Protein AF-A0A2W6CR00-F1 (afdb_monomer_lite)

Secondary structure (DSSP, 8-state):
---PPPPTTEEEEEEEEEEEEEHHHHHHHHHHHH---SSPP--S---EEEEEEEEE-TTSPBPTT--EE-HHHHHHHTTTTT-TTSTTTTTTHHHHHHHHHHHHHTTSPPP-----TTSSSS----HHHHHHHHHHHHHHHHTTTS--------------------PPP----HHHHHHHHHHHHHHHHHHGGGS------------------------PPPP-HHHHHHHHHHHHHHTT-HHHHT-EEEEEEEEEEETTSTT-----TTTS-TTHHHHHHHHHHHHTT---HHHHHHT--GGGS-GGG---TTT-HHHHHHHT-GGGS-S---S--TTSPPPHHHHHHHHHHHHHHTTS---------TTS-HHHHHHHHHHHHHHTTT-----S-HHHHTTSTTHHHHHHHSPPPPPPPP--PPPPP---

Sequence (432 aa):
MTSKPLQLGRTWQFTVYGGLYELSTVRDVLVSAFGRDSKDHDGRSDGQTAMFAFTLDADGCLMENSATLSACSWAISRMESPGPSEPHWLDGFETEEREFILGLNKLVPPKARNTSATALANGTLPKAAKVVAEQAKSAAIDAVGSGAKATGAVVTTAAAAALGAVAGPVVGGIAGAVAGTFAEKLLTLKADGDTTTEPRADTSATDAPGATVAQPKTPRLRMTAKALHEFVADLAAELGVAEVLKTAGIRVKCTEVWAKDTDEVAEQIFLNSFIANDLSRIEDKIRSADIGVGLKAYLTDSRDIPTDQRVDVRSDCKAVVTGVAPQRIPVGRWPTDTGKPLVLSQQFAVNQIRDELVGAAGVFAVNGPPGTGKTTILRDVLVAVSRAKRRLYVIGNRQKWQDHRYFNMLAAALPSPPQPHATSSGPTAGAR

Structure (mmCIF, N/CA/C/O backbone):
data_AF-A0A2W6CR00-F1
#
_entry.id   AF-A0A2W6CR00-F1
#
loop_
_atom_site.group_PDB
_atom_site.id
_atom_site.type_symbol
_atom_site.label_atom_id
_atom_site.label_alt_id
_atom_site.label_comp_id
_atom_site.label_asym_id
_atom_site.label_entity_id
_atom_site.label_seq_id
_atom_site.pdbx_PDB_ins_code
_atom_site.Cartn_x
_atom_site.Cartn_y
_atom_site.Cartn_z
_atom_site.occupancy
_atom_site.B_iso_or_equiv
_atom_site.auth_seq_id
_atom_site.auth_comp_id
_atom_site.auth_asym_id
_atom_site.auth_atom_id
_atom_site.pdbx_PDB_model_num
ATOM 1 N N . MET A 1 1 ? -5.276 20.406 -31.118 1.00 37.97 1 MET A N 1
ATOM 2 C CA . MET A 1 1 ? -5.082 20.645 -29.672 1.00 37.97 1 MET A CA 1
ATOM 3 C C . MET A 1 1 ? -4.236 21.895 -29.516 1.00 37.97 1 MET A C 1
ATOM 5 O O . MET A 1 1 ? -3.086 21.892 -29.924 1.00 37.97 1 MET A O 1
ATOM 9 N N . THR A 1 2 ? -4.818 22.988 -29.034 1.00 40.41 2 THR A N 1
ATOM 10 C CA . THR A 1 2 ? -4.117 24.251 -28.777 1.00 40.41 2 THR A CA 1
ATOM 11 C C . THR A 1 2 ? -3.351 24.126 -27.460 1.00 40.41 2 THR A C 1
ATOM 13 O O . THR A 1 2 ? -3.947 24.161 -26.385 1.00 40.41 2 THR A O 1
ATOM 16 N N . SER A 1 3 ? -2.035 23.904 -27.523 1.00 53.41 3 SER A N 1
ATOM 17 C CA . SER A 1 3 ? -1.196 23.839 -26.323 1.00 53.41 3 SER A CA 1
ATOM 18 C C . SER A 1 3 ? -1.162 25.217 -25.665 1.00 53.41 3 SER A C 1
ATOM 20 O O . SER A 1 3 ? -0.653 26.173 -26.255 1.00 53.41 3 SER A O 1
ATOM 22 N N . LYS A 1 4 ? -1.701 25.338 -24.447 1.00 64.00 4 LYS A N 1
ATOM 23 C CA . LYS A 1 4 ? -1.425 26.510 -23.610 1.00 64.00 4 LYS A CA 1
ATOM 24 C C . LYS A 1 4 ? 0.097 26.603 -23.421 1.00 64.00 4 LYS A C 1
ATOM 26 O O . LYS A 1 4 ? 0.713 25.575 -23.139 1.00 64.00 4 LYS A O 1
ATOM 31 N N . PRO A 1 5 ? 0.711 27.782 -23.603 1.00 70.38 5 PRO A N 1
ATOM 32 C CA . PRO A 1 5 ? 2.135 27.943 -23.349 1.00 70.38 5 PRO A CA 1
ATOM 33 C C . PRO A 1 5 ? 2.432 27.680 -21.867 1.00 70.38 5 PRO A C 1
ATOM 35 O O . PRO A 1 5 ? 1.645 28.065 -20.998 1.00 70.38 5 PRO A O 1
ATOM 38 N N . LEU A 1 6 ? 3.565 27.025 -21.598 1.00 76.00 6 LEU A N 1
ATOM 39 C CA . LEU A 1 6 ? 4.083 26.815 -20.245 1.00 76.00 6 LEU A CA 1
ATOM 40 C C . LEU A 1 6 ? 4.156 28.155 -19.503 1.00 76.00 6 LEU A C 1
ATOM 42 O O . LEU A 1 6 ? 4.648 29.147 -20.047 1.00 76.00 6 LEU A O 1
ATOM 46 N N . GLN A 1 7 ? 3.685 28.192 -18.254 1.00 77.31 7 GLN A N 1
ATOM 47 C CA . GLN A 1 7 ? 3.852 29.386 -17.425 1.00 77.31 7 GLN A CA 1
ATOM 48 C C . GLN A 1 7 ? 5.338 29.636 -17.135 1.00 77.31 7 GLN A C 1
ATOM 50 O O . GLN A 1 7 ? 6.115 28.695 -16.963 1.00 77.31 7 GLN A O 1
ATOM 55 N N . LEU A 1 8 ? 5.729 30.911 -17.057 1.00 75.88 8 LEU A N 1
ATOM 56 C CA . LEU A 1 8 ? 7.107 31.316 -16.776 1.00 75.88 8 LEU A CA 1
ATOM 57 C C . LEU A 1 8 ? 7.600 30.660 -15.473 1.00 75.88 8 LEU A C 1
ATOM 59 O O . LEU A 1 8 ? 6.973 30.806 -14.425 1.00 75.88 8 LEU A O 1
ATOM 63 N N . GLY A 1 9 ? 8.714 29.929 -15.546 1.00 80.19 9 GLY A N 1
ATOM 64 C CA . GLY A 1 9 ? 9.282 29.209 -14.401 1.00 80.19 9 GLY A CA 1
ATOM 65 C C . GLY A 1 9 ? 8.708 27.809 -14.157 1.00 80.19 9 GLY A C 1
ATOM 66 O O . GLY A 1 9 ? 9.030 27.213 -13.128 1.00 80.19 9 GLY A O 1
ATOM 67 N N . ARG A 1 10 ? 7.892 27.267 -15.071 1.00 84.81 10 ARG A N 1
ATOM 68 C CA . ARG A 1 10 ? 7.475 25.856 -15.072 1.00 84.81 10 ARG A CA 1
ATOM 69 C C . ARG A 1 10 ? 8.202 25.041 -16.133 1.00 84.81 10 ARG A C 1
ATOM 71 O O . ARG A 1 10 ? 8.588 25.568 -17.173 1.00 84.81 10 ARG A O 1
ATOM 78 N N . THR A 1 11 ? 8.335 23.747 -15.877 1.00 88.12 11 THR A N 1
ATOM 79 C CA . THR A 1 11 ? 8.843 22.761 -16.831 1.00 88.12 11 THR A CA 1
ATOM 80 C C . THR A 1 11 ? 7.975 21.505 -16.830 1.00 88.12 11 THR A C 1
ATOM 82 O O . THR A 1 11 ? 7.183 21.286 -15.908 1.00 88.12 11 THR A O 1
ATOM 85 N N . TRP A 1 12 ? 8.103 20.697 -17.880 1.00 88.88 12 TRP A N 1
ATOM 86 C CA . TRP A 1 12 ? 7.417 19.413 -17.983 1.00 88.88 12 TRP A CA 1
ATOM 87 C C . TRP A 1 12 ? 8.171 18.320 -17.234 1.00 88.88 12 TRP A C 1
ATOM 89 O O . TRP A 1 12 ? 9.398 18.256 -17.255 1.00 88.88 12 TRP A O 1
ATOM 99 N N . GLN A 1 13 ? 7.396 17.432 -16.630 1.00 89.62 13 GLN A N 1
ATOM 100 C CA . GLN A 1 13 ? 7.837 16.174 -16.059 1.00 89.62 13 GLN A CA 1
ATOM 101 C C . GLN A 1 13 ? 6.903 15.075 -16.579 1.00 89.62 13 GLN A C 1
ATOM 103 O O . GLN A 1 13 ? 5.693 15.290 -16.712 1.00 89.62 13 GLN A O 1
ATOM 108 N N . PHE A 1 14 ? 7.461 13.912 -16.902 1.00 91.25 14 PHE A N 1
ATOM 109 C CA . PHE A 1 14 ? 6.717 12.803 -17.494 1.00 91.25 14 PHE A CA 1
ATOM 110 C C . PHE A 1 14 ? 6.875 11.552 -16.640 1.00 91.25 14 PHE A C 1
ATOM 112 O O . PHE A 1 14 ? 7.946 10.955 -16.606 1.00 91.25 14 PHE A O 1
ATOM 119 N N . THR A 1 15 ? 5.811 11.124 -15.966 1.00 92.75 15 THR A N 1
ATOM 120 C CA . THR A 1 15 ? 5.813 9.832 -15.271 1.00 92.75 15 THR A CA 1
ATOM 121 C C . THR A 1 15 ? 5.404 8.741 -16.249 1.00 92.75 15 THR A C 1
ATOM 123 O O . THR A 1 15 ? 4.298 8.774 -16.794 1.00 92.75 15 THR A O 1
ATOM 126 N N . VAL A 1 16 ? 6.303 7.794 -16.487 1.00 94.12 16 VAL A N 1
ATOM 127 C CA . VAL A 1 16 ? 6.109 6.652 -17.378 1.00 94.12 16 VAL A CA 1
ATOM 128 C C . VAL A 1 16 ? 5.650 5.461 -16.550 1.00 94.12 16 VAL A C 1
ATOM 130 O O . VAL A 1 16 ? 6.315 5.097 -15.590 1.00 94.12 16 VAL A O 1
ATOM 133 N N . TYR A 1 17 ? 4.540 4.850 -16.949 1.00 95.31 17 TYR A N 1
ATOM 134 C CA . TYR A 1 17 ? 3.997 3.601 -16.419 1.00 95.31 17 TYR A CA 1
ATOM 135 C C . TYR A 1 17 ? 4.149 2.521 -17.486 1.00 95.31 17 TYR A C 1
ATOM 137 O O . TYR A 1 17 ? 3.573 2.666 -18.568 1.00 95.31 17 TYR A O 1
ATOM 145 N N . GLY A 1 18 ? 4.930 1.476 -17.216 1.00 95.50 18 GLY A N 1
ATOM 146 C CA . GLY A 1 18 ? 5.249 0.435 -18.198 1.00 95.50 18 GLY A CA 1
ATOM 147 C C . GLY A 1 18 ? 4.733 -0.947 -17.811 1.00 95.50 18 GLY A C 1
ATOM 148 O O . GLY A 1 18 ? 4.705 -1.300 -16.633 1.00 95.50 18 GLY A O 1
ATOM 149 N N . GLY A 1 19 ? 4.322 -1.726 -18.816 1.00 95.62 19 GLY A N 1
ATOM 150 C CA . GLY A 1 19 ? 3.759 -3.063 -18.625 1.00 95.62 19 GLY A CA 1
ATOM 151 C C . GLY A 1 19 ? 2.426 -2.991 -17.901 1.00 95.62 19 GLY A C 1
ATOM 152 O O . GLY A 1 19 ? 2.331 -3.370 -16.738 1.00 95.62 19 GLY A O 1
ATOM 153 N N . LEU A 1 20 ? 1.410 -2.431 -18.559 1.00 96.00 20 LEU A N 1
ATOM 154 C CA . LEU A 1 20 ? 0.099 -2.263 -17.944 1.00 96.00 20 LEU A CA 1
ATOM 155 C C . LEU A 1 20 ? -0.626 -3.607 -17.867 1.00 96.00 20 LEU A C 1
ATOM 157 O O . LEU A 1 20 ? -0.568 -4.391 -18.813 1.00 96.00 20 LEU A O 1
ATOM 161 N N . TYR A 1 21 ? -1.331 -3.847 -16.766 1.00 94.88 21 TYR A N 1
ATOM 162 C CA . TYR A 1 21 ? -2.171 -5.029 -16.573 1.00 94.88 21 TYR A CA 1
ATOM 163 C C . TYR A 1 21 ? -3.402 -4.701 -15.720 1.00 94.88 21 TYR A C 1
ATOM 165 O O . TYR A 1 21 ? -3.430 -3.706 -14.989 1.00 94.88 21 TYR A O 1
ATOM 173 N N . GLU A 1 22 ? -4.436 -5.533 -15.833 1.00 92.94 22 GLU A N 1
ATOM 174 C CA . GLU A 1 22 ? -5.693 -5.378 -15.095 1.00 92.94 22 GLU A CA 1
ATOM 175 C C . GLU A 1 22 ? -5.606 -6.026 -13.707 1.00 92.94 22 GLU A C 1
ATOM 177 O O . GLU A 1 22 ? -5.181 -7.175 -13.567 1.00 92.94 22 GLU A O 1
ATOM 182 N N . LEU A 1 23 ? -6.091 -5.333 -12.671 1.00 90.19 23 LEU A N 1
ATOM 183 C CA . LEU A 1 23 ? -6.168 -5.887 -11.311 1.00 90.19 23 LEU A CA 1
ATOM 184 C C . LEU A 1 23 ? -7.105 -7.101 -11.214 1.00 90.19 23 LEU A C 1
ATOM 186 O O . LEU A 1 23 ? -6.923 -7.952 -10.343 1.00 90.19 23 LEU A O 1
ATOM 190 N N . SER A 1 24 ? -8.078 -7.224 -12.120 1.00 89.06 24 SER A N 1
ATOM 191 C CA . SER A 1 24 ? -8.919 -8.420 -12.222 1.00 89.06 24 SER A CA 1
ATOM 192 C C . SER A 1 24 ? -8.105 -9.665 -12.582 1.00 89.06 24 SER A C 1
ATOM 194 O O . SER A 1 24 ? -8.362 -10.730 -12.034 1.00 89.06 24 SER A O 1
ATOM 196 N N . THR A 1 25 ? -7.065 -9.527 -13.412 1.00 91.56 25 THR A N 1
ATOM 197 C CA . THR A 1 25 ? -6.199 -10.654 -13.798 1.00 91.56 25 THR A CA 1
ATOM 198 C C . THR A 1 25 ? -5.364 -11.135 -12.612 1.00 91.56 25 THR A C 1
ATOM 200 O O . THR A 1 25 ? -5.260 -12.333 -12.375 1.00 91.56 25 THR A O 1
ATOM 203 N N . VAL A 1 26 ? -4.850 -10.211 -11.794 1.00 91.56 26 VAL A N 1
ATOM 204 C CA . VAL A 1 26 ? -4.191 -10.545 -10.516 1.00 91.56 26 VAL A CA 1
ATOM 205 C C . VAL A 1 26 ? -5.141 -11.336 -9.616 1.00 91.56 26 VAL A C 1
ATOM 207 O O . VAL A 1 26 ? -4.758 -12.356 -9.048 1.00 91.56 26 VAL A O 1
ATOM 210 N N . ARG A 1 27 ? -6.400 -10.893 -9.501 1.00 88.25 27 ARG A N 1
ATOM 211 C CA . ARG A 1 27 ? -7.414 -11.584 -8.696 1.00 88.25 27 ARG A CA 1
ATOM 212 C C . ARG A 1 27 ? -7.667 -13.000 -9.206 1.00 88.25 27 ARG A C 1
ATOM 214 O O . ARG A 1 27 ? -7.742 -13.912 -8.390 1.00 88.25 27 ARG A O 1
ATOM 221 N N . ASP A 1 28 ? -7.771 -13.188 -10.518 1.00 89.00 28 ASP A N 1
ATOM 222 C CA . ASP A 1 28 ? -7.973 -14.508 -11.120 1.00 89.00 28 ASP A CA 1
ATOM 223 C C . ASP A 1 28 ? -6.810 -15.457 -10.793 1.00 89.00 28 ASP A C 1
ATOM 225 O O . ASP A 1 28 ? -7.046 -16.602 -10.404 1.00 89.00 28 ASP A O 1
ATOM 229 N N . VAL A 1 29 ? -5.566 -14.965 -10.851 1.00 91.06 29 VAL A N 1
ATOM 230 C CA . VAL A 1 29 ? -4.369 -15.728 -10.452 1.00 91.06 29 VAL A CA 1
ATOM 231 C C . VAL A 1 29 ? -4.433 -16.117 -8.973 1.00 91.06 29 VAL A C 1
ATOM 233 O O . VAL A 1 29 ? -4.243 -17.284 -8.631 1.00 91.06 29 VAL A O 1
ATOM 236 N N . LEU A 1 30 ? -4.762 -15.170 -8.089 1.00 90.75 30 LEU A N 1
ATOM 237 C CA . LEU A 1 30 ? -4.871 -15.432 -6.650 1.00 90.75 30 LEU A CA 1
ATOM 238 C C . LEU A 1 30 ? -5.995 -16.425 -6.329 1.00 90.75 30 LEU A C 1
ATOM 240 O O . LEU A 1 30 ? -5.796 -17.334 -5.528 1.00 90.75 30 LEU A O 1
ATOM 244 N N . VAL A 1 31 ? -7.156 -16.300 -6.975 1.00 89.62 31 VAL A N 1
ATOM 245 C CA . VAL A 1 31 ? -8.278 -17.236 -6.811 1.00 89.62 31 VAL A CA 1
ATOM 246 C C . VAL A 1 31 ? -7.914 -18.628 -7.319 1.00 89.62 31 VAL A C 1
ATOM 248 O O . VAL A 1 31 ? -8.299 -19.618 -6.700 1.00 89.62 31 VAL A O 1
ATOM 251 N N . SER A 1 32 ? -7.167 -18.720 -8.421 1.00 89.06 32 SER A N 1
ATOM 252 C CA . SER A 1 32 ? -6.687 -20.000 -8.942 1.00 89.06 32 SER A CA 1
ATOM 253 C C . SER A 1 32 ? -5.716 -20.687 -7.979 1.00 89.06 32 SER A C 1
ATOM 255 O O . SER A 1 32 ? -5.729 -21.911 -7.885 1.00 89.06 32 SER A O 1
ATOM 257 N N . ALA A 1 33 ? -4.883 -19.922 -7.271 1.00 89.00 33 ALA A N 1
ATOM 258 C CA . ALA A 1 33 ? -3.868 -20.468 -6.375 1.00 89.00 33 ALA A CA 1
ATOM 259 C C . ALA A 1 33 ? -4.379 -20.760 -4.954 1.00 89.00 33 ALA A C 1
ATOM 261 O O . ALA A 1 33 ? -4.022 -21.780 -4.373 1.00 89.00 33 ALA A O 1
ATOM 262 N N . PHE A 1 34 ? -5.216 -19.883 -4.391 1.00 90.12 34 PHE A N 1
ATOM 263 C CA . PHE A 1 34 ? -5.658 -19.952 -2.989 1.00 90.12 34 PHE A CA 1
ATOM 264 C C . PHE A 1 34 ? -7.129 -20.355 -2.816 1.00 90.12 34 PHE A C 1
ATOM 266 O O . PHE A 1 34 ? -7.580 -20.592 -1.696 1.00 90.12 34 PHE A O 1
ATOM 273 N N . GLY A 1 35 ? -7.889 -20.446 -3.908 1.00 88.00 35 GLY A N 1
ATOM 274 C CA . GLY A 1 35 ? -9.336 -20.625 -3.870 1.00 88.00 35 GLY A CA 1
ATOM 275 C C . GLY A 1 35 ? -10.092 -19.310 -3.663 1.00 88.00 35 GLY A C 1
ATOM 276 O O . GLY A 1 35 ? -9.520 -18.235 -3.481 1.00 88.00 35 GLY A O 1
ATOM 277 N N . ARG A 1 36 ? -11.425 -19.384 -3.732 1.00 82.56 36 ARG A N 1
ATOM 278 C CA . ARG A 1 36 ? -12.296 -18.221 -3.507 1.00 82.56 36 ARG A CA 1
ATOM 279 C C . ARG A 1 36 ? -12.502 -17.991 -2.015 1.00 82.56 36 ARG A C 1
ATOM 281 O O . ARG A 1 36 ? -12.868 -18.920 -1.299 1.00 82.56 36 ARG A O 1
ATOM 288 N N . ASP A 1 37 ? -12.346 -16.744 -1.579 1.00 73.62 37 ASP A N 1
ATOM 289 C CA . ASP A 1 37 ? -12.807 -16.326 -0.257 1.00 73.62 37 ASP A CA 1
ATOM 290 C C . ASP A 1 37 ? -14.350 -16.327 -0.215 1.00 73.62 37 ASP A C 1
ATOM 292 O O . ASP A 1 37 ? -15.033 -16.059 -1.204 1.00 73.62 37 ASP A O 1
ATOM 296 N N . SER A 1 38 ? -14.885 -16.648 0.957 1.00 66.75 38 SER A N 1
ATOM 297 C CA . SER A 1 38 ? -16.304 -16.610 1.319 1.00 66.75 38 SER A CA 1
ATOM 298 C C . SER A 1 38 ? -16.881 -15.194 1.442 1.00 66.75 38 SER A C 1
ATOM 300 O O . SER A 1 38 ? -18.099 -15.034 1.510 1.00 66.75 38 SER A O 1
ATOM 302 N N . LYS A 1 39 ? -16.024 -14.167 1.509 1.00 65.56 39 LYS A N 1
ATOM 303 C CA . LYS A 1 39 ? -16.436 -12.762 1.592 1.00 65.56 39 LYS A CA 1
ATOM 304 C C . LYS A 1 39 ? -16.611 -12.165 0.199 1.00 65.56 39 LYS A C 1
ATOM 306 O O . LYS A 1 39 ? -15.708 -12.242 -0.631 1.00 65.56 39 LYS A O 1
ATOM 311 N N . ASP A 1 40 ? -17.755 -11.516 -0.022 1.00 56.75 40 ASP A N 1
ATOM 312 C CA . ASP A 1 40 ? -18.008 -10.762 -1.248 1.00 56.75 40 ASP A CA 1
ATOM 313 C C . ASP A 1 40 ? -16.922 -9.703 -1.454 1.00 56.75 40 ASP A C 1
ATOM 315 O O . ASP A 1 40 ? -16.583 -8.931 -0.551 1.00 56.75 40 ASP A O 1
ATOM 319 N N . HIS A 1 41 ? -16.376 -9.669 -2.666 1.00 58.62 41 HIS A N 1
ATOM 320 C CA . HIS A 1 41 ? -15.392 -8.672 -3.046 1.00 58.62 41 HIS A CA 1
ATOM 321 C C . HIS A 1 41 ? -16.040 -7.277 -3.053 1.00 58.62 41 HIS A C 1
ATOM 323 O O . HIS A 1 41 ? -17.062 -7.070 -3.712 1.00 58.62 41 HIS A O 1
ATOM 329 N N . ASP A 1 42 ? -15.437 -6.302 -2.361 1.00 57.75 42 ASP A N 1
ATOM 330 C CA . ASP A 1 42 ? -15.806 -4.892 -2.525 1.00 57.75 42 ASP A CA 1
ATOM 331 C C . ASP A 1 42 ? -15.386 -4.469 -3.940 1.00 57.75 42 ASP A C 1
ATOM 333 O O . ASP A 1 42 ? -14.226 -4.145 -4.184 1.00 57.75 42 ASP A O 1
ATOM 337 N N . GLY A 1 43 ? -16.320 -4.542 -4.896 1.00 53.88 43 GLY A N 1
ATOM 338 C CA . GLY A 1 43 ? -16.112 -4.318 -6.336 1.00 53.88 43 GLY A CA 1
ATOM 339 C C . GLY A 1 43 ? -15.741 -2.884 -6.726 1.00 53.88 43 GLY A C 1
ATOM 340 O O . GLY A 1 43 ? -16.070 -2.428 -7.818 1.00 53.88 43 GLY A O 1
ATOM 341 N N . ARG A 1 44 ? -15.103 -2.130 -5.830 1.00 55.12 44 ARG A N 1
ATOM 342 C CA . ARG A 1 44 ? -14.873 -0.693 -5.966 1.00 55.12 44 ARG A CA 1
ATOM 343 C C . ARG A 1 44 ? -13.683 -0.285 -6.824 1.00 55.12 44 ARG A C 1
ATOM 345 O O . ARG A 1 44 ? -13.517 0.917 -7.010 1.00 55.12 44 ARG A O 1
ATOM 352 N N . SER A 1 45 ? -12.929 -1.207 -7.424 1.00 59.12 45 SER A N 1
ATOM 353 C CA . SER A 1 45 ? -11.932 -0.824 -8.437 1.00 59.12 45 SER A CA 1
ATOM 354 C C . SER A 1 45 ? -11.311 -2.016 -9.169 1.00 59.12 45 SER A C 1
ATOM 356 O O . SER A 1 45 ? -10.192 -2.423 -8.858 1.00 59.12 45 SER A O 1
ATOM 358 N N . ASP A 1 46 ? -11.997 -2.523 -10.193 1.00 69.31 46 ASP A N 1
ATOM 359 C CA . ASP A 1 46 ? -11.313 -3.184 -11.309 1.00 69.31 46 ASP A CA 1
ATOM 360 C C . ASP A 1 46 ? -10.663 -2.079 -12.152 1.00 69.31 46 ASP A C 1
ATOM 362 O O . ASP A 1 46 ? -11.327 -1.372 -12.911 1.00 69.31 46 ASP A O 1
ATOM 366 N N . GLY A 1 47 ? -9.375 -1.842 -11.912 1.00 85.44 47 GLY A N 1
ATOM 367 C CA . GLY A 1 47 ? -8.586 -0.831 -12.607 1.00 85.44 47 GLY A CA 1
ATOM 368 C C . GLY A 1 47 ? -7.279 -1.397 -13.146 1.00 85.44 47 GLY A C 1
ATOM 369 O O . GLY A 1 47 ? -6.881 -2.514 -12.819 1.00 85.44 47 GLY A O 1
ATOM 370 N N . GLN A 1 48 ? -6.591 -0.577 -13.937 1.00 89.69 48 GLN A N 1
ATOM 371 C CA . GLN A 1 48 ? -5.270 -0.891 -14.472 1.00 89.69 48 GLN A CA 1
ATOM 372 C C . GLN A 1 48 ? -4.161 -0.421 -13.537 1.00 89.69 48 GLN A C 1
ATOM 374 O O . GLN A 1 48 ? -4.237 0.666 -12.959 1.00 89.69 48 GLN A O 1
ATOM 379 N N . THR A 1 49 ? -3.091 -1.202 -13.476 1.00 92.19 49 THR A N 1
ATOM 380 C CA . THR A 1 49 ? -1.818 -0.832 -12.850 1.00 92.19 49 THR A CA 1
ATOM 381 C C . THR A 1 49 ? -0.660 -1.149 -13.809 1.00 92.19 49 THR A C 1
ATOM 383 O O . THR A 1 49 ? -0.903 -1.432 -14.983 1.00 92.19 49 THR A O 1
ATOM 386 N N . ALA A 1 50 ? 0.589 -1.035 -13.359 1.00 95.00 50 ALA A N 1
ATOM 387 C CA . ALA A 1 50 ? 1.794 -1.207 -14.169 1.00 95.00 50 ALA A CA 1
ATOM 388 C C . ALA A 1 50 ? 2.851 -2.053 -13.441 1.00 95.00 50 ALA A C 1
ATOM 390 O O . ALA A 1 50 ? 2.829 -2.139 -12.215 1.00 95.00 50 ALA A O 1
ATOM 391 N N . MET A 1 51 ? 3.788 -2.657 -14.180 1.00 95.50 51 MET A N 1
ATOM 392 C CA . MET A 1 51 ? 4.907 -3.415 -13.594 1.00 95.50 51 MET A CA 1
ATOM 393 C C . MET A 1 51 ? 5.973 -2.510 -12.982 1.00 95.50 51 MET A C 1
ATOM 395 O O . MET A 1 51 ? 6.649 -2.889 -12.031 1.00 95.50 51 MET A O 1
ATOM 399 N N . PHE A 1 52 ? 6.144 -1.315 -13.538 1.00 95.06 52 PHE A N 1
ATOM 400 C CA . PHE A 1 52 ? 7.083 -0.326 -13.034 1.00 95.06 52 PHE A CA 1
ATOM 401 C C . PHE A 1 52 ? 6.625 1.080 -13.392 1.00 95.06 52 PHE A C 1
ATOM 403 O O . PHE A 1 52 ? 5.786 1.289 -14.281 1.00 95.06 52 PHE A O 1
ATOM 410 N N . ALA A 1 53 ? 7.250 2.055 -12.743 1.00 95.25 53 ALA A N 1
ATOM 411 C CA . ALA A 1 53 ? 7.237 3.421 -13.211 1.00 95.25 53 ALA A CA 1
ATOM 412 C C . ALA A 1 53 ? 8.551 4.139 -12.943 1.00 95.25 53 ALA A C 1
ATOM 414 O O . ALA A 1 53 ? 9.372 3.705 -12.143 1.00 95.25 53 ALA A O 1
ATOM 415 N N . PHE A 1 54 ? 8.771 5.218 -13.682 1.00 93.19 54 PHE A N 1
ATOM 416 C CA . PHE A 1 54 ? 9.850 6.163 -13.437 1.00 93.19 54 PHE A CA 1
ATOM 417 C C . PHE A 1 54 ? 9.500 7.526 -14.012 1.00 93.19 54 PHE A C 1
ATOM 419 O O . PHE A 1 54 ? 8.535 7.675 -14.767 1.00 93.19 54 PHE A O 1
ATOM 426 N N . THR A 1 55 ? 10.305 8.530 -13.684 1.00 91.94 55 THR A N 1
ATOM 427 C CA . THR A 1 55 ? 10.047 9.899 -14.107 1.00 91.94 55 THR A CA 1
ATOM 428 C C . THR A 1 55 ? 11.131 10.405 -15.048 1.00 91.94 55 THR A C 1
ATOM 430 O O . THR A 1 55 ? 12.323 10.254 -14.788 1.00 91.94 55 THR A O 1
ATOM 433 N N . LEU A 1 56 ? 10.702 11.014 -16.151 1.00 91.31 56 LEU A N 1
ATOM 434 C CA . LEU A 1 56 ? 11.556 11.693 -17.114 1.00 91.31 56 LEU A CA 1
ATOM 435 C C . LEU A 1 56 ? 11.425 13.213 -16.968 1.00 91.31 56 LEU A C 1
ATOM 437 O O . LEU A 1 56 ? 10.335 13.732 -16.704 1.00 91.31 56 LEU A O 1
ATOM 441 N N . ASP A 1 57 ? 12.528 13.922 -17.182 1.00 89.12 57 ASP A N 1
ATOM 442 C CA . ASP A 1 57 ? 12.550 15.380 -17.287 1.00 89.12 57 ASP A CA 1
ATOM 443 C C . ASP A 1 57 ? 12.014 15.877 -18.648 1.00 89.12 57 ASP A C 1
ATOM 445 O O . ASP A 1 57 ? 11.638 15.097 -19.528 1.00 89.12 57 ASP A O 1
ATOM 449 N N . ALA A 1 58 ? 11.992 17.198 -18.842 1.00 88.12 58 ALA A N 1
ATOM 450 C CA . ALA A 1 58 ? 11.535 17.824 -20.084 1.00 88.12 58 ALA A CA 1
ATOM 451 C C . ALA A 1 58 ? 12.354 17.431 -21.331 1.00 88.12 58 ALA A C 1
ATOM 453 O O . ALA A 1 58 ? 11.858 17.560 -22.450 1.00 88.12 58 ALA A O 1
ATOM 454 N N . ASP A 1 59 ? 13.589 16.952 -21.151 1.00 87.06 59 ASP A N 1
ATOM 455 C CA . ASP A 1 59 ? 14.460 16.459 -22.217 1.00 87.06 59 ASP A CA 1
ATOM 456 C C . ASP A 1 59 ? 14.251 14.965 -22.512 1.00 87.06 59 ASP A C 1
ATOM 458 O O . ASP A 1 59 ? 14.878 14.435 -23.436 1.00 87.06 59 ASP A O 1
ATOM 462 N N . GLY A 1 60 ? 13.393 14.281 -21.748 1.00 88.69 60 GLY A N 1
ATOM 463 C CA . GLY A 1 60 ? 13.181 12.840 -21.833 1.00 88.69 60 GLY A CA 1
ATOM 464 C C . GLY A 1 60 ? 14.287 12.022 -21.161 1.00 88.69 60 GLY A C 1
ATOM 465 O O . GLY A 1 60 ? 14.473 10.858 -21.518 1.00 88.69 60 GLY A O 1
ATOM 466 N N . CYS A 1 61 ? 15.045 12.612 -20.234 1.00 89.75 61 CYS A N 1
ATOM 467 C CA . CYS A 1 61 ? 16.099 11.933 -19.479 1.00 89.75 61 CYS A CA 1
ATOM 468 C C . CYS A 1 61 ? 15.557 11.422 -18.144 1.00 89.75 61 CYS A C 1
ATOM 470 O O . CYS A 1 61 ? 14.723 12.071 -17.516 1.00 89.75 61 CYS A O 1
ATOM 472 N N . LEU A 1 62 ? 16.046 10.263 -17.703 1.00 89.94 62 LEU A N 1
ATOM 473 C CA . LEU A 1 62 ? 15.635 9.662 -16.438 1.00 89.94 62 LEU A CA 1
ATOM 474 C C . LEU A 1 62 ? 16.054 10.532 -15.248 1.00 89.94 62 LEU A C 1
ATOM 476 O O . LEU A 1 62 ? 17.205 10.962 -15.153 1.00 89.94 62 LEU A O 1
ATOM 480 N N . MET A 1 63 ? 15.124 10.743 -14.321 1.00 87.94 63 MET A N 1
ATOM 481 C CA . MET A 1 63 ? 15.399 11.380 -13.041 1.00 87.94 63 MET A CA 1
ATOM 482 C C . MET A 1 63 ? 15.959 10.381 -12.027 1.00 87.94 63 MET A C 1
ATOM 484 O O . MET A 1 63 ? 15.467 9.258 -11.900 1.00 87.94 63 MET A O 1
ATOM 488 N N . GLU A 1 64 ? 16.957 10.824 -11.267 1.00 86.75 64 GLU A N 1
ATOM 489 C CA . GLU A 1 64 ? 17.620 10.032 -10.230 1.00 86.75 64 GLU A CA 1
ATOM 490 C C . GLU A 1 64 ? 16.633 9.515 -9.178 1.00 86.75 64 GLU A C 1
ATOM 492 O O . GLU A 1 64 ? 15.794 10.273 -8.693 1.00 86.75 64 GLU A O 1
ATOM 497 N N . ASN A 1 65 ? 16.745 8.231 -8.822 1.00 86.56 65 ASN A N 1
ATOM 498 C CA . ASN A 1 65 ? 15.917 7.564 -7.808 1.00 86.56 65 ASN A CA 1
ATOM 499 C C . ASN A 1 65 ? 14.404 7.654 -8.069 1.00 86.56 65 ASN A C 1
ATOM 501 O O . ASN A 1 65 ? 13.607 7.506 -7.147 1.00 86.56 65 ASN A O 1
ATOM 505 N N . SER A 1 66 ? 13.998 7.909 -9.317 1.00 89.75 66 SER A N 1
ATOM 506 C CA . SER A 1 66 ? 12.581 8.032 -9.668 1.00 89.75 66 SER A CA 1
ATOM 507 C C . SER A 1 66 ? 11.907 6.714 -10.028 1.00 89.75 66 SER A C 1
ATOM 509 O O . SER A 1 66 ? 10.690 6.689 -10.201 1.00 89.75 66 SER A O 1
ATOM 511 N N . ALA A 1 67 ? 12.690 5.650 -10.190 1.00 91.56 67 A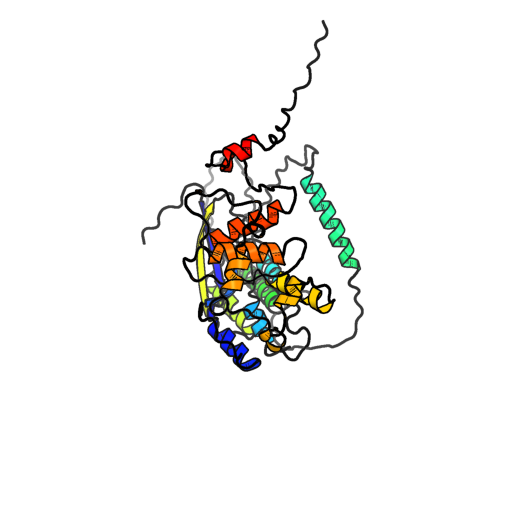LA A N 1
ATOM 512 C CA . ALA A 1 67 ? 12.188 4.338 -10.545 1.00 91.56 67 ALA A CA 1
ATOM 513 C C . ALA A 1 67 ? 11.477 3.662 -9.366 1.00 91.56 67 ALA A C 1
ATOM 515 O O . ALA A 1 67 ? 11.881 3.793 -8.215 1.00 91.56 67 ALA A O 1
ATOM 516 N N . THR A 1 68 ? 10.420 2.919 -9.663 1.00 93.12 68 THR A N 1
ATOM 517 C CA . THR A 1 68 ? 9.670 2.099 -8.710 1.00 93.12 68 THR A CA 1
ATOM 518 C C . THR A 1 68 ? 9.267 0.809 -9.407 1.00 93.12 68 THR A C 1
ATOM 520 O O . THR A 1 68 ? 8.704 0.843 -10.506 1.00 93.12 68 THR A O 1
ATOM 523 N N . LEU A 1 69 ? 9.560 -0.325 -8.773 1.00 94.12 69 LEU A N 1
ATOM 524 C CA . LEU A 1 69 ? 9.118 -1.647 -9.212 1.00 94.12 69 LEU A CA 1
ATOM 525 C C . LEU A 1 69 ? 7.787 -1.969 -8.524 1.00 94.12 69 LEU A C 1
ATOM 527 O O . LEU A 1 69 ? 7.617 -1.670 -7.347 1.00 94.12 69 LEU A O 1
ATOM 531 N N . SER A 1 70 ? 6.829 -2.570 -9.229 1.00 94.19 70 SER A N 1
ATOM 532 C CA . SER A 1 70 ? 5.559 -2.963 -8.616 1.00 94.19 70 SER A CA 1
ATOM 533 C C . SER A 1 70 ? 5.717 -4.244 -7.799 1.00 94.19 70 SER A C 1
ATOM 535 O O . SER A 1 70 ? 5.957 -5.324 -8.343 1.00 94.19 70 SER A O 1
ATOM 537 N N . ALA A 1 71 ? 5.478 -4.131 -6.493 1.00 92.44 71 ALA A N 1
ATOM 538 C CA . ALA A 1 71 ? 5.399 -5.255 -5.565 1.00 92.44 71 ALA A CA 1
ATOM 539 C C . ALA A 1 71 ? 4.323 -6.263 -5.982 1.00 92.44 71 ALA A C 1
ATOM 541 O O . ALA A 1 71 ? 4.486 -7.458 -5.773 1.00 92.44 71 ALA A O 1
ATOM 542 N N . CYS A 1 72 ? 3.238 -5.798 -6.610 1.00 92.25 72 CYS A N 1
ATOM 543 C CA . CYS A 1 72 ? 2.155 -6.660 -7.076 1.00 92.25 72 CYS A CA 1
ATOM 544 C C . CYS A 1 72 ? 2.610 -7.576 -8.222 1.00 92.25 72 CYS A C 1
ATOM 546 O O . CYS A 1 72 ? 2.501 -8.795 -8.104 1.00 92.25 72 CYS A O 1
ATOM 548 N N . SER A 1 73 ? 3.178 -7.027 -9.305 1.00 93.44 73 SER A N 1
ATOM 549 C CA . SER A 1 73 ? 3.667 -7.868 -10.409 1.00 93.44 73 SER A CA 1
ATOM 550 C C . SER A 1 73 ? 4.845 -8.739 -9.982 1.00 93.44 73 SER A C 1
ATOM 552 O O . SER A 1 73 ? 4.944 -9.881 -10.419 1.00 93.44 73 SER A O 1
ATOM 554 N N . TRP A 1 74 ? 5.705 -8.234 -9.093 1.00 94.19 74 TRP A N 1
ATOM 555 C CA . TRP A 1 74 ? 6.776 -9.035 -8.507 1.00 94.19 74 TRP A CA 1
ATOM 556 C C . TRP A 1 74 ? 6.227 -10.204 -7.677 1.00 94.19 74 TRP A C 1
ATOM 558 O O . TRP A 1 74 ? 6.641 -11.340 -7.884 1.00 94.19 74 TRP A O 1
ATOM 568 N N . ALA A 1 75 ? 5.238 -9.983 -6.811 1.00 92.62 75 ALA A N 1
ATOM 569 C CA . ALA A 1 75 ? 4.621 -11.058 -6.035 1.00 92.62 75 ALA A CA 1
ATOM 570 C C . ALA A 1 75 ? 3.956 -12.105 -6.943 1.00 92.62 75 ALA A C 1
ATOM 572 O O . ALA A 1 75 ? 4.086 -13.303 -6.700 1.00 92.62 75 ALA A O 1
ATOM 573 N N . ILE A 1 76 ? 3.315 -11.675 -8.037 1.00 93.56 76 ILE A N 1
ATOM 574 C CA . ILE A 1 76 ? 2.763 -12.598 -9.036 1.00 93.56 76 ILE A CA 1
ATOM 575 C C . ILE A 1 76 ? 3.859 -13.426 -9.719 1.00 93.56 76 ILE A C 1
ATOM 577 O O . ILE A 1 76 ? 3.667 -14.627 -9.887 1.00 93.56 76 ILE A O 1
ATOM 581 N N . SER A 1 77 ? 5.032 -12.851 -10.014 1.00 91.75 77 SER A N 1
ATOM 582 C CA . SER A 1 77 ? 6.178 -13.621 -10.541 1.00 91.75 77 SER A CA 1
ATOM 583 C C . SER A 1 77 ? 6.643 -14.744 -9.606 1.00 91.75 77 SER A C 1
ATOM 585 O O . SER A 1 77 ? 7.252 -15.719 -10.043 1.00 91.75 77 SER A O 1
ATOM 587 N N . ARG A 1 78 ? 6.351 -14.624 -8.304 1.00 90.94 78 ARG A N 1
ATOM 588 C CA . ARG A 1 78 ? 6.748 -15.593 -7.280 1.00 90.94 78 ARG A CA 1
ATOM 589 C C . ARG A 1 78 ? 5.725 -16.699 -7.046 1.00 90.94 78 ARG A C 1
ATOM 591 O O . ARG A 1 78 ? 6.047 -17.651 -6.342 1.00 90.94 78 ARG A O 1
ATOM 598 N N . MET A 1 79 ? 4.540 -16.616 -7.658 1.00 88.38 79 MET A N 1
ATOM 599 C CA . MET A 1 79 ? 3.448 -17.583 -7.476 1.00 88.38 79 MET A CA 1
ATOM 600 C C . MET A 1 79 ? 3.794 -18.996 -7.956 1.00 88.38 79 MET A C 1
ATOM 602 O O . MET A 1 79 ? 3.340 -19.962 -7.350 1.00 88.38 79 MET A O 1
ATOM 606 N N . GLU A 1 80 ? 4.579 -19.127 -9.028 1.00 79.31 80 GLU A N 1
ATOM 607 C CA . GLU A 1 80 ? 4.980 -20.438 -9.563 1.00 79.31 80 GLU A CA 1
ATOM 608 C C . GLU A 1 80 ? 6.276 -20.961 -8.937 1.00 79.31 80 GLU A C 1
ATOM 610 O O . GLU A 1 80 ? 6.430 -22.158 -8.713 1.00 79.31 80 GLU A O 1
ATOM 615 N N . SER A 1 81 ? 7.217 -20.065 -8.652 1.00 80.25 81 SER A N 1
ATOM 616 C CA . SER A 1 81 ? 8.503 -20.387 -8.038 1.00 80.25 81 SER A CA 1
ATOM 617 C C . SER A 1 81 ? 8.987 -19.159 -7.277 1.00 80.25 81 SER A C 1
ATOM 619 O O . SER A 1 81 ? 8.984 -18.087 -7.869 1.00 80.25 81 SER A O 1
ATOM 621 N N . PRO A 1 82 ? 9.387 -19.233 -5.999 1.00 84.62 82 PRO A N 1
ATOM 622 C CA . PRO A 1 82 ? 9.369 -20.429 -5.160 1.00 84.62 82 PRO A CA 1
ATOM 623 C C . PRO A 1 82 ? 7.947 -20.924 -4.834 1.00 84.62 82 PRO A C 1
ATOM 625 O O . PRO A 1 82 ? 7.774 -22.098 -4.532 1.00 84.62 82 PRO A O 1
ATOM 628 N N . GLY A 1 83 ? 6.924 -20.081 -4.999 1.00 87.44 83 GLY A N 1
ATOM 629 C CA . GLY A 1 83 ? 5.522 -20.455 -4.846 1.00 87.44 83 GLY A CA 1
ATOM 630 C C . GLY A 1 83 ? 5.021 -20.404 -3.399 1.00 87.44 83 GLY A C 1
ATOM 631 O O . GLY A 1 83 ? 5.806 -20.427 -2.453 1.00 87.44 83 GLY A O 1
ATOM 632 N N . PRO A 1 84 ? 3.693 -20.350 -3.196 1.00 89.19 84 PRO A N 1
ATOM 633 C CA . PRO A 1 84 ? 3.092 -20.087 -1.889 1.00 89.19 84 PRO A CA 1
ATOM 634 C C . PRO A 1 84 ? 3.256 -21.205 -0.852 1.00 89.19 84 PRO A C 1
ATOM 636 O O . PRO A 1 84 ? 2.934 -21.002 0.318 1.00 89.19 84 PRO A O 1
ATOM 639 N N . SER A 1 85 ? 3.715 -22.388 -1.265 1.00 88.00 85 SER A N 1
ATOM 640 C CA . SER A 1 85 ? 4.037 -23.494 -0.359 1.00 88.00 85 SER A CA 1
ATOM 641 C C . SER A 1 85 ? 5.356 -23.299 0.381 1.00 88.00 85 SER A C 1
ATOM 643 O O . SER A 1 85 ? 5.551 -23.909 1.432 1.00 88.00 85 SER A O 1
ATOM 645 N N . GLU A 1 86 ? 6.259 -22.480 -0.158 1.00 89.38 86 GLU A N 1
ATOM 646 C CA . GLU A 1 86 ? 7.559 -22.237 0.449 1.00 89.38 86 GLU A CA 1
ATOM 647 C C . GLU A 1 86 ? 7.451 -21.165 1.546 1.00 89.38 86 GLU A C 1
ATOM 649 O O . GLU A 1 86 ? 6.820 -20.119 1.351 1.00 89.38 86 GLU A O 1
ATOM 654 N N . PRO A 1 87 ? 8.065 -21.377 2.723 1.00 84.44 87 PRO A N 1
ATOM 655 C CA . PRO A 1 87 ? 8.213 -20.315 3.708 1.00 84.44 87 PRO A CA 1
ATOM 656 C C . PRO A 1 87 ? 8.938 -19.121 3.085 1.00 84.44 87 PRO A C 1
ATOM 658 O O . PRO A 1 87 ? 9.880 -19.309 2.319 1.00 84.44 87 PRO A O 1
ATOM 661 N N . HIS A 1 88 ? 8.544 -17.898 3.446 1.00 83.88 88 HIS A N 1
ATOM 662 C CA . HIS A 1 88 ? 9.247 -16.684 3.007 1.00 83.88 88 HIS A CA 1
ATOM 663 C C . HIS A 1 88 ? 9.283 -16.481 1.478 1.00 83.88 88 HIS A C 1
ATOM 665 O O . HIS A 1 88 ? 10.133 -15.763 0.964 1.00 83.88 88 HIS A O 1
ATOM 671 N N . TRP A 1 89 ? 8.348 -17.077 0.727 1.00 85.12 89 TRP A N 1
ATOM 672 C CA . TRP A 1 89 ? 8.304 -16.993 -0.742 1.00 85.12 89 TRP A CA 1
ATOM 673 C C . TRP A 1 89 ? 8.113 -15.570 -1.309 1.00 85.12 89 TRP A C 1
ATOM 675 O O . TRP A 1 89 ? 8.320 -15.355 -2.505 1.00 85.12 89 TRP A O 1
ATOM 685 N N . LEU A 1 90 ? 7.733 -14.611 -0.456 1.00 87.62 90 LEU A N 1
ATOM 686 C CA . LEU A 1 90 ? 7.604 -13.179 -0.755 1.00 87.62 90 LEU A CA 1
ATOM 687 C C . LEU A 1 90 ? 8.721 -12.318 -0.140 1.00 87.62 90 LEU A C 1
ATOM 689 O O . LEU A 1 90 ? 8.665 -11.093 -0.248 1.00 87.62 90 LEU A O 1
ATOM 693 N N . ASP A 1 91 ? 9.736 -12.916 0.481 1.00 87.38 91 ASP A N 1
ATOM 694 C CA . ASP A 1 91 ? 10.871 -12.169 1.017 1.00 87.38 91 ASP A CA 1
ATOM 695 C C . ASP A 1 91 ? 11.811 -11.743 -0.126 1.00 87.38 91 ASP A C 1
ATOM 697 O O . ASP A 1 91 ? 12.025 -12.471 -1.097 1.00 87.38 91 ASP A O 1
ATOM 701 N N . GLY A 1 92 ? 12.413 -10.557 -0.001 1.00 87.19 92 GLY A N 1
ATOM 702 C CA . GLY A 1 92 ? 13.454 -10.078 -0.920 1.00 87.19 92 GLY A CA 1
ATOM 703 C C . GLY A 1 92 ? 13.025 -8.989 -1.905 1.00 87.19 92 GLY A C 1
ATOM 704 O O . GLY A 1 92 ? 13.884 -8.480 -2.630 1.00 87.19 92 GLY A O 1
ATOM 705 N N . PHE A 1 93 ? 11.756 -8.567 -1.896 1.00 89.75 93 PHE A N 1
ATOM 706 C CA . PHE A 1 93 ? 11.272 -7.474 -2.746 1.00 89.75 93 PHE A CA 1
ATOM 707 C C . PHE A 1 93 ? 12.083 -6.182 -2.573 1.00 89.75 93 PHE A C 1
ATOM 709 O O . PHE A 1 93 ? 12.447 -5.546 -3.555 1.00 89.75 93 PHE A O 1
ATOM 716 N N . GLU A 1 94 ? 12.435 -5.802 -1.344 1.00 87.75 94 GLU A N 1
ATOM 717 C CA . GLU A 1 94 ? 13.173 -4.562 -1.070 1.00 87.75 94 GLU A CA 1
ATOM 718 C C . GLU A 1 94 ? 14.588 -4.583 -1.660 1.00 87.75 94 GLU A C 1
ATOM 720 O O . GLU A 1 94 ? 15.158 -3.538 -1.982 1.00 87.75 94 GLU A O 1
ATOM 725 N N . THR A 1 95 ? 15.189 -5.769 -1.765 1.00 88.75 95 THR A N 1
ATOM 726 C CA . THR A 1 95 ? 16.496 -5.942 -2.405 1.00 88.75 95 THR A CA 1
ATOM 727 C C . THR A 1 95 ? 16.361 -5.844 -3.916 1.00 88.75 95 THR A C 1
ATOM 729 O O . THR A 1 95 ? 17.094 -5.071 -4.530 1.00 88.75 95 THR A O 1
ATOM 732 N N . GLU A 1 96 ? 15.365 -6.522 -4.481 1.00 89.50 96 GLU A N 1
ATOM 733 C CA . GLU A 1 96 ? 15.028 -6.460 -5.903 1.00 89.50 96 GLU A CA 1
ATOM 734 C C . GLU A 1 96 ? 14.723 -5.023 -6.362 1.00 89.50 96 GLU A C 1
ATOM 736 O O . GLU A 1 96 ? 15.285 -4.535 -7.341 1.00 89.5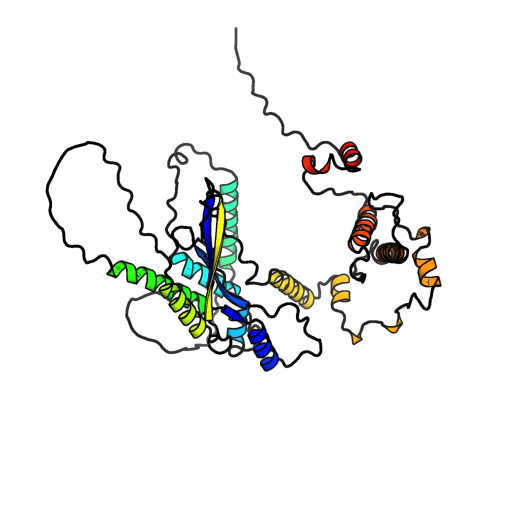0 96 GLU A O 1
ATOM 741 N N . GLU A 1 97 ? 13.876 -4.298 -5.626 1.00 91.06 97 GLU A N 1
ATOM 742 C CA . GLU A 1 97 ? 13.514 -2.914 -5.933 1.00 91.06 97 GLU A CA 1
ATOM 743 C C . GLU A 1 97 ? 14.735 -1.988 -5.864 1.00 91.06 97 GLU A C 1
ATOM 745 O O . GLU A 1 97 ? 14.940 -1.149 -6.745 1.00 91.06 97 GLU A O 1
ATOM 750 N N . ARG A 1 98 ? 15.595 -2.159 -4.853 1.00 90.00 98 ARG A N 1
ATOM 751 C CA . ARG A 1 98 ? 16.833 -1.381 -4.726 1.00 90.00 98 ARG A CA 1
ATOM 752 C C . ARG A 1 98 ? 17.750 -1.597 -5.926 1.00 90.00 98 ARG A C 1
ATOM 754 O O . ARG A 1 98 ? 18.306 -0.634 -6.450 1.00 90.00 98 ARG A O 1
ATOM 761 N N . GLU A 1 99 ? 17.919 -2.838 -6.361 1.00 89.06 99 GLU A N 1
ATOM 762 C CA . GLU A 1 99 ? 18.764 -3.179 -7.505 1.00 89.06 99 GLU A CA 1
ATOM 763 C C . GLU A 1 99 ? 18.165 -2.693 -8.825 1.00 89.06 99 GLU A C 1
ATOM 765 O O . GLU A 1 99 ? 18.896 -2.159 -9.659 1.00 89.06 99 GLU A O 1
ATOM 770 N N . PHE A 1 100 ? 16.843 -2.773 -8.984 1.00 92.25 100 PHE A N 1
ATOM 771 C CA . PHE A 1 100 ? 16.116 -2.181 -10.106 1.00 92.25 100 PHE A CA 1
ATOM 772 C C . PHE A 1 100 ? 16.376 -0.670 -10.217 1.00 92.25 100 PHE A C 1
ATOM 774 O O . PHE A 1 100 ? 16.728 -0.165 -11.288 1.00 92.25 100 PHE A O 1
ATOM 781 N N . ILE A 1 101 ? 16.283 0.052 -9.093 1.00 90.94 101 ILE A N 1
ATOM 782 C CA . ILE A 1 101 ? 16.582 1.489 -9.021 1.00 90.94 101 ILE A CA 1
ATOM 783 C C . ILE A 1 101 ? 18.051 1.757 -9.369 1.00 90.94 101 ILE A C 1
ATOM 785 O O . ILE A 1 101 ? 18.337 2.631 -10.188 1.00 90.94 101 ILE A O 1
ATOM 789 N N . LEU A 1 102 ? 18.989 1.004 -8.784 1.00 88.62 102 LEU A N 1
ATOM 790 C CA . LEU A 1 102 ? 20.422 1.154 -9.058 1.00 88.62 102 LEU A CA 1
ATOM 791 C C . LEU A 1 102 ? 20.764 0.882 -10.529 1.00 88.62 102 LEU A C 1
ATOM 793 O O . LEU A 1 102 ? 21.575 1.607 -11.107 1.00 88.62 102 LEU A O 1
ATOM 797 N N . GLY A 1 103 ? 20.132 -0.121 -11.143 1.00 89.00 103 GLY A N 1
ATOM 798 C CA . GLY A 1 103 ? 20.291 -0.460 -12.554 1.00 89.00 103 GLY A CA 1
ATOM 799 C C . GLY A 1 103 ? 19.866 0.687 -13.467 1.00 89.00 103 GLY A C 1
ATOM 800 O O . GLY A 1 103 ? 20.658 1.134 -14.297 1.00 89.00 103 GLY A O 1
ATOM 801 N N . LEU A 1 104 ? 18.662 1.231 -13.265 1.00 89.50 104 LEU A N 1
ATOM 802 C CA . LEU A 1 104 ? 18.163 2.357 -14.060 1.00 89.50 104 LEU A CA 1
ATOM 803 C C . LEU A 1 104 ? 18.914 3.664 -13.777 1.00 89.50 104 LEU A C 1
ATOM 805 O O . LEU A 1 104 ? 19.137 4.448 -14.699 1.00 89.50 104 LEU A O 1
ATOM 809 N N . ASN A 1 105 ? 19.386 3.885 -12.548 1.00 88.75 105 ASN A N 1
ATOM 810 C CA . ASN A 1 105 ? 20.179 5.066 -12.197 1.00 88.75 105 ASN A CA 1
ATOM 811 C C . ASN A 1 105 ? 21.483 5.188 -13.006 1.00 88.75 105 ASN A C 1
ATOM 813 O O . ASN A 1 105 ? 21.982 6.300 -13.170 1.00 88.75 105 ASN A O 1
ATOM 817 N N . LYS A 1 106 ? 22.005 4.096 -13.588 1.00 87.50 106 LYS A N 1
ATOM 818 C CA . LYS A 1 106 ? 23.128 4.150 -14.546 1.00 87.50 106 LYS A CA 1
ATOM 819 C C . LYS A 1 106 ? 22.832 5.038 -15.769 1.00 87.50 106 LYS A C 1
ATOM 821 O O . LYS A 1 106 ? 23.763 5.514 -16.411 1.00 87.50 106 LYS A O 1
ATOM 826 N N . LEU A 1 107 ? 21.554 5.265 -16.094 1.00 86.12 107 LEU A N 1
ATOM 827 C CA . LEU A 1 107 ? 21.105 6.105 -17.211 1.00 86.12 107 LEU A CA 1
ATOM 828 C C . LEU A 1 107 ? 20.962 7.588 -16.855 1.00 86.12 107 LEU A C 1
ATOM 830 O O . LEU A 1 107 ? 20.745 8.417 -17.744 1.00 86.12 107 LEU A O 1
ATOM 834 N N . VAL A 1 108 ? 21.051 7.931 -15.570 1.00 84.94 108 VAL A N 1
ATOM 835 C CA . VAL A 1 108 ? 20.878 9.304 -15.101 1.00 84.94 108 VAL A CA 1
ATOM 836 C C . VAL A 1 108 ? 22.087 10.125 -15.549 1.00 84.94 108 VAL A C 1
ATOM 838 O O . VAL A 1 108 ? 23.231 9.738 -15.288 1.00 84.94 108 VAL A O 1
ATOM 841 N N . PRO A 1 109 ? 21.883 11.269 -16.226 1.00 75.62 109 PRO A N 1
ATOM 842 C CA . PRO A 1 109 ? 22.995 12.117 -16.614 1.00 75.62 109 PRO A CA 1
ATOM 843 C C . PRO A 1 109 ? 23.732 12.602 -15.357 1.00 75.62 109 PRO A C 1
ATOM 845 O O . PRO A 1 109 ? 23.080 13.012 -14.392 1.00 75.62 109 PRO A O 1
ATOM 848 N N . PRO A 1 110 ? 25.077 12.614 -15.347 1.00 71.19 110 PRO A N 1
ATOM 849 C CA . PRO A 1 110 ? 25.816 13.137 -14.210 1.00 71.19 110 PRO A CA 1
ATOM 850 C C . PRO A 1 110 ? 25.393 14.586 -13.986 1.00 71.19 110 PRO A C 1
ATOM 852 O O . PRO A 1 110 ? 25.542 15.434 -14.873 1.00 71.19 110 PRO A O 1
ATOM 855 N N . LYS A 1 111 ? 24.827 14.874 -12.807 1.00 64.19 111 LYS A N 1
ATOM 856 C CA . LYS A 1 111 ? 24.482 16.248 -12.443 1.00 64.19 111 LYS A CA 1
ATOM 857 C C . LYS A 1 111 ? 25.768 17.059 -12.529 1.00 64.19 111 LYS A C 1
ATOM 859 O O . LYS A 1 111 ? 26.764 16.710 -11.891 1.00 64.19 111 LYS A O 1
ATOM 864 N N . ALA A 1 112 ? 25.756 18.137 -13.314 1.00 48.00 112 ALA A N 1
ATOM 865 C CA . ALA A 1 112 ? 26.802 19.139 -13.231 1.00 48.00 112 ALA A CA 1
ATOM 866 C C . ALA A 1 112 ? 26.796 19.615 -11.780 1.00 48.00 112 ALA A C 1
ATOM 868 O O . ALA A 1 112 ? 25.890 20.333 -11.356 1.00 48.00 112 ALA A O 1
ATOM 869 N N . ARG A 1 113 ? 27.752 19.137 -10.978 1.00 36.38 113 ARG A N 1
ATOM 870 C CA . ARG A 1 113 ? 27.962 19.689 -9.652 1.00 36.38 113 ARG A CA 1
ATOM 871 C C . ARG A 1 113 ? 28.241 21.162 -9.894 1.00 36.38 113 ARG A C 1
ATOM 873 O O . ARG A 1 113 ? 29.340 21.526 -10.302 1.00 36.38 113 ARG A O 1
ATOM 880 N N . ASN A 1 114 ? 27.278 22.013 -9.563 1.00 33.56 114 ASN A N 1
ATOM 881 C CA . ASN A 1 114 ? 27.592 23.339 -9.072 1.00 33.56 114 ASN A CA 1
ATOM 882 C C . ASN A 1 114 ? 28.295 23.140 -7.723 1.00 33.56 114 ASN A C 1
ATOM 884 O O . ASN A 1 114 ? 27.774 23.469 -6.664 1.00 33.56 114 ASN A O 1
ATOM 888 N N . THR A 1 115 ? 29.504 22.574 -7.750 1.00 32.00 115 THR A N 1
ATOM 889 C CA . THR A 1 115 ? 30.529 23.001 -6.822 1.00 32.00 115 THR A CA 1
ATOM 890 C C . THR A 1 115 ? 30.696 24.472 -7.132 1.00 32.00 115 THR A C 1
ATOM 892 O O . THR A 1 115 ? 31.400 24.855 -8.064 1.00 32.00 115 THR A O 1
ATOM 895 N N . SER A 1 116 ? 30.013 25.308 -6.361 1.00 32.72 116 SER A N 1
ATOM 896 C CA . SER A 1 116 ? 30.563 26.591 -5.984 1.00 32.72 116 SER A CA 1
ATOM 897 C C . SER A 1 116 ? 31.955 26.306 -5.420 1.00 32.72 116 SER A C 1
ATOM 899 O O . SER A 1 116 ? 32.158 26.109 -4.223 1.00 32.72 116 SER A O 1
ATOM 901 N N . ALA A 1 117 ? 32.941 26.285 -6.319 1.00 29.75 117 ALA A N 1
ATOM 902 C CA . ALA A 1 117 ? 34.373 26.283 -6.050 1.00 29.75 117 ALA A CA 1
ATOM 903 C C . ALA A 1 117 ? 34.823 27.610 -5.399 1.00 29.75 117 ALA A C 1
ATOM 905 O O . ALA A 1 117 ? 35.950 28.058 -5.557 1.00 29.75 117 ALA A O 1
ATOM 906 N N . THR A 1 118 ? 33.923 28.235 -4.643 1.00 32.38 118 THR A N 1
ATOM 907 C CA . THR A 1 118 ? 34.116 29.384 -3.765 1.00 32.38 118 THR A CA 1
ATOM 908 C C . THR A 1 118 ? 33.836 29.031 -2.300 1.00 32.38 118 THR A C 1
ATOM 910 O O . THR A 1 118 ? 34.167 29.824 -1.427 1.00 32.38 118 THR A O 1
ATOM 913 N N . ALA A 1 119 ? 33.305 27.839 -1.984 1.00 31.94 119 ALA A N 1
ATOM 914 C CA . ALA A 1 119 ? 33.015 27.434 -0.600 1.00 31.94 119 ALA A CA 1
ATOM 915 C C . ALA A 1 119 ? 34.135 26.625 0.089 1.00 31.94 119 ALA A C 1
ATOM 917 O O . ALA A 1 119 ? 34.131 26.522 1.312 1.00 31.94 119 ALA A O 1
ATOM 918 N N . LEU A 1 120 ? 35.125 26.097 -0.646 1.00 31.03 120 LEU A N 1
ATOM 919 C CA . LEU A 1 120 ? 36.329 25.502 -0.031 1.00 31.03 120 LEU A CA 1
ATOM 920 C C . LEU A 1 120 ? 37.425 26.529 0.301 1.00 31.03 120 LEU A C 1
ATOM 922 O O . LEU A 1 120 ? 38.410 26.169 0.937 1.00 31.03 120 LEU A O 1
ATOM 926 N N . ALA A 1 121 ? 37.252 27.797 -0.085 1.00 36.53 121 ALA A N 1
ATOM 927 C CA . ALA A 1 121 ? 38.200 28.861 0.249 1.00 36.53 121 ALA A CA 1
ATOM 928 C C . ALA A 1 121 ? 37.912 29.526 1.610 1.00 36.53 121 ALA A C 1
ATOM 930 O O . ALA A 1 121 ? 38.824 30.071 2.218 1.00 36.53 121 ALA A O 1
ATOM 931 N N . ASN A 1 122 ? 36.682 29.428 2.131 1.00 31.91 122 ASN A N 1
ATOM 932 C CA . ASN A 1 122 ? 36.298 30.020 3.414 1.00 31.91 122 ASN A CA 1
ATOM 933 C C . ASN A 1 122 ? 35.731 28.928 4.326 1.00 31.91 122 ASN A C 1
ATOM 935 O O . ASN A 1 122 ? 34.556 28.581 4.246 1.00 31.91 122 ASN A O 1
ATOM 939 N N . GLY A 1 123 ? 36.598 28.342 5.156 1.00 33.44 123 GLY A N 1
ATOM 940 C CA . GLY A 1 123 ? 36.324 27.165 5.982 1.00 33.44 123 GLY A CA 1
ATOM 941 C C . GLY A 1 123 ? 35.185 27.331 6.992 1.00 33.44 123 GLY A C 1
ATOM 942 O O . GLY A 1 123 ? 35.415 27.570 8.175 1.00 33.44 123 GLY A O 1
ATOM 943 N N . THR A 1 124 ? 33.941 27.138 6.560 1.00 33.38 124 THR A N 1
ATOM 944 C CA . THR A 1 124 ? 32.791 27.038 7.467 1.00 33.38 124 THR A CA 1
ATOM 945 C C . THR A 1 124 ? 31.783 26.023 6.932 1.00 33.38 124 THR A C 1
ATOM 947 O O . THR A 1 124 ? 30.948 26.319 6.083 1.00 33.38 124 THR A O 1
ATOM 950 N N . LEU A 1 125 ? 31.868 24.786 7.428 1.00 35.41 125 LEU A N 1
ATOM 951 C CA . LEU A 1 125 ? 30.900 23.726 7.131 1.00 35.41 125 LEU A CA 1
ATOM 952 C C . LEU A 1 125 ? 29.581 23.963 7.899 1.00 35.41 125 LEU A C 1
ATOM 954 O O . LEU A 1 125 ? 29.621 24.143 9.121 1.00 35.41 125 LEU A O 1
ATOM 958 N N . PRO A 1 126 ? 28.404 23.906 7.245 1.00 37.53 126 PRO A N 1
ATOM 959 C CA . PRO A 1 126 ? 27.112 23.946 7.928 1.00 37.53 126 PRO A CA 1
ATOM 960 C C . PRO A 1 126 ? 26.876 22.686 8.776 1.00 37.53 126 PRO A C 1
ATOM 962 O O . PRO A 1 126 ? 27.189 21.571 8.354 1.00 37.53 126 PRO A O 1
ATOM 965 N N . LYS A 1 127 ? 26.241 22.840 9.948 1.00 36.34 127 LYS A N 1
ATOM 966 C CA . LYS A 1 127 ? 25.927 21.745 10.895 1.00 36.34 127 LYS A CA 1
ATOM 967 C C . LYS A 1 127 ? 25.170 20.559 10.267 1.00 36.34 127 LYS A C 1
ATOM 969 O O . LYS A 1 127 ? 25.345 19.441 10.737 1.00 36.34 127 LYS A O 1
ATOM 974 N N . ALA A 1 128 ? 24.402 20.772 9.196 1.00 32.28 128 ALA A N 1
ATOM 975 C CA . ALA A 1 128 ? 23.681 19.713 8.483 1.00 32.28 128 ALA A CA 1
ATOM 976 C C . ALA A 1 128 ? 24.618 18.692 7.803 1.00 32.28 128 ALA A C 1
ATOM 978 O O . ALA A 1 128 ? 24.344 17.497 7.831 1.00 32.28 128 ALA A O 1
ATOM 979 N N . ALA A 1 129 ? 25.773 19.131 7.290 1.00 32.72 129 ALA A N 1
ATOM 980 C CA . ALA A 1 129 ? 26.759 18.238 6.674 1.00 32.72 129 ALA A CA 1
ATOM 981 C C . ALA A 1 129 ? 27.469 17.343 7.707 1.00 32.72 129 ALA A C 1
ATOM 983 O O . ALA A 1 129 ? 27.885 16.231 7.393 1.00 32.72 129 ALA A O 1
ATOM 984 N N . LYS A 1 130 ? 27.561 17.798 8.965 1.00 31.08 130 LYS A N 1
ATOM 985 C CA . LYS A 1 130 ? 28.145 17.023 10.070 1.00 31.08 130 LYS A CA 1
ATOM 986 C C . LYS A 1 130 ? 27.224 15.890 10.539 1.00 31.08 130 LYS A C 1
ATOM 988 O O . LYS A 1 130 ? 27.717 14.839 10.922 1.00 31.08 130 LYS A O 1
ATOM 993 N N . VAL A 1 131 ? 25.905 16.090 10.464 1.00 36.16 131 VAL A N 1
ATOM 994 C CA . VAL A 1 131 ? 24.895 15.078 10.832 1.00 36.16 131 VAL A CA 1
ATOM 995 C C . VAL A 1 131 ? 24.820 13.965 9.784 1.00 36.16 131 VAL A C 1
ATOM 997 O O . VAL A 1 131 ? 24.764 12.794 10.145 1.00 36.16 131 VAL A O 1
ATOM 1000 N N . VAL A 1 132 ? 24.924 14.310 8.497 1.00 35.66 132 VAL A N 1
ATOM 1001 C CA . VAL A 1 132 ? 24.964 13.322 7.403 1.00 35.66 132 VAL A CA 1
ATOM 1002 C C . VAL A 1 132 ? 26.264 12.503 7.431 1.00 35.66 132 VAL A C 1
ATOM 1004 O O . VAL A 1 132 ? 26.239 11.297 7.204 1.00 35.66 132 VAL A O 1
ATOM 1007 N N . ALA A 1 133 ? 27.396 13.120 7.790 1.00 28.67 133 ALA A N 1
ATOM 1008 C CA . ALA A 1 133 ? 28.671 12.414 7.946 1.00 28.67 133 ALA A CA 1
ATOM 1009 C C . ALA A 1 133 ? 28.707 11.467 9.167 1.00 28.67 133 ALA A C 1
ATOM 1011 O O . ALA A 1 133 ? 29.375 10.437 9.119 1.00 28.67 133 ALA A O 1
ATOM 1012 N N . GLU A 1 134 ? 27.981 11.783 10.244 1.00 30.67 134 GLU A N 1
ATOM 1013 C CA . GLU A 1 134 ? 27.828 10.907 11.419 1.00 30.67 134 GLU A CA 1
ATOM 1014 C C . GLU A 1 134 ? 26.840 9.754 11.160 1.00 30.67 134 GLU A C 1
ATOM 1016 O O . GLU A 1 134 ? 27.128 8.618 11.530 1.00 30.67 134 GLU A O 1
ATOM 1021 N N . GLN A 1 135 ? 25.734 9.991 10.438 1.00 29.86 135 GLN A N 1
ATOM 1022 C CA . GLN A 1 135 ? 24.795 8.929 10.031 1.00 29.86 135 GLN A CA 1
ATOM 1023 C C . GLN A 1 135 ? 25.407 7.934 9.033 1.00 29.86 135 GLN A C 1
ATOM 1025 O O . GLN A 1 135 ? 25.123 6.739 9.097 1.00 29.86 135 GLN A O 1
ATOM 1030 N N . ALA A 1 136 ? 26.309 8.387 8.159 1.00 32.44 136 ALA A N 1
ATOM 1031 C CA . ALA A 1 136 ? 27.084 7.490 7.301 1.00 32.44 136 ALA A CA 1
ATOM 1032 C C . ALA A 1 136 ? 28.057 6.602 8.104 1.00 32.44 136 ALA A C 1
ATOM 1034 O O . ALA A 1 136 ? 28.411 5.508 7.668 1.00 32.44 136 ALA A O 1
ATOM 1035 N N . LYS A 1 137 ? 28.467 7.043 9.301 1.00 27.59 137 LYS A N 1
ATOM 1036 C CA . LYS A 1 137 ? 29.374 6.299 10.181 1.00 27.59 137 LYS A CA 1
ATOM 1037 C C . LYS A 1 137 ? 28.651 5.227 11.003 1.00 27.59 137 LYS A C 1
ATOM 1039 O O . LYS A 1 137 ? 29.257 4.197 11.275 1.00 27.59 137 LYS A O 1
ATOM 1044 N N . SER A 1 138 ? 27.371 5.420 11.344 1.00 27.31 138 SER A N 1
ATOM 1045 C CA . SER A 1 138 ? 26.558 4.375 11.991 1.00 27.31 138 SER A CA 1
ATOM 1046 C C . SER A 1 138 ? 26.110 3.293 11.004 1.00 27.31 138 SER A C 1
ATOM 1048 O O . SER A 1 138 ? 26.124 2.120 11.353 1.00 27.31 138 SER A O 1
ATOM 1050 N N . ALA A 1 139 ? 25.819 3.657 9.749 1.00 30.14 139 ALA A N 1
ATOM 1051 C CA . ALA A 1 139 ? 25.497 2.691 8.691 1.00 30.14 139 ALA A CA 1
ATOM 1052 C C . ALA A 1 139 ? 26.690 1.789 8.301 1.00 30.14 139 ALA A C 1
ATOM 1054 O O . ALA A 1 139 ? 26.497 0.682 7.807 1.00 30.14 139 ALA A O 1
ATOM 1055 N N . ALA A 1 140 ? 27.927 2.229 8.558 1.00 27.59 140 ALA A N 1
ATOM 1056 C CA . ALA A 1 140 ? 29.130 1.427 8.327 1.00 27.59 140 ALA A CA 1
ATOM 1057 C C . ALA A 1 140 ? 29.397 0.375 9.425 1.00 27.59 140 ALA A C 1
ATOM 1059 O O . ALA A 1 140 ? 30.185 -0.541 9.203 1.00 27.59 140 ALA A O 1
ATOM 1060 N N . ILE A 1 141 ? 28.759 0.488 10.597 1.00 32.62 141 ILE A N 1
ATOM 1061 C CA . ILE A 1 141 ? 28.957 -0.448 11.718 1.00 32.62 141 ILE A CA 1
ATOM 1062 C C . ILE A 1 141 ? 28.029 -1.670 11.591 1.00 32.62 141 ILE A C 1
ATOM 1064 O O . ILE A 1 141 ? 28.448 -2.778 11.922 1.00 32.62 141 ILE A O 1
ATOM 1068 N N . ASP A 1 142 ? 26.842 -1.522 10.993 1.00 29.05 142 ASP A N 1
ATOM 1069 C CA . ASP A 1 142 ? 25.916 -2.648 10.765 1.00 29.05 142 ASP A CA 1
ATOM 1070 C C . ASP A 1 142 ? 26.340 -3.569 9.602 1.00 29.05 142 ASP A C 1
ATOM 1072 O O . ASP A 1 142 ? 25.953 -4.736 9.554 1.00 29.05 142 ASP A O 1
ATOM 1076 N N . ALA A 1 143 ? 27.224 -3.103 8.712 1.00 29.19 143 ALA A N 1
ATOM 1077 C CA . ALA A 1 143 ? 27.791 -3.907 7.624 1.00 29.19 143 ALA A CA 1
ATOM 1078 C C . ALA A 1 143 ? 28.851 -4.933 8.086 1.00 29.19 143 ALA A C 1
ATOM 1080 O O . ALA A 1 143 ? 29.295 -5.760 7.293 1.00 29.19 143 ALA A O 1
ATOM 1081 N N . VAL A 1 144 ? 29.261 -4.905 9.360 1.00 26.72 144 VAL A N 1
ATOM 1082 C CA . VAL A 1 144 ? 30.240 -5.854 9.930 1.00 26.72 144 VAL A CA 1
ATOM 1083 C C . VAL A 1 144 ? 29.547 -7.034 10.642 1.00 26.72 144 VAL A C 1
ATOM 1085 O O . VAL A 1 144 ? 30.195 -8.028 10.963 1.00 26.72 144 VAL A O 1
ATOM 1088 N N . GLY A 1 145 ? 28.225 -6.968 10.857 1.00 28.59 145 GLY A N 1
ATOM 1089 C CA . GLY A 1 145 ? 27.469 -7.952 11.645 1.00 28.59 145 GLY A CA 1
ATOM 1090 C C . GLY A 1 145 ? 26.811 -9.101 10.868 1.00 28.59 145 GLY A C 1
ATOM 1091 O O . GLY A 1 145 ? 26.551 -10.149 11.459 1.00 28.59 145 GLY A O 1
ATOM 1092 N N . SER A 1 146 ? 26.554 -8.967 9.563 1.00 34.47 146 SER A N 1
ATOM 1093 C CA . SER A 1 146 ? 25.907 -10.019 8.758 1.00 34.47 146 SER A CA 1
ATOM 1094 C C . SER A 1 146 ? 26.935 -11.023 8.232 1.00 34.47 146 SER A C 1
ATOM 1096 O O . SER A 1 146 ? 27.285 -11.081 7.055 1.00 34.47 146 SER A O 1
ATOM 1098 N N . GLY A 1 147 ? 27.458 -11.811 9.172 1.00 24.78 147 GLY A N 1
ATOM 1099 C CA . GLY A 1 147 ? 28.441 -12.857 8.946 1.00 24.78 147 GLY A CA 1
ATOM 1100 C C . GLY A 1 147 ? 28.029 -13.851 7.864 1.00 24.78 147 GLY A C 1
ATOM 1101 O O . GLY A 1 147 ? 27.102 -14.642 8.026 1.00 24.78 147 GLY A O 1
ATOM 1102 N N . ALA A 1 148 ? 28.820 -13.876 6.797 1.00 26.45 148 ALA A N 1
ATOM 1103 C CA . ALA A 1 148 ? 28.920 -15.010 5.904 1.00 26.45 148 ALA A CA 1
ATOM 1104 C C . ALA A 1 148 ? 29.393 -16.250 6.687 1.00 26.45 148 ALA A C 1
ATOM 1106 O O . ALA A 1 148 ? 30.538 -16.318 7.141 1.00 26.45 148 ALA A O 1
ATOM 1107 N N . LYS A 1 149 ? 28.537 -17.270 6.788 1.00 27.06 149 LYS A N 1
ATOM 1108 C CA . LYS A 1 149 ? 28.978 -18.668 6.840 1.00 27.06 149 LYS A CA 1
ATOM 1109 C C . LYS A 1 149 ? 28.159 -19.490 5.858 1.00 27.06 149 LYS A C 1
ATOM 1111 O O . LYS A 1 149 ? 26.949 -19.622 5.977 1.00 27.06 149 LYS A O 1
ATOM 1116 N N . ALA A 1 150 ? 28.880 -20.018 4.880 1.00 27.48 150 ALA A N 1
ATOM 1117 C CA . ALA A 1 150 ? 28.406 -20.902 3.838 1.00 27.48 150 ALA A CA 1
ATOM 1118 C C . ALA A 1 150 ? 27.746 -22.172 4.398 1.00 27.48 150 ALA A C 1
ATOM 1120 O O . ALA A 1 150 ? 28.320 -22.837 5.257 1.00 27.48 150 ALA A O 1
ATOM 1121 N N . THR A 1 151 ? 26.618 -22.564 3.809 1.00 25.19 151 THR A N 1
ATOM 1122 C CA . THR A 1 151 ? 26.308 -23.969 3.509 1.00 25.19 151 THR A CA 1
ATOM 1123 C C . THR A 1 151 ? 25.658 -24.004 2.128 1.00 25.19 151 THR A C 1
ATOM 1125 O O . THR A 1 151 ? 24.836 -23.155 1.799 1.00 25.19 151 THR A O 1
ATOM 1128 N N . GLY A 1 152 ? 26.168 -24.882 1.265 1.00 25.88 152 GLY A N 1
ATOM 1129 C CA . GLY A 1 152 ? 25.939 -24.833 -0.172 1.00 25.88 152 GLY A CA 1
ATOM 1130 C C . GLY A 1 152 ? 24.570 -25.341 -0.609 1.00 25.88 152 GLY A C 1
ATOM 1131 O O . GLY A 1 152 ? 24.100 -26.370 -0.139 1.00 25.88 152 GLY A O 1
ATOM 1132 N N . ALA A 1 153 ? 24.011 -24.662 -1.605 1.00 23.42 153 ALA A N 1
ATOM 1133 C CA . ALA A 1 153 ? 23.162 -25.251 -2.627 1.00 23.42 153 ALA A CA 1
ATOM 1134 C C . ALA A 1 153 ? 23.390 -24.451 -3.915 1.00 23.42 153 ALA A C 1
ATOM 1136 O O . ALA A 1 153 ? 22.987 -23.299 -4.046 1.00 23.42 153 ALA A O 1
ATOM 1137 N N . VAL A 1 154 ? 24.134 -25.058 -4.834 1.00 22.77 154 VAL A N 1
ATOM 1138 C CA . VAL A 1 154 ? 24.314 -24.580 -6.203 1.00 22.77 154 VAL A CA 1
ATOM 1139 C C . VAL A 1 154 ? 22.991 -24.816 -6.923 1.00 22.77 154 VAL A C 1
ATOM 1141 O O . VAL A 1 154 ? 22.663 -25.959 -7.230 1.00 22.77 154 VAL A O 1
ATOM 1144 N N . VAL A 1 155 ? 22.233 -23.755 -7.187 1.00 25.28 155 VAL A N 1
ATOM 1145 C CA . VAL A 1 155 ? 21.182 -23.787 -8.209 1.00 25.28 155 VAL A CA 1
ATOM 1146 C C . VAL A 1 155 ? 21.764 -23.132 -9.453 1.00 25.28 155 VAL A C 1
ATOM 1148 O O . VAL A 1 155 ? 21.845 -21.915 -9.571 1.00 25.28 155 VAL A O 1
ATOM 1151 N N . THR A 1 156 ? 22.252 -23.972 -10.360 1.00 25.14 156 THR A N 1
ATOM 1152 C CA . THR A 1 156 ? 22.574 -23.606 -11.738 1.00 25.14 156 THR A CA 1
ATOM 1153 C C . THR A 1 156 ? 21.276 -23.365 -12.501 1.00 25.14 156 THR A C 1
ATOM 1155 O O . THR A 1 156 ? 20.608 -24.328 -12.878 1.00 25.14 156 THR A O 1
ATOM 1158 N N . THR A 1 157 ? 20.930 -22.110 -12.774 1.00 26.70 157 THR A N 1
ATOM 1159 C CA . THR A 1 157 ? 20.046 -21.767 -13.893 1.00 26.70 157 THR A CA 1
ATOM 1160 C C . THR A 1 157 ? 20.907 -21.479 -15.120 1.00 26.70 157 THR A C 1
ATOM 1162 O O . THR A 1 157 ? 21.804 -20.638 -15.108 1.00 26.70 157 THR A O 1
ATOM 1165 N N . ALA A 1 158 ? 20.691 -22.283 -16.159 1.00 24.05 158 ALA A N 1
ATOM 1166 C CA . ALA A 1 158 ? 21.429 -22.268 -17.411 1.00 24.05 158 ALA A CA 1
ATOM 1167 C C . ALA A 1 158 ? 20.673 -21.482 -18.497 1.00 24.05 158 ALA A C 1
ATOM 1169 O O . ALA A 1 158 ? 19.450 -21.558 -18.560 1.00 24.05 158 ALA A O 1
ATOM 1170 N N . ALA A 1 159 ? 21.466 -20.875 -19.394 1.00 22.55 159 ALA A N 1
ATOM 1171 C CA . ALA A 1 159 ? 21.151 -20.232 -20.683 1.00 22.55 159 ALA A CA 1
ATOM 1172 C C . ALA A 1 159 ? 20.511 -18.826 -20.599 1.00 22.55 159 ALA A C 1
ATOM 1174 O O . ALA A 1 159 ? 19.452 -18.662 -20.024 1.00 22.55 159 ALA A O 1
ATOM 1175 N N . ALA A 1 160 ? 21.100 -17.765 -21.164 1.00 23.77 160 ALA A N 1
ATOM 1176 C CA . ALA A 1 160 ? 21.691 -17.707 -22.502 1.00 23.77 160 ALA A CA 1
ATOM 1177 C C . ALA A 1 160 ? 23.107 -17.097 -22.572 1.00 23.77 160 ALA A C 1
ATOM 1179 O O . ALA A 1 160 ? 23.422 -16.079 -21.962 1.00 23.77 160 ALA A O 1
ATOM 1180 N N . ALA A 1 161 ? 23.946 -17.719 -23.400 1.00 23.81 161 ALA A N 1
ATOM 1181 C CA . ALA A 1 161 ? 25.234 -17.205 -23.844 1.00 23.81 161 ALA A CA 1
ATOM 1182 C C . ALA A 1 161 ? 25.087 -16.550 -25.228 1.00 23.81 161 ALA A C 1
ATOM 1184 O O . ALA A 1 161 ? 24.542 -17.192 -26.122 1.00 23.81 161 ALA A O 1
ATOM 1185 N N . ALA A 1 162 ? 25.612 -15.328 -25.405 1.00 22.34 162 ALA A N 1
ATOM 1186 C CA . ALA A 1 162 ? 26.479 -14.916 -26.526 1.00 22.34 162 ALA A CA 1
ATOM 1187 C C . ALA A 1 162 ? 26.636 -13.380 -26.600 1.00 22.34 162 ALA A C 1
ATOM 1189 O O . ALA A 1 162 ? 25.821 -12.702 -27.215 1.00 22.34 162 ALA A O 1
ATOM 1190 N N . LEU A 1 163 ? 27.711 -12.842 -26.012 1.00 23.50 163 LEU A N 1
ATOM 1191 C CA . LEU A 1 163 ? 28.743 -12.004 -26.657 1.00 23.50 163 LEU A CA 1
ATOM 1192 C C . LEU A 1 163 ? 29.629 -11.387 -25.567 1.00 23.50 163 LEU A C 1
ATOM 1194 O O . LEU A 1 163 ? 29.155 -10.839 -24.578 1.00 23.50 163 LEU A O 1
ATOM 1198 N N . GLY A 1 164 ? 30.937 -11.577 -25.721 1.00 27.16 164 GLY A N 1
ATOM 1199 C CA . GLY A 1 164 ? 31.919 -11.346 -24.674 1.00 27.16 164 GLY A CA 1
ATOM 1200 C C . GLY A 1 164 ? 32.179 -9.874 -24.361 1.00 27.16 164 GLY A C 1
ATOM 1201 O O . GLY A 1 164 ? 32.614 -9.115 -25.217 1.00 27.16 164 GLY A O 1
ATOM 1202 N N . ALA A 1 165 ? 32.043 -9.537 -23.084 1.00 25.36 165 ALA A N 1
ATOM 1203 C CA . ALA A 1 165 ? 32.939 -8.657 -22.349 1.00 25.36 165 ALA A CA 1
ATOM 1204 C C . ALA A 1 165 ? 32.900 -9.118 -20.886 1.00 25.36 165 ALA A C 1
ATOM 1206 O O . ALA A 1 165 ? 31.838 -9.439 -20.359 1.00 25.36 165 ALA A O 1
ATOM 1207 N N . VAL A 1 166 ? 34.063 -9.232 -20.248 1.00 30.67 166 VAL A N 1
ATOM 1208 C CA . VAL A 1 166 ? 34.188 -9.679 -18.856 1.00 30.67 166 VAL A CA 1
ATOM 1209 C C . VAL A 1 166 ? 33.576 -8.611 -17.945 1.00 30.67 166 VAL A C 1
ATOM 1211 O O . VAL A 1 166 ? 34.246 -7.650 -17.575 1.00 30.67 166 VAL A O 1
ATOM 1214 N N . ALA A 1 167 ? 32.297 -8.765 -17.611 1.00 28.06 167 ALA A N 1
ATOM 1215 C CA . ALA A 1 167 ? 31.622 -8.017 -16.560 1.00 28.06 167 ALA A CA 1
ATOM 1216 C C . ALA A 1 167 ? 31.559 -8.901 -15.309 1.00 28.06 167 ALA A C 1
ATOM 1218 O O . ALA A 1 167 ? 31.231 -10.085 -15.387 1.00 28.06 167 ALA A O 1
ATOM 1219 N N . GLY A 1 168 ? 31.958 -8.338 -14.166 1.00 26.98 168 GLY A N 1
ATOM 1220 C CA . GLY A 1 168 ? 31.928 -9.012 -12.867 1.00 26.98 168 GLY A CA 1
ATOM 1221 C C . GLY A 1 168 ? 30.525 -9.508 -12.484 1.00 26.98 168 GLY A C 1
ATOM 1222 O O . GLY A 1 168 ? 29.553 -9.209 -13.175 1.00 26.98 168 GLY A O 1
ATOM 1223 N N . PRO A 1 169 ? 30.405 -10.277 -11.390 1.00 29.80 169 PRO A N 1
ATOM 1224 C CA . PRO A 1 169 ? 29.172 -10.977 -11.062 1.00 29.80 169 PRO A CA 1
ATOM 1225 C C . PRO A 1 169 ? 28.018 -9.982 -10.895 1.00 29.80 169 PRO A C 1
ATOM 1227 O O . PRO A 1 169 ? 28.060 -9.116 -10.020 1.00 29.80 169 PRO A O 1
ATOM 1230 N N . VAL A 1 170 ? 26.982 -10.122 -11.726 1.00 36.31 170 VAL A N 1
ATOM 1231 C CA . VAL A 1 170 ? 25.670 -9.518 -11.482 1.00 36.31 170 VAL A CA 1
ATOM 1232 C C . VAL A 1 170 ? 25.061 -10.303 -10.325 1.00 36.31 170 VAL A C 1
ATOM 1234 O O . VAL A 1 170 ? 24.380 -11.305 -10.510 1.00 36.31 170 VAL A O 1
ATOM 1237 N N . VAL A 1 171 ? 25.421 -9.907 -9.107 1.00 41.22 171 VAL A N 1
ATOM 1238 C CA . VAL A 1 171 ? 24.714 -10.318 -7.897 1.00 41.22 171 VAL A CA 1
ATOM 1239 C C . VAL A 1 171 ? 23.499 -9.407 -7.824 1.00 41.22 171 VAL A C 1
ATOM 1241 O O . VAL A 1 171 ? 23.613 -8.278 -7.357 1.00 41.22 171 VAL A O 1
ATOM 1244 N N . GLY A 1 172 ? 22.383 -9.852 -8.389 1.00 49.22 172 GLY A N 1
ATOM 1245 C CA . GLY A 1 172 ? 21.125 -9.134 -8.288 1.00 49.22 172 GLY A CA 1
ATOM 1246 C C . GLY A 1 172 ? 19.944 -9.977 -8.746 1.00 49.22 172 GLY A C 1
ATOM 1247 O O . GLY A 1 172 ? 20.110 -10.908 -9.536 1.00 49.22 172 GLY A O 1
ATOM 1248 N N . GLY A 1 173 ? 18.774 -9.677 -8.202 1.00 68.12 173 GLY A N 1
ATOM 1249 C CA . GLY A 1 173 ? 17.500 -10.259 -8.581 1.00 68.12 173 GLY A CA 1
ATOM 1250 C C . GLY A 1 173 ? 17.121 -9.981 -10.042 1.00 68.12 173 GLY A C 1
ATOM 1251 O O . GLY A 1 173 ? 17.803 -9.254 -10.771 1.00 68.12 173 GLY A O 1
ATOM 1252 N N . ILE A 1 174 ? 16.033 -10.609 -10.491 1.00 82.19 174 ILE A N 1
ATOM 1253 C CA . ILE A 1 174 ? 15.620 -10.668 -11.903 1.00 82.19 174 ILE A CA 1
ATOM 1254 C C . ILE A 1 174 ? 15.422 -9.263 -12.504 1.00 82.19 174 ILE A C 1
ATOM 1256 O O . ILE A 1 174 ? 15.991 -8.932 -13.544 1.00 82.19 174 ILE A O 1
ATOM 1260 N N . ALA A 1 175 ? 14.635 -8.410 -11.849 1.00 78.50 175 ALA A N 1
ATOM 1261 C CA . ALA A 1 175 ? 14.340 -7.059 -12.313 1.00 78.50 175 ALA A CA 1
ATOM 1262 C C . ALA A 1 175 ? 15.578 -6.151 -12.251 1.00 78.50 175 ALA A C 1
ATOM 1264 O O . ALA A 1 175 ? 15.788 -5.336 -13.154 1.00 78.50 175 ALA A O 1
ATOM 1265 N N . GLY A 1 176 ? 16.417 -6.306 -11.221 1.00 76.62 176 GLY A N 1
ATOM 1266 C CA . GLY A 1 176 ? 17.696 -5.603 -11.102 1.00 76.62 176 GLY A CA 1
ATOM 1267 C C . GLY A 1 176 ? 18.647 -5.904 -12.264 1.00 76.62 176 GLY A C 1
ATOM 1268 O O . GLY A 1 176 ? 19.210 -4.983 -12.868 1.00 76.62 176 GLY A O 1
ATOM 1269 N N . ALA A 1 177 ? 18.772 -7.182 -12.629 1.00 83.50 177 ALA A N 1
ATOM 1270 C CA . ALA A 1 177 ? 19.566 -7.623 -13.770 1.00 83.50 177 ALA A CA 1
ATOM 1271 C C . ALA A 1 177 ? 19.037 -7.037 -15.090 1.00 83.50 177 ALA A C 1
ATOM 1273 O O . ALA A 1 177 ? 19.806 -6.422 -15.831 1.00 83.50 177 ALA A O 1
ATOM 1274 N N . VAL A 1 178 ? 17.724 -7.121 -15.342 1.00 87.12 178 VAL A N 1
ATOM 1275 C CA . VAL A 1 178 ? 17.091 -6.557 -16.550 1.00 87.12 178 VAL A CA 1
ATOM 1276 C C . VAL A 1 178 ? 17.310 -5.051 -16.655 1.00 87.12 178 VAL A C 1
ATOM 1278 O O . VAL A 1 178 ? 17.691 -4.554 -17.715 1.00 87.12 178 VAL A O 1
ATOM 1281 N N . ALA A 1 179 ? 17.126 -4.308 -15.560 1.00 84.25 179 ALA A N 1
ATOM 1282 C CA . ALA A 1 179 ? 17.398 -2.874 -15.516 1.00 84.25 179 ALA A CA 1
ATOM 1283 C C . ALA A 1 179 ? 18.868 -2.555 -15.837 1.00 84.25 179 ALA A C 1
ATOM 1285 O O . ALA A 1 179 ? 19.151 -1.621 -16.590 1.00 84.25 179 ALA A O 1
ATOM 1286 N N . GLY A 1 180 ? 19.801 -3.344 -15.297 1.00 81.88 180 GLY A N 1
ATOM 1287 C CA . GLY A 1 180 ? 21.230 -3.225 -15.571 1.00 81.88 180 GLY A CA 1
ATOM 1288 C C . GLY A 1 180 ? 21.580 -3.472 -17.040 1.00 81.88 180 GLY A C 1
ATOM 1289 O O . GLY A 1 180 ? 22.248 -2.635 -17.647 1.00 81.88 180 GLY A O 1
ATOM 1290 N N . THR A 1 181 ? 21.095 -4.571 -17.622 1.00 87.88 181 THR A N 1
ATOM 1291 C CA . THR A 1 181 ? 21.315 -4.923 -19.035 1.00 87.88 181 THR A CA 1
ATOM 1292 C C . THR A 1 181 ? 20.671 -3.910 -19.976 1.00 87.88 181 THR A C 1
ATOM 1294 O O . THR A 1 181 ? 21.282 -3.503 -20.965 1.00 87.88 181 THR A O 1
ATOM 1297 N N . PHE A 1 182 ? 19.465 -3.441 -19.656 1.00 87.44 182 PHE A N 1
ATOM 1298 C CA . PHE A 1 182 ? 18.798 -2.382 -20.407 1.00 87.44 182 PHE A CA 1
ATOM 1299 C C . PHE A 1 182 ? 19.618 -1.089 -20.408 1.00 87.44 182 PHE A C 1
ATOM 1301 O O . PHE A 1 182 ? 19.831 -0.480 -21.462 1.00 87.44 182 PHE A O 1
ATOM 1308 N N . ALA A 1 183 ? 20.126 -0.695 -19.237 1.00 84.75 183 ALA A N 1
ATOM 1309 C CA . ALA A 1 183 ? 20.986 0.469 -19.115 1.00 84.75 183 ALA A CA 1
ATOM 1310 C C . ALA A 1 183 ? 22.268 0.319 -19.949 1.00 84.75 183 ALA A C 1
ATOM 1312 O O . ALA A 1 183 ? 22.632 1.228 -20.692 1.00 84.75 183 ALA A O 1
ATOM 1313 N N . GLU A 1 184 ? 22.918 -0.843 -19.885 1.00 85.44 184 GLU A N 1
ATOM 1314 C CA . GLU A 1 184 ? 24.119 -1.145 -20.667 1.00 85.44 184 GLU A CA 1
ATOM 1315 C C . GLU A 1 184 ? 23.852 -1.094 -22.174 1.00 85.44 184 GLU A C 1
ATOM 1317 O O . GLU A 1 184 ? 24.587 -0.418 -22.890 1.00 85.44 184 GLU A O 1
ATOM 1322 N N . LYS A 1 185 ? 22.757 -1.696 -22.653 1.00 85.88 185 LYS A N 1
ATOM 1323 C CA . LYS A 1 185 ? 22.355 -1.673 -24.070 1.00 85.88 185 LYS A CA 1
ATOM 1324 C C . LYS A 1 185 ? 22.159 -0.250 -24.598 1.00 85.88 185 LYS A C 1
ATOM 1326 O O . LYS A 1 185 ? 22.576 0.066 -25.710 1.00 85.88 185 LYS A O 1
ATOM 1331 N N . LEU A 1 186 ? 21.531 0.633 -23.822 1.00 82.88 186 LEU A N 1
ATOM 1332 C CA . LEU A 1 186 ? 21.345 2.023 -24.247 1.00 82.88 186 LEU A CA 1
ATOM 1333 C C . LEU A 1 186 ? 22.639 2.842 -24.211 1.00 82.88 186 LEU A C 1
ATOM 1335 O O . LEU A 1 186 ? 22.803 3.760 -25.019 1.00 82.88 186 LEU A O 1
ATOM 1339 N N . LEU A 1 187 ? 23.556 2.520 -23.299 1.00 81.75 187 LEU A N 1
ATOM 1340 C CA . LEU A 1 187 ? 24.871 3.152 -23.240 1.00 81.75 187 LEU A CA 1
ATOM 1341 C C . LEU A 1 187 ? 25.777 2.687 -24.396 1.00 81.75 187 LEU A C 1
ATOM 1343 O O . LEU A 1 187 ? 26.489 3.518 -24.961 1.00 81.75 187 LEU A O 1
ATOM 1347 N N . THR A 1 188 ? 25.718 1.413 -24.803 1.00 77.00 188 THR A N 1
ATOM 1348 C CA . THR A 1 188 ? 26.522 0.865 -25.914 1.00 77.00 188 THR A CA 1
ATOM 1349 C C . THR A 1 188 ? 26.025 1.312 -27.287 1.00 77.00 188 THR A C 1
ATOM 1351 O O . THR A 1 188 ? 26.836 1.741 -28.103 1.00 77.00 188 THR A O 1
ATOM 1354 N N . LEU A 1 189 ? 24.706 1.339 -27.525 1.00 70.12 189 LEU A N 1
ATOM 1355 C CA . LEU A 1 189 ? 24.110 1.836 -28.781 1.00 70.12 189 LEU A CA 1
ATOM 1356 C C . LEU A 1 189 ? 24.519 3.279 -29.119 1.00 70.12 189 LEU A C 1
ATOM 1358 O O . LEU A 1 189 ? 24.473 3.691 -30.277 1.00 70.12 189 LEU A O 1
ATOM 1362 N N . LYS A 1 190 ? 24.912 4.060 -28.111 1.00 59.22 190 LYS A N 1
ATOM 1363 C CA . LYS A 1 190 ? 25.434 5.413 -28.290 1.00 59.22 190 LYS A CA 1
ATOM 1364 C C . LYS A 1 190 ? 26.910 5.444 -28.684 1.00 59.22 190 LYS A C 1
ATOM 1366 O O . LYS A 1 190 ? 27.292 6.324 -29.447 1.00 59.22 190 LYS A O 1
ATOM 1371 N N . ALA A 1 191 ? 27.721 4.520 -28.170 1.00 54.59 191 ALA A N 1
ATOM 1372 C CA . ALA A 1 191 ? 29.150 4.454 -28.473 1.00 54.59 191 ALA A CA 1
ATOM 1373 C C . ALA A 1 191 ? 29.406 4.114 -29.953 1.00 54.59 191 ALA A C 1
ATOM 1375 O O . ALA A 1 191 ? 30.307 4.683 -30.562 1.00 54.59 191 ALA A O 1
ATOM 1376 N N . ASP A 1 192 ? 28.558 3.273 -30.553 1.00 42.78 192 ASP A N 1
ATOM 1377 C CA . ASP A 1 192 ? 28.666 2.890 -31.970 1.00 42.78 192 ASP A CA 1
ATOM 1378 C C . ASP A 1 192 ? 28.134 3.959 -32.946 1.00 42.78 192 ASP A C 1
ATOM 1380 O O . ASP A 1 192 ? 28.443 3.930 -34.136 1.00 42.78 192 ASP A O 1
ATOM 1384 N N . GLY A 1 193 ? 27.355 4.934 -32.465 1.00 43.22 193 GLY A N 1
ATOM 1385 C CA . GLY A 1 193 ? 26.775 6.003 -33.288 1.00 43.22 193 GLY A CA 1
ATOM 1386 C C . GLY A 1 193 ? 27.704 7.191 -33.579 1.00 43.22 193 GLY A C 1
ATOM 1387 O O . GLY A 1 193 ? 27.300 8.086 -34.317 1.00 43.22 193 GLY A O 1
ATOM 1388 N N . ASP A 1 194 ? 28.917 7.221 -33.011 1.00 37.62 194 ASP A N 1
ATOM 1389 C CA . ASP A 1 194 ? 29.837 8.377 -33.057 1.00 37.62 194 ASP A CA 1
ATOM 1390 C C . ASP A 1 194 ? 31.031 8.200 -34.026 1.00 37.62 194 ASP A C 1
ATOM 1392 O O . ASP A 1 194 ? 31.963 8.998 -34.033 1.00 37.62 194 ASP A O 1
ATOM 1396 N N . THR A 1 195 ? 31.037 7.167 -34.880 1.00 33.09 195 THR A N 1
ATOM 1397 C CA . THR A 1 195 ? 32.171 6.866 -35.789 1.00 33.09 195 THR A CA 1
ATOM 1398 C C . THR A 1 195 ? 31.963 7.209 -37.267 1.00 33.09 195 THR A C 1
ATOM 1400 O O . THR A 1 195 ? 32.792 6.844 -38.097 1.00 33.09 195 THR A O 1
ATOM 1403 N N . THR A 1 196 ? 30.931 7.972 -37.642 1.00 32.19 196 THR A N 1
ATOM 1404 C CA . THR A 1 196 ? 30.774 8.437 -39.038 1.00 32.19 196 THR A CA 1
ATOM 1405 C C . THR A 1 196 ? 30.386 9.910 -39.137 1.00 32.19 196 THR A C 1
ATOM 1407 O O . THR A 1 196 ? 29.242 10.265 -39.394 1.00 32.19 196 THR A O 1
ATOM 1410 N N . THR A 1 197 ? 31.369 10.802 -38.993 1.00 28.77 197 THR A N 1
ATOM 1411 C CA . THR A 1 197 ? 31.293 12.127 -39.630 1.00 28.77 197 THR A CA 1
ATOM 1412 C C . THR A 1 197 ? 32.647 12.464 -40.253 1.00 28.77 197 THR A C 1
ATOM 1414 O O . THR A 1 197 ? 33.616 12.732 -39.548 1.00 28.77 197 THR A O 1
ATOM 1417 N N . GLU A 1 198 ? 32.729 12.403 -41.584 1.00 27.61 198 GLU A N 1
ATOM 1418 C CA . GLU A 1 198 ? 33.888 12.874 -42.350 1.00 27.61 198 GLU A CA 1
ATOM 1419 C C . GLU A 1 198 ? 34.084 14.398 -42.194 1.00 27.61 198 GLU A C 1
ATOM 1421 O O . GLU A 1 198 ? 33.100 15.140 -42.085 1.00 27.61 198 GLU A O 1
ATOM 1426 N N . PRO A 1 199 ? 35.331 14.904 -42.229 1.00 28.42 199 PRO A N 1
ATOM 1427 C CA . PRO A 1 199 ? 35.605 16.327 -42.106 1.00 28.42 199 PRO A CA 1
ATOM 1428 C C . PRO A 1 199 ? 35.388 17.028 -43.452 1.00 28.42 199 PRO A C 1
ATOM 1430 O O . PRO A 1 199 ? 36.177 16.884 -44.385 1.00 28.42 199 PRO A O 1
ATOM 1433 N N . ARG A 1 200 ? 34.338 17.847 -43.548 1.00 27.28 200 ARG A N 1
ATOM 1434 C CA . ARG A 1 200 ? 34.194 18.810 -44.645 1.00 27.28 200 ARG A CA 1
ATOM 1435 C C . ARG A 1 200 ? 34.965 20.077 -44.279 1.00 27.28 200 ARG A C 1
ATOM 1437 O O . ARG A 1 200 ? 34.560 20.829 -43.396 1.00 27.28 200 ARG A O 1
ATOM 1444 N N . ALA A 1 201 ? 36.113 20.259 -44.922 1.00 32.81 201 ALA A N 1
ATOM 1445 C CA . ALA A 1 201 ? 36.877 21.493 -44.868 1.00 32.81 201 ALA A CA 1
ATOM 1446 C C . ALA A 1 201 ? 36.107 22.591 -45.607 1.00 32.81 201 ALA A C 1
ATOM 1448 O O . ALA A 1 201 ? 35.848 22.434 -46.792 1.00 32.81 201 ALA A O 1
ATOM 1449 N N . ASP A 1 202 ? 35.796 23.687 -44.919 1.00 27.77 202 ASP A N 1
ATOM 1450 C CA . ASP A 1 202 ? 35.605 24.987 -45.552 1.00 27.77 202 ASP A CA 1
ATOM 1451 C C . ASP A 1 202 ? 36.196 26.072 -44.648 1.00 27.77 202 ASP A C 1
ATOM 1453 O O . ASP A 1 202 ? 35.861 26.240 -43.475 1.00 27.77 202 ASP A O 1
ATOM 1457 N N . THR A 1 203 ? 37.171 26.758 -45.227 1.00 31.47 203 THR A N 1
ATOM 1458 C CA . THR A 1 203 ? 37.948 27.868 -44.693 1.00 31.47 203 THR A CA 1
ATOM 1459 C C . THR A 1 203 ? 37.138 29.159 -44.669 1.00 31.47 203 THR A C 1
ATOM 1461 O O . THR A 1 203 ? 36.710 29.618 -45.723 1.00 31.47 203 THR A O 1
ATOM 1464 N N . SER A 1 204 ? 37.073 29.830 -43.518 1.00 28.92 204 SER A N 1
ATOM 1465 C CA . SER A 1 204 ? 37.158 31.298 -43.452 1.00 28.92 204 SER A CA 1
ATOM 1466 C C . SER A 1 204 ? 37.387 31.749 -42.011 1.00 28.92 204 SER A C 1
ATOM 1468 O O . SER A 1 204 ? 36.518 31.606 -41.153 1.00 28.92 204 SER A O 1
ATOM 1470 N N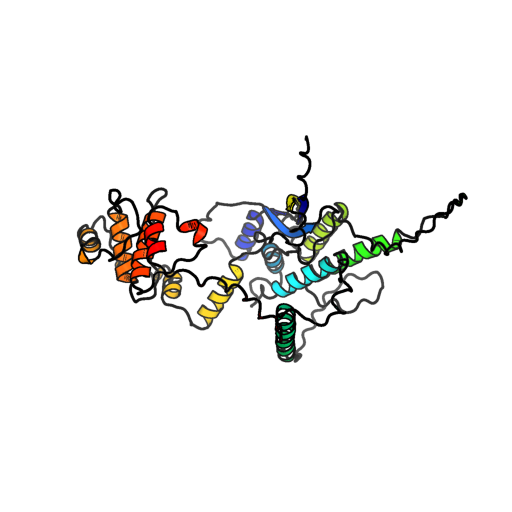 . ALA A 1 205 ? 38.580 32.282 -41.766 1.00 30.17 205 ALA A N 1
ATOM 1471 C CA . ALA A 1 205 ? 38.976 32.921 -40.525 1.00 30.17 205 ALA A CA 1
ATOM 1472 C C . ALA A 1 205 ? 38.430 34.355 -40.454 1.00 30.17 205 ALA A C 1
ATOM 1474 O O . ALA A 1 205 ? 38.603 35.122 -41.398 1.00 30.17 205 ALA A O 1
ATOM 1475 N N . THR A 1 206 ? 37.864 34.724 -39.305 1.00 29.08 206 THR A N 1
ATOM 1476 C CA . THR A 1 206 ? 37.896 36.095 -38.775 1.00 29.08 206 THR A CA 1
ATOM 1477 C C . THR A 1 206 ? 37.955 36.020 -37.253 1.00 29.08 206 THR A C 1
ATOM 1479 O O . THR A 1 206 ? 37.090 35.418 -36.618 1.00 29.08 206 THR A O 1
ATOM 1482 N N . ASP A 1 207 ? 39.018 36.604 -36.710 1.00 28.53 207 ASP A N 1
ATOM 1483 C CA . ASP A 1 207 ? 39.426 36.606 -35.310 1.00 28.53 207 ASP A CA 1
ATOM 1484 C C . ASP A 1 207 ? 38.449 37.326 -34.366 1.00 28.53 207 ASP A C 1
ATOM 1486 O O . ASP A 1 207 ? 38.036 38.459 -34.618 1.00 28.53 207 ASP A O 1
ATOM 1490 N N . ALA A 1 208 ? 38.176 36.710 -33.210 1.00 29.16 208 ALA A N 1
ATOM 1491 C CA . ALA A 1 208 ? 37.728 37.393 -31.996 1.00 29.16 208 ALA A CA 1
ATOM 1492 C C . ALA A 1 208 ? 38.276 36.655 -30.750 1.00 29.16 208 ALA A C 1
ATOM 1494 O O . ALA A 1 208 ? 38.048 35.450 -30.609 1.00 29.16 208 ALA A O 1
ATOM 1495 N N . PRO A 1 209 ? 38.998 37.327 -29.831 1.00 29.09 209 PRO A N 1
ATOM 1496 C CA . PRO A 1 209 ? 39.582 36.683 -28.660 1.00 29.09 209 PRO A CA 1
ATOM 1497 C C . PRO A 1 209 ? 38.556 36.614 -27.523 1.00 29.09 209 PRO A C 1
ATOM 1499 O O . PRO A 1 209 ? 38.197 37.619 -26.914 1.00 29.09 209 PRO A O 1
ATOM 1502 N N . GLY A 1 210 ? 38.088 35.405 -27.224 1.00 27.45 210 GLY A N 1
ATOM 1503 C CA . GLY A 1 210 ? 37.143 35.156 -26.138 1.00 27.45 210 GLY A CA 1
ATOM 1504 C C . GLY A 1 210 ? 36.867 33.670 -25.960 1.00 27.45 210 GLY A C 1
ATOM 1505 O O . GLY A 1 210 ? 35.725 33.238 -26.066 1.00 27.45 210 GLY A O 1
ATOM 1506 N N . ALA A 1 211 ? 37.915 32.871 -25.739 1.00 26.69 211 ALA A N 1
ATOM 1507 C CA . ALA A 1 211 ? 37.792 31.439 -25.485 1.00 26.69 211 ALA A CA 1
ATOM 1508 C C . ALA A 1 211 ? 37.047 31.188 -24.162 1.00 26.69 211 ALA A C 1
ATOM 1510 O O . ALA A 1 211 ? 37.640 31.092 -23.088 1.00 26.69 211 ALA A O 1
ATOM 1511 N N . THR A 1 212 ? 35.722 31.072 -24.239 1.00 28.48 212 THR A N 1
ATOM 1512 C CA . THR A 1 212 ? 34.945 30.365 -23.224 1.00 28.48 212 THR A CA 1
ATOM 1513 C C . THR A 1 212 ? 35.263 28.889 -23.416 1.00 28.48 212 THR A C 1
ATOM 1515 O O . THR A 1 212 ? 34.939 28.311 -24.450 1.00 28.48 212 THR A O 1
ATOM 1518 N N . VAL A 1 213 ? 35.964 28.294 -22.452 1.00 30.66 213 VAL A N 1
ATOM 1519 C CA . VAL A 1 213 ? 36.258 26.859 -22.436 1.00 30.66 213 VAL A CA 1
ATOM 1520 C C . VAL A 1 213 ? 34.924 26.116 -22.499 1.00 30.66 213 VAL A C 1
ATOM 1522 O O . VAL A 1 213 ? 34.154 26.120 -21.538 1.00 30.66 213 VAL A O 1
ATOM 1525 N N . ALA A 1 214 ? 34.624 25.533 -23.659 1.00 33.06 214 ALA A N 1
ATOM 1526 C CA . ALA A 1 214 ? 33.450 24.705 -23.856 1.00 33.06 214 ALA A CA 1
ATOM 1527 C C . ALA A 1 214 ? 33.561 23.501 -22.914 1.00 33.06 214 ALA A C 1
ATOM 1529 O O . ALA A 1 214 ? 34.419 22.636 -23.086 1.00 33.06 214 ALA A O 1
ATOM 1530 N N . GLN A 1 215 ? 32.712 23.473 -21.886 1.00 31.30 215 GLN A N 1
ATOM 1531 C CA . GLN A 1 215 ? 32.562 22.305 -21.028 1.00 31.30 215 GLN A CA 1
ATOM 1532 C C . GLN A 1 215 ? 32.182 21.098 -21.901 1.00 31.30 215 GLN A C 1
ATOM 1534 O O . GLN A 1 215 ? 31.321 21.241 -22.778 1.00 31.30 215 GLN A O 1
ATOM 1539 N N . PRO A 1 216 ? 32.784 19.916 -21.684 1.00 30.67 216 PRO A N 1
ATOM 1540 C CA . PRO A 1 216 ? 32.410 18.721 -22.423 1.00 30.67 216 PRO A CA 1
ATOM 1541 C C . PRO A 1 216 ? 30.937 18.422 -22.130 1.00 30.67 216 PRO A C 1
ATOM 1543 O O . PRO A 1 216 ? 30.567 18.120 -20.995 1.00 30.67 216 PRO A O 1
ATOM 1546 N N . LYS A 1 217 ? 30.076 18.561 -23.147 1.00 39.25 217 LYS A N 1
ATOM 1547 C CA . LYS A 1 217 ? 28.651 18.226 -23.062 1.00 39.25 217 LYS A CA 1
ATOM 1548 C C . LYS A 1 217 ? 28.543 16.723 -22.843 1.00 39.25 217 LYS A C 1
ATOM 1550 O O . LYS A 1 217 ? 28.559 15.955 -23.800 1.00 39.25 217 LYS A O 1
ATOM 1555 N N . THR A 1 218 ? 28.461 16.298 -21.585 1.00 45.47 218 THR A N 1
ATOM 1556 C CA . THR A 1 218 ? 28.214 14.895 -21.260 1.00 45.47 218 THR A CA 1
ATOM 1557 C C . THR A 1 218 ? 26.899 14.501 -21.919 1.00 45.47 218 THR A C 1
ATOM 1559 O O . THR A 1 218 ? 25.895 15.208 -21.759 1.00 45.47 218 THR A O 1
ATOM 1562 N N . PRO A 1 219 ? 26.882 13.452 -22.745 1.00 52.12 219 PRO A N 1
ATOM 1563 C CA . PRO A 1 219 ? 25.816 13.342 -23.707 1.00 52.12 219 PRO A CA 1
ATOM 1564 C C . PRO A 1 219 ? 24.605 12.705 -23.010 1.00 52.12 219 PRO A C 1
ATOM 1566 O O . PRO A 1 219 ? 24.601 11.515 -22.707 1.00 52.12 219 PRO A O 1
ATOM 1569 N N . ARG A 1 220 ? 23.562 13.508 -22.767 1.00 66.06 220 ARG A N 1
ATOM 1570 C CA . ARG A 1 220 ? 22.301 13.080 -22.135 1.00 66.06 220 ARG A CA 1
ATOM 1571 C C . ARG A 1 220 ? 21.668 11.921 -22.914 1.00 66.06 220 ARG A C 1
ATOM 1573 O O . ARG A 1 220 ? 21.595 11.975 -24.146 1.00 66.06 220 ARG A O 1
ATOM 1580 N N . LEU A 1 221 ? 21.269 10.856 -22.224 1.00 78.44 221 LEU A N 1
ATOM 1581 C CA . LEU A 1 221 ? 20.573 9.727 -22.837 1.00 78.44 221 LEU A CA 1
ATOM 1582 C C . LEU A 1 221 ? 19.067 9.993 -22.795 1.00 78.44 221 LEU A C 1
ATOM 1584 O O . LEU A 1 221 ? 18.479 10.101 -21.722 1.00 78.44 221 LEU A O 1
ATOM 1588 N N . ARG A 1 222 ? 18.457 10.109 -23.975 1.00 85.81 222 ARG A N 1
ATOM 1589 C CA . ARG A 1 222 ? 17.019 10.341 -24.110 1.00 85.81 222 ARG A CA 1
ATOM 1590 C C . ARG A 1 222 ? 16.285 9.017 -24.239 1.00 85.81 222 ARG A C 1
ATOM 1592 O O . ARG A 1 222 ? 16.637 8.193 -25.082 1.00 85.81 222 ARG A O 1
ATOM 1599 N N . MET A 1 223 ? 15.246 8.845 -23.434 1.00 89.88 223 MET A N 1
ATOM 1600 C CA . MET A 1 223 ? 14.385 7.675 -23.486 1.00 89.88 223 MET A CA 1
ATOM 1601 C C . MET A 1 223 ? 13.534 7.702 -24.764 1.00 89.88 223 MET A C 1
ATOM 1603 O O . MET A 1 223 ? 12.897 8.709 -25.073 1.00 89.88 223 MET A O 1
ATOM 1607 N N . THR A 1 224 ? 13.517 6.600 -25.517 1.00 91.06 224 THR A N 1
ATOM 1608 C CA . THR A 1 224 ? 12.722 6.475 -26.752 1.00 91.06 224 THR A CA 1
ATOM 1609 C C . THR A 1 224 ? 11.564 5.504 -26.560 1.00 91.06 224 THR A C 1
ATOM 1611 O O . THR A 1 224 ? 11.652 4.578 -25.758 1.00 91.06 224 THR A O 1
ATOM 1614 N N . ALA A 1 225 ? 10.488 5.665 -27.337 1.00 89.69 225 ALA A N 1
ATOM 1615 C CA . ALA A 1 225 ? 9.355 4.737 -27.298 1.00 89.69 225 ALA A CA 1
ATOM 1616 C C . ALA A 1 225 ? 9.777 3.286 -27.596 1.00 89.69 225 ALA A C 1
ATOM 1618 O O . ALA A 1 225 ? 9.317 2.366 -26.929 1.00 89.69 225 ALA A O 1
ATOM 1619 N N . LYS A 1 226 ? 10.698 3.087 -28.552 1.00 91.88 226 LYS A N 1
ATOM 1620 C CA . LYS A 1 226 ? 11.248 1.764 -28.878 1.00 91.88 226 LYS A CA 1
ATOM 1621 C C . LYS A 1 226 ? 11.967 1.148 -27.674 1.00 91.88 226 LYS A C 1
ATOM 1623 O O . LYS A 1 226 ? 11.660 0.019 -27.315 1.00 91.88 226 LYS A O 1
ATOM 1628 N N . ALA A 1 227 ? 12.855 1.906 -27.028 1.00 91.69 227 ALA A N 1
ATOM 1629 C CA . ALA A 1 227 ? 13.570 1.443 -25.840 1.00 91.69 227 ALA A CA 1
ATOM 1630 C C . ALA A 1 227 ? 12.612 1.075 -24.696 1.00 91.69 227 ALA A C 1
ATOM 1632 O O . ALA A 1 227 ? 12.795 0.049 -24.054 1.00 91.69 227 ALA A O 1
ATOM 1633 N N . LEU A 1 228 ? 11.559 1.869 -24.479 1.00 93.25 228 LEU A N 1
ATOM 1634 C CA . LEU A 1 228 ? 10.545 1.564 -23.468 1.00 93.25 228 LEU A CA 1
ATOM 1635 C C . LEU A 1 228 ? 9.784 0.270 -23.771 1.00 93.25 228 LEU A C 1
ATOM 1637 O O . LEU A 1 228 ? 9.535 -0.512 -22.861 1.00 93.25 228 LEU A O 1
ATOM 1641 N N . HIS A 1 229 ? 9.402 0.042 -25.030 1.00 94.19 229 HIS A N 1
ATOM 1642 C CA . HIS A 1 229 ? 8.705 -1.184 -25.418 1.00 94.19 229 HIS A CA 1
ATOM 1643 C C . HIS A 1 229 ? 9.592 -2.425 -25.283 1.00 94.19 229 HIS A C 1
ATOM 1645 O O . HIS A 1 229 ? 9.108 -3.442 -24.796 1.00 94.19 229 HIS A O 1
ATOM 1651 N N . GLU A 1 230 ? 10.869 -2.330 -25.665 1.00 93.69 230 GLU A N 1
ATOM 1652 C CA . GLU A 1 230 ? 11.851 -3.401 -25.444 1.00 93.69 230 GLU A CA 1
ATOM 1653 C C . GLU A 1 230 ? 12.007 -3.690 -23.948 1.00 93.69 230 GLU A C 1
ATOM 1655 O O . GLU A 1 230 ? 11.855 -4.830 -23.534 1.00 93.69 230 GLU A O 1
ATOM 1660 N N . PHE A 1 231 ? 12.170 -2.655 -23.119 1.00 94.44 231 PHE A N 1
ATOM 1661 C CA . PHE A 1 231 ? 12.291 -2.823 -21.671 1.00 94.44 231 PHE A CA 1
ATOM 1662 C C . PHE A 1 231 ? 11.062 -3.477 -21.029 1.00 94.44 231 PHE A C 1
ATOM 1664 O O . PHE A 1 231 ? 11.201 -4.332 -20.160 1.00 94.44 231 PHE A O 1
ATOM 1671 N N . VAL A 1 232 ? 9.851 -3.096 -21.454 1.00 95.38 232 VAL A N 1
ATOM 1672 C CA . VAL A 1 232 ? 8.610 -3.728 -20.977 1.00 95.38 232 VAL A CA 1
ATOM 1673 C C . VAL A 1 232 ? 8.575 -5.210 -21.348 1.00 95.38 232 VAL A C 1
ATOM 1675 O O . VAL A 1 232 ? 8.198 -6.019 -20.505 1.00 95.38 232 VAL A O 1
ATOM 1678 N N . ALA A 1 233 ? 8.951 -5.560 -22.580 1.00 94.62 233 ALA A N 1
ATOM 1679 C CA . ALA A 1 233 ? 8.958 -6.945 -23.042 1.00 94.62 233 ALA A CA 1
ATOM 1680 C C . ALA A 1 233 ? 9.998 -7.787 -22.289 1.00 94.62 233 ALA A C 1
ATOM 1682 O O . ALA A 1 233 ? 9.652 -8.849 -21.776 1.00 94.62 233 ALA A O 1
ATOM 1683 N N . ASP A 1 234 ? 11.227 -7.280 -22.166 1.00 93.56 234 ASP A N 1
ATOM 1684 C CA . ASP A 1 234 ? 12.326 -7.956 -21.475 1.00 93.56 234 ASP A CA 1
ATOM 1685 C C . ASP A 1 234 ? 11.973 -8.183 -19.996 1.00 93.56 234 ASP A C 1
ATOM 1687 O O . ASP A 1 234 ? 12.059 -9.301 -19.493 1.00 93.56 234 ASP A O 1
ATOM 1691 N N . LEU A 1 235 ? 11.474 -7.151 -19.303 1.00 94.19 235 LEU A N 1
ATOM 1692 C CA . LEU A 1 235 ? 11.094 -7.268 -17.895 1.00 94.19 235 LEU A CA 1
ATOM 1693 C C . LEU A 1 235 ? 9.914 -8.226 -17.683 1.00 94.19 235 LEU A C 1
ATOM 1695 O O . LEU A 1 235 ? 9.930 -9.004 -16.733 1.00 94.19 235 LEU A O 1
ATOM 1699 N N . ALA A 1 236 ? 8.895 -8.189 -18.547 1.00 94.75 236 ALA A N 1
ATOM 1700 C CA . ALA A 1 236 ? 7.750 -9.094 -18.438 1.00 94.75 236 ALA A CA 1
ATOM 1701 C C . ALA A 1 236 ? 8.138 -10.561 -18.673 1.00 94.75 236 ALA A C 1
ATOM 1703 O O . ALA A 1 236 ? 7.590 -11.447 -18.011 1.00 94.75 236 ALA A O 1
ATOM 1704 N N . ALA A 1 237 ? 9.052 -10.808 -19.616 1.00 93.19 237 ALA A N 1
ATOM 1705 C CA . ALA A 1 237 ? 9.546 -12.139 -19.943 1.00 93.19 237 ALA A CA 1
ATOM 1706 C C . ALA A 1 237 ? 10.388 -12.719 -18.802 1.00 93.19 237 ALA A C 1
ATOM 1708 O O . ALA A 1 237 ? 10.138 -13.840 -18.370 1.00 93.19 237 ALA A O 1
ATOM 1709 N N . GLU A 1 238 ? 11.322 -11.935 -18.268 1.00 90.56 238 GLU A N 1
ATOM 1710 C CA . GLU A 1 238 ? 12.224 -12.364 -17.195 1.00 90.56 238 GLU A CA 1
ATOM 1711 C C . GLU A 1 238 ? 11.488 -12.560 -15.864 1.00 90.56 238 GLU A C 1
ATOM 1713 O O . GLU A 1 238 ? 11.733 -13.526 -15.144 1.00 90.56 238 GLU A O 1
ATOM 1718 N N . LEU A 1 239 ? 10.504 -11.706 -15.557 1.00 90.12 239 LEU A N 1
ATOM 1719 C CA . LEU A 1 239 ? 9.597 -11.939 -14.430 1.00 90.12 239 LEU A CA 1
ATOM 1720 C C . LEU A 1 239 ? 8.613 -13.097 -14.682 1.00 90.12 239 LEU A C 1
ATOM 1722 O O . LEU A 1 239 ? 7.904 -13.490 -13.763 1.00 90.12 239 LEU A O 1
ATOM 1726 N N . GLY A 1 240 ? 8.509 -13.629 -15.903 1.00 92.25 240 GLY A N 1
ATOM 1727 C CA . GLY A 1 240 ? 7.553 -14.689 -16.236 1.00 92.25 240 GLY A CA 1
ATOM 1728 C C . GLY A 1 240 ? 6.083 -14.262 -16.127 1.00 92.25 240 GLY A C 1
ATOM 1729 O O . GLY A 1 240 ? 5.197 -15.103 -16.013 1.00 92.25 240 GLY A O 1
ATOM 1730 N N . VAL A 1 241 ? 5.794 -12.957 -16.153 1.00 93.44 241 VAL A N 1
ATOM 1731 C CA . VAL A 1 241 ? 4.436 -12.417 -15.943 1.00 93.44 241 VAL A CA 1
ATOM 1732 C C . VAL A 1 241 ? 3.744 -11.973 -17.228 1.00 93.44 241 VAL A C 1
ATOM 1734 O O . VAL A 1 241 ? 2.572 -11.601 -17.177 1.00 93.44 241 VAL A O 1
ATOM 1737 N N . ALA A 1 242 ? 4.430 -12.019 -18.375 1.00 92.25 242 ALA A N 1
ATOM 1738 C CA . ALA A 1 242 ? 3.909 -11.528 -19.652 1.00 92.25 242 ALA A CA 1
ATOM 1739 C C . ALA A 1 242 ? 2.538 -12.127 -20.012 1.00 92.25 242 ALA A C 1
ATOM 1741 O O . ALA A 1 242 ? 1.573 -11.388 -20.214 1.00 92.25 242 ALA A O 1
ATOM 1742 N N . GLU A 1 243 ? 2.438 -13.457 -20.025 1.00 91.38 243 GLU A N 1
ATOM 1743 C CA . GLU A 1 243 ? 1.203 -14.178 -20.362 1.00 91.38 243 GLU A CA 1
ATOM 1744 C C . GLU A 1 243 ? 0.203 -14.181 -19.202 1.00 91.38 243 GLU A C 1
ATOM 1746 O O . GLU A 1 243 ? -0.994 -13.970 -19.403 1.00 91.38 243 GLU A O 1
ATOM 1751 N N . VAL A 1 244 ? 0.701 -14.365 -17.974 1.00 92.25 244 VAL A N 1
ATOM 1752 C CA . VAL A 1 244 ? -0.124 -14.475 -16.762 1.00 92.25 244 VAL A CA 1
ATOM 1753 C C . VAL A 1 244 ? -0.890 -13.181 -16.497 1.00 92.25 244 VAL A C 1
ATOM 1755 O O . VAL A 1 244 ? -2.092 -13.217 -16.246 1.00 92.25 244 VAL A O 1
ATOM 1758 N N . LEU A 1 245 ? -0.217 -12.031 -16.587 1.00 92.88 245 LEU A N 1
ATOM 1759 C CA . LEU A 1 245 ? -0.816 -10.713 -16.367 1.00 92.88 245 LEU A CA 1
ATOM 1760 C C . LEU A 1 245 ? -1.283 -10.035 -17.661 1.00 92.88 245 LEU A C 1
ATOM 1762 O O . LEU A 1 245 ? -1.893 -8.968 -17.591 1.00 92.88 245 LEU A O 1
ATOM 1766 N N . LYS A 1 246 ? -1.017 -10.633 -18.831 1.00 93.38 246 LYS A N 1
ATOM 1767 C CA . LYS A 1 246 ? -1.298 -10.045 -20.154 1.00 93.38 246 LYS A CA 1
ATOM 1768 C C . LYS A 1 246 ? -0.726 -8.632 -20.267 1.00 93.38 246 LYS A C 1
ATOM 1770 O O . LYS A 1 246 ? -1.418 -7.690 -20.661 1.00 93.38 246 LYS A O 1
ATOM 1775 N N . THR A 1 247 ? 0.530 -8.476 -19.856 1.00 92.44 247 THR A N 1
ATOM 1776 C CA . THR A 1 247 ? 1.159 -7.160 -19.712 1.00 92.44 247 THR A CA 1
ATOM 1777 C C . THR A 1 247 ? 1.304 -6.483 -21.067 1.00 92.44 247 THR A C 1
ATOM 1779 O O . THR A 1 247 ? 1.895 -7.054 -21.984 1.00 92.44 247 THR A O 1
ATOM 1782 N N . ALA A 1 248 ? 0.822 -5.249 -21.199 1.00 89.06 248 ALA A N 1
ATOM 1783 C CA . ALA A 1 248 ? 0.900 -4.527 -22.461 1.00 89.06 248 ALA A CA 1
ATOM 1784 C C . ALA A 1 248 ? 1.005 -3.012 -22.282 1.00 89.06 248 ALA A C 1
ATOM 1786 O O . ALA A 1 248 ? 0.456 -2.413 -21.362 1.00 89.06 248 ALA A O 1
ATOM 1787 N N . GLY A 1 249 ? 1.664 -2.370 -23.245 1.00 92.62 249 GLY A N 1
ATOM 1788 C CA . GLY A 1 249 ? 1.609 -0.925 -23.416 1.00 92.62 249 GLY A CA 1
ATOM 1789 C C . GLY A 1 249 ? 2.353 -0.104 -22.363 1.00 92.62 249 GLY A C 1
ATOM 1790 O O . GLY A 1 249 ? 3.016 -0.605 -21.453 1.00 92.62 249 GLY A O 1
ATOM 1791 N N . ILE A 1 250 ? 2.262 1.208 -22.565 1.00 95.25 250 ILE A N 1
ATOM 1792 C CA . ILE A 1 250 ? 2.909 2.248 -21.770 1.00 95.25 250 ILE A CA 1
ATOM 1793 C C . ILE A 1 250 ? 1.904 3.390 -21.618 1.00 95.25 250 ILE A C 1
ATOM 1795 O O . ILE A 1 250 ? 1.242 3.771 -22.587 1.00 95.25 250 ILE A O 1
ATOM 1799 N N . ARG A 1 251 ? 1.805 3.974 -20.423 1.00 94.38 251 ARG A N 1
ATOM 1800 C CA . ARG A 1 251 ? 1.037 5.202 -20.182 1.00 94.38 251 ARG A CA 1
ATOM 1801 C C . ARG A 1 251 ? 1.965 6.277 -19.639 1.00 94.38 251 ARG A C 1
ATOM 1803 O O . ARG A 1 251 ? 2.726 6.029 -18.715 1.00 94.38 251 ARG A O 1
ATOM 1810 N N . VAL A 1 252 ? 1.880 7.481 -20.195 1.00 93.38 252 VAL A N 1
ATOM 1811 C CA . VAL A 1 252 ? 2.688 8.623 -19.753 1.00 93.38 252 VAL A CA 1
ATOM 1812 C C . VAL A 1 252 ? 1.774 9.686 -19.165 1.00 93.38 252 VAL A C 1
ATOM 1814 O O . VAL A 1 252 ? 0.859 10.168 -19.831 1.00 93.38 252 VAL A O 1
ATOM 1817 N N . LYS A 1 253 ? 2.013 10.046 -17.905 1.00 91.31 253 LYS A N 1
ATOM 1818 C CA . LYS A 1 253 ? 1.362 11.174 -17.241 1.00 91.31 253 LYS A CA 1
ATOM 1819 C C . LYS A 1 253 ? 2.255 12.402 -17.375 1.00 91.31 253 LYS A C 1
ATOM 1821 O O . LYS A 1 253 ? 3.364 12.420 -16.851 1.00 91.31 253 LYS A O 1
ATOM 1826 N N . CYS A 1 254 ? 1.750 13.427 -18.052 1.00 90.88 254 CYS A N 1
ATOM 1827 C CA . CYS A 1 254 ? 2.441 14.702 -18.220 1.00 90.88 254 CYS A CA 1
ATOM 1828 C C . CYS A 1 254 ? 2.019 15.671 -17.111 1.00 90.88 254 CYS A C 1
ATOM 1830 O O . CYS A 1 254 ? 0.829 15.956 -16.958 1.00 90.88 254 CYS A O 1
ATOM 1832 N N . THR A 1 255 ? 2.979 16.196 -16.358 1.00 88.06 255 THR A N 1
ATOM 1833 C CA . THR A 1 255 ? 2.743 17.163 -15.280 1.00 88.06 255 THR A CA 1
ATOM 1834 C C . THR A 1 255 ? 3.607 18.399 -15.455 1.00 88.06 255 THR A C 1
ATOM 1836 O O . THR A 1 255 ? 4.780 18.307 -15.806 1.00 88.06 255 THR A O 1
ATOM 1839 N N . GLU A 1 256 ? 3.026 19.567 -15.187 1.00 87.38 256 GLU A N 1
ATOM 1840 C CA . GLU A 1 256 ? 3.789 20.807 -15.065 1.00 87.38 256 GLU A CA 1
ATOM 1841 C C . GLU A 1 256 ? 4.272 20.966 -13.623 1.00 87.38 256 GLU A C 1
ATOM 1843 O O . GLU A 1 256 ? 3.461 20.962 -12.694 1.00 87.38 256 GLU A O 1
ATOM 1848 N N . VAL A 1 257 ? 5.576 21.158 -13.444 1.00 84.94 257 VAL A N 1
ATOM 1849 C CA . VAL A 1 257 ? 6.207 21.417 -12.143 1.00 84.94 257 VAL A CA 1
ATOM 1850 C C . VAL A 1 257 ? 6.974 22.732 -12.175 1.00 84.94 257 VAL A C 1
ATOM 1852 O O . VAL A 1 257 ? 7.342 23.226 -13.244 1.00 84.94 257 VAL A O 1
ATOM 1855 N N . TRP A 1 258 ? 7.206 23.342 -11.014 1.00 79.75 258 TRP A N 1
ATOM 1856 C CA . TRP A 1 258 ? 8.067 24.521 -10.935 1.00 79.75 258 TRP A CA 1
ATOM 1857 C C . TRP A 1 258 ? 9.519 24.123 -11.196 1.00 79.75 258 TRP A C 1
ATOM 1859 O O . TRP A 1 258 ? 9.991 23.121 -10.675 1.00 79.75 258 TRP A O 1
ATOM 1869 N N . ALA A 1 259 ? 10.258 24.945 -11.942 1.00 75.50 259 ALA A N 1
ATOM 1870 C CA . ALA A 1 259 ? 11.653 24.684 -12.305 1.00 75.50 259 ALA A CA 1
ATOM 1871 C C . ALA A 1 259 ? 12.610 24.565 -11.099 1.00 75.50 259 ALA A C 1
ATOM 1873 O O . ALA A 1 259 ? 13.717 24.071 -11.244 1.00 75.50 259 ALA A O 1
ATOM 1874 N N . LYS A 1 260 ? 12.200 25.042 -9.917 1.00 72.94 260 LYS A N 1
ATOM 1875 C CA . LYS A 1 260 ? 12.934 24.897 -8.647 1.00 72.94 260 LYS A CA 1
ATOM 1876 C C . LYS A 1 260 ? 12.683 23.557 -7.942 1.00 72.94 260 LYS A C 1
ATOM 1878 O O . LYS A 1 260 ? 13.503 23.151 -7.130 1.00 72.94 260 LYS A O 1
ATOM 1883 N N . ASP A 1 261 ? 11.576 22.897 -8.273 1.00 69.38 261 ASP A N 1
ATOM 1884 C CA . ASP A 1 261 ? 11.133 21.632 -7.684 1.00 69.38 261 ASP A CA 1
ATOM 1885 C C . ASP A 1 261 ? 11.426 20.475 -8.665 1.00 69.38 261 ASP A C 1
ATOM 1887 O O . ASP A 1 261 ? 10.911 19.374 -8.528 1.00 69.38 261 ASP A O 1
ATOM 1891 N N . THR A 1 262 ? 12.256 20.708 -9.691 1.00 62.94 262 THR A N 1
ATOM 1892 C CA . THR A 1 262 ? 12.576 19.720 -10.735 1.00 62.94 262 THR A CA 1
ATOM 1893 C C . THR A 1 262 ? 13.326 18.508 -10.240 1.00 62.94 262 THR A C 1
ATOM 1895 O O . THR A 1 262 ? 13.334 17.515 -10.947 1.00 62.94 262 THR A O 1
ATOM 1898 N N . ASP A 1 263 ? 13.980 18.592 -9.085 1.00 62.50 263 ASP A N 1
ATOM 1899 C CA . ASP A 1 263 ? 14.630 17.448 -8.445 1.00 62.50 263 ASP A CA 1
ATOM 1900 C C . ASP A 1 263 ? 13.678 16.700 -7.491 1.00 62.50 263 ASP A C 1
ATOM 1902 O O . ASP A 1 263 ? 14.008 15.600 -7.049 1.00 62.50 263 ASP A O 1
ATOM 1906 N N . GLU A 1 264 ? 12.496 17.254 -7.185 1.00 63.38 264 GLU A N 1
ATOM 1907 C CA . GLU A 1 264 ? 11.476 16.563 -6.396 1.00 63.38 264 GLU A CA 1
ATOM 1908 C C . GLU A 1 264 ? 10.715 15.591 -7.308 1.00 63.38 264 GLU A C 1
ATOM 1910 O O . GLU A 1 264 ? 9.906 15.962 -8.164 1.00 63.38 264 GLU A O 1
ATOM 1915 N N . VAL A 1 265 ? 11.005 14.302 -7.148 1.00 61.75 265 VAL A N 1
ATOM 1916 C CA . VAL A 1 265 ? 10.246 13.241 -7.806 1.00 61.75 265 VAL A CA 1
ATOM 1917 C C . VAL A 1 265 ? 8.899 13.120 -7.100 1.00 61.75 265 VAL A C 1
ATOM 1919 O O . VAL A 1 265 ? 8.842 12.930 -5.887 1.00 61.75 265 VAL A O 1
ATOM 1922 N N . ALA A 1 266 ? 7.803 13.185 -7.858 1.00 57.31 266 ALA A N 1
ATOM 1923 C CA . ALA A 1 266 ? 6.501 12.803 -7.329 1.00 57.31 266 ALA A CA 1
ATOM 1924 C C . ALA A 1 266 ? 6.550 11.328 -6.898 1.00 57.31 266 ALA A C 1
ATOM 1926 O O . ALA A 1 266 ? 6.733 10.453 -7.747 1.00 57.31 266 ALA A O 1
ATOM 1927 N N . GLU A 1 267 ? 6.393 11.054 -5.599 1.00 56.50 267 GLU A N 1
ATOM 1928 C CA . GLU A 1 267 ? 6.333 9.685 -5.083 1.00 56.50 267 GLU A CA 1
ATOM 1929 C C . GLU A 1 267 ? 5.272 8.888 -5.860 1.00 56.50 267 GLU A C 1
ATOM 1931 O O . GLU A 1 267 ? 4.111 9.295 -5.989 1.00 56.50 267 GLU A O 1
ATOM 1936 N N . GLN A 1 268 ? 5.659 7.730 -6.392 1.00 63.44 268 GLN A N 1
ATOM 1937 C CA . GLN A 1 268 ? 4.771 6.846 -7.149 1.00 63.44 268 GLN A CA 1
ATOM 1938 C C . GLN A 1 268 ? 3.979 5.939 -6.193 1.00 63.44 268 GLN A C 1
ATOM 1940 O O . GLN A 1 268 ? 3.901 4.728 -6.373 1.00 63.44 268 GLN A O 1
ATOM 1945 N N . ILE A 1 269 ? 3.352 6.561 -5.183 1.00 57.88 269 ILE A N 1
ATOM 1946 C CA . ILE A 1 269 ? 2.689 5.925 -4.024 1.00 57.88 269 ILE A CA 1
ATOM 1947 C C . ILE A 1 269 ? 1.612 4.906 -4.437 1.00 57.88 269 ILE A C 1
ATOM 1949 O O . ILE A 1 269 ? 1.216 4.066 -3.643 1.00 57.88 269 ILE A O 1
ATOM 1953 N N . PHE A 1 270 ? 1.102 4.958 -5.670 1.00 69.88 270 PHE A N 1
ATOM 1954 C CA . PHE A 1 270 ? 0.036 4.055 -6.108 1.00 69.88 270 PHE A CA 1
ATOM 1955 C C . PHE A 1 270 ? 0.535 2.669 -6.567 1.00 69.88 270 PHE A C 1
ATOM 1957 O O . PHE A 1 270 ? -0.292 1.764 -6.646 1.00 69.88 270 PHE A O 1
ATOM 1964 N N . LEU A 1 271 ? 1.827 2.485 -6.892 1.00 80.75 271 LEU A N 1
ATOM 1965 C CA . LEU A 1 271 ? 2.335 1.174 -7.335 1.00 80.75 271 LEU A CA 1
ATOM 1966 C C . LEU A 1 271 ? 2.490 0.187 -6.181 1.00 80.75 271 LEU A C 1
ATOM 1968 O O . LEU A 1 271 ? 2.174 -0.993 -6.338 1.00 80.75 271 LEU A O 1
ATOM 1972 N N . ASN A 1 272 ? 2.965 0.685 -5.039 1.00 85.31 272 ASN A N 1
ATOM 1973 C CA . ASN A 1 272 ? 3.272 -0.110 -3.860 1.00 85.31 272 ASN A CA 1
ATOM 1974 C C . ASN A 1 272 ? 2.404 0.336 -2.684 1.00 85.31 272 ASN A C 1
ATOM 1976 O O . ASN A 1 272 ? 2.056 1.505 -2.539 1.00 85.31 272 ASN A O 1
ATOM 1980 N N . SER A 1 273 ? 2.019 -0.617 -1.838 1.00 80.62 273 SER A N 1
ATOM 1981 C CA . SER A 1 273 ? 1.095 -0.355 -0.737 1.00 80.62 273 SER A CA 1
ATOM 1982 C C . SER A 1 273 ? 1.753 0.489 0.356 1.00 80.62 273 SER A C 1
ATOM 1984 O O . SER A 1 273 ? 2.708 0.055 0.997 1.00 80.62 273 SER A O 1
ATOM 1986 N N . PHE A 1 274 ? 1.184 1.664 0.642 1.00 81.81 274 PHE A N 1
ATOM 1987 C CA . PHE A 1 274 ? 1.665 2.545 1.713 1.00 81.81 274 PHE A CA 1
ATOM 1988 C C . PHE A 1 274 ? 1.556 1.926 3.120 1.00 81.81 274 PHE A C 1
ATOM 1990 O O . PHE A 1 274 ? 2.221 2.396 4.037 1.00 81.81 274 PHE A O 1
ATOM 1997 N N . ILE A 1 275 ? 0.728 0.886 3.295 1.00 83.25 275 ILE A N 1
ATOM 1998 C CA . ILE A 1 275 ? 0.533 0.195 4.580 1.00 83.25 275 ILE A CA 1
ATOM 1999 C C . ILE A 1 275 ? 1.363 -1.083 4.724 1.00 83.25 275 ILE A C 1
ATOM 2001 O O . ILE A 1 275 ? 1.331 -1.682 5.793 1.00 83.25 275 ILE A O 1
ATOM 2005 N N . ALA A 1 276 ? 2.087 -1.537 3.692 1.00 82.38 276 ALA A N 1
ATOM 2006 C CA . ALA A 1 276 ? 2.786 -2.830 3.733 1.00 82.38 276 ALA A CA 1
ATOM 2007 C C . ALA A 1 276 ? 3.769 -2.933 4.913 1.00 82.38 276 ALA A C 1
ATOM 2009 O O . ALA A 1 276 ? 3.718 -3.887 5.687 1.00 82.38 276 ALA A O 1
ATOM 2010 N N . ASN A 1 277 ? 4.583 -1.896 5.123 1.00 82.69 277 ASN A N 1
ATOM 2011 C CA . ASN A 1 277 ? 5.519 -1.831 6.249 1.00 82.69 277 ASN A CA 1
ATOM 2012 C C . ASN A 1 277 ? 4.811 -1.839 7.611 1.00 82.69 277 ASN A C 1
ATOM 2014 O O . ASN A 1 277 ? 5.310 -2.420 8.575 1.00 82.69 277 ASN A O 1
ATOM 2018 N N . ASP A 1 278 ? 3.645 -1.200 7.708 1.00 88.56 278 ASP A N 1
ATOM 2019 C CA . ASP A 1 278 ? 2.856 -1.203 8.939 1.00 88.56 278 ASP A CA 1
ATOM 2020 C C . ASP A 1 278 ? 2.234 -2.581 9.201 1.00 88.56 278 ASP A C 1
ATOM 2022 O O . ASP A 1 278 ? 2.198 -3.022 10.349 1.00 88.56 278 ASP A O 1
ATOM 2026 N N . LEU A 1 279 ? 1.813 -3.294 8.152 1.00 89.19 279 LEU A N 1
ATOM 2027 C CA . LEU A 1 279 ? 1.328 -4.672 8.254 1.00 89.19 279 LEU A CA 1
ATOM 2028 C C . LEU A 1 279 ? 2.439 -5.637 8.690 1.00 89.19 279 LEU A C 1
ATOM 2030 O O . LEU A 1 279 ? 2.207 -6.437 9.591 1.00 89.19 279 LEU A O 1
ATOM 2034 N N . SER A 1 280 ? 3.649 -5.511 8.138 1.00 85.69 280 SER A N 1
ATOM 2035 C CA . SER A 1 280 ? 4.813 -6.307 8.564 1.00 85.69 280 SER A CA 1
ATOM 2036 C C . SER A 1 280 ? 5.149 -6.074 10.045 1.00 85.69 280 SER A C 1
ATOM 2038 O O . SER A 1 280 ? 5.298 -7.017 10.822 1.00 85.69 280 SER A O 1
ATOM 2040 N N . ARG A 1 281 ? 5.131 -4.814 10.503 1.00 89.00 281 ARG A N 1
ATOM 2041 C CA . ARG A 1 281 ? 5.292 -4.490 11.934 1.00 89.00 281 ARG A CA 1
ATOM 2042 C C . ARG A 1 281 ? 4.206 -5.118 12.806 1.00 89.00 281 ARG A C 1
ATOM 2044 O O . ARG A 1 281 ? 4.491 -5.545 13.924 1.00 89.00 281 ARG A O 1
ATOM 2051 N N . ILE A 1 282 ? 2.959 -5.128 12.332 1.00 91.56 282 ILE A N 1
ATOM 2052 C CA . ILE A 1 282 ? 1.839 -5.767 13.032 1.00 91.56 282 ILE A CA 1
ATOM 2053 C C . ILE A 1 282 ? 2.081 -7.276 13.144 1.00 91.56 282 ILE A C 1
ATOM 2055 O O . ILE A 1 282 ? 1.900 -7.830 14.227 1.00 91.56 282 ILE A O 1
ATOM 2059 N N . GLU A 1 283 ? 2.530 -7.925 12.073 1.00 90.06 283 GLU A N 1
ATOM 2060 C CA . GLU A 1 283 ? 2.845 -9.354 12.053 1.00 90.06 283 GLU A CA 1
ATOM 2061 C C . GLU A 1 283 ? 3.916 -9.724 13.090 1.00 90.06 283 GLU A C 1
ATOM 2063 O O . GLU A 1 283 ? 3.702 -10.623 13.909 1.00 90.06 283 GLU A O 1
ATOM 2068 N N . ASP A 1 284 ? 5.025 -8.984 13.138 1.00 90.19 284 ASP A N 1
ATOM 2069 C CA . ASP A 1 284 ? 6.102 -9.215 14.108 1.00 90.19 284 ASP A CA 1
ATOM 2070 C C . ASP A 1 284 ? 5.630 -9.056 15.559 1.00 90.19 284 ASP A C 1
ATOM 2072 O O . ASP A 1 284 ? 6.006 -9.827 16.453 1.00 90.19 284 ASP A O 1
ATOM 2076 N N . LYS A 1 285 ? 4.766 -8.068 15.812 1.00 92.81 285 LYS A N 1
ATOM 2077 C CA . LYS A 1 285 ? 4.162 -7.842 17.131 1.00 92.81 285 LYS A CA 1
ATOM 2078 C C . LYS A 1 285 ? 3.195 -8.950 17.529 1.00 92.81 285 LYS A C 1
ATOM 2080 O O . LYS A 1 285 ? 3.202 -9.373 18.682 1.00 92.81 285 LYS A O 1
ATOM 2085 N N . ILE A 1 286 ? 2.419 -9.477 16.584 1.00 92.69 286 ILE A N 1
ATOM 2086 C CA . ILE A 1 286 ? 1.564 -10.649 16.811 1.00 92.69 286 ILE A CA 1
ATOM 2087 C C . ILE A 1 286 ? 2.418 -11.879 17.138 1.00 92.69 286 ILE A C 1
ATOM 2089 O O . ILE A 1 286 ? 2.153 -12.552 18.133 1.00 92.69 286 ILE A O 1
ATOM 2093 N N . ARG A 1 287 ? 3.471 -12.147 16.354 1.00 90.50 287 ARG A N 1
ATOM 2094 C CA . ARG A 1 287 ? 4.365 -13.303 16.540 1.00 90.50 287 ARG A CA 1
ATOM 2095 C C . ARG A 1 287 ? 5.075 -13.279 17.894 1.00 90.50 287 ARG A C 1
ATOM 2097 O O . ARG A 1 287 ? 5.242 -14.319 18.522 1.00 90.50 287 ARG A O 1
ATOM 2104 N N . SER A 1 288 ? 5.458 -12.093 18.360 1.00 93.62 288 SER A N 1
ATOM 2105 C CA . SER A 1 288 ? 6.078 -11.886 19.676 1.00 93.62 288 SER A CA 1
ATOM 2106 C C . SER A 1 288 ? 5.077 -11.781 20.836 1.00 93.62 288 SER A C 1
ATOM 2108 O O . SER A 1 288 ? 5.495 -11.579 21.974 1.00 93.62 288 SER A O 1
ATOM 2110 N N . ALA A 1 289 ? 3.771 -11.921 20.572 1.00 90.69 289 ALA A N 1
ATOM 2111 C CA . ALA A 1 289 ? 2.683 -11.705 21.529 1.00 90.69 289 ALA A CA 1
ATOM 2112 C C . ALA A 1 289 ? 2.697 -10.318 22.216 1.00 90.69 289 ALA A C 1
ATOM 2114 O O . ALA A 1 289 ? 2.058 -10.123 23.252 1.00 90.69 289 ALA A O 1
ATOM 2115 N N . ASP A 1 290 ? 3.371 -9.334 21.616 1.00 92.50 290 ASP A N 1
ATOM 2116 C CA . ASP A 1 290 ? 3.465 -7.948 22.079 1.00 92.50 290 ASP A CA 1
ATOM 2117 C C . ASP A 1 290 ? 2.405 -7.084 21.381 1.00 92.50 290 ASP A C 1
ATOM 2119 O O . ASP A 1 290 ? 2.701 -6.175 20.602 1.00 92.50 290 ASP A O 1
ATOM 2123 N N . ILE A 1 291 ? 1.132 -7.408 21.620 1.00 92.50 291 ILE A N 1
ATOM 2124 C CA . ILE A 1 291 ? -0.001 -6.666 21.059 1.00 92.50 291 ILE A CA 1
ATOM 2125 C C . ILE A 1 291 ? -0.855 -6.039 22.155 1.00 92.50 291 ILE A C 1
ATOM 2127 O O . ILE A 1 291 ? -1.213 -6.662 23.155 1.00 92.50 291 ILE A O 1
ATOM 2131 N N . GLY A 1 292 ? -1.236 -4.781 21.939 1.00 90.81 292 GLY A N 1
ATOM 2132 C CA . GLY A 1 292 ? -2.175 -4.091 22.812 1.00 90.81 292 GLY A CA 1
ATOM 2133 C C . GLY A 1 292 ? -3.586 -4.682 22.724 1.00 90.81 292 GLY A C 1
ATOM 2134 O O . GLY A 1 292 ? -3.983 -5.262 21.712 1.00 90.81 292 GLY A O 1
ATOM 2135 N N . VAL A 1 293 ? -4.385 -4.451 23.769 1.00 91.25 293 VAL A N 1
ATOM 2136 C CA . VAL A 1 293 ? -5.776 -4.936 23.868 1.00 91.25 293 VAL A CA 1
ATOM 2137 C C . VAL A 1 293 ? -6.655 -4.524 22.684 1.00 91.25 293 VAL A C 1
ATOM 2139 O O . VAL A 1 293 ? -7.527 -5.285 22.284 1.00 91.25 293 VAL A O 1
ATOM 2142 N N . GLY A 1 294 ? -6.403 -3.356 22.084 1.00 90.94 294 GLY A N 1
ATOM 2143 C CA . GLY A 1 294 ? -7.156 -2.881 20.925 1.00 90.94 294 GLY A CA 1
ATOM 2144 C C . GLY A 1 294 ? -6.924 -3.722 19.668 1.00 90.94 294 GLY A C 1
ATOM 2145 O O . GLY A 1 294 ? -7.883 -4.152 19.035 1.00 90.94 294 GLY A O 1
ATOM 2146 N N . LEU A 1 295 ? -5.660 -4.007 19.337 1.00 91.44 295 LEU A N 1
ATOM 2147 C CA . LEU A 1 295 ? -5.321 -4.853 18.190 1.00 91.44 295 LEU A CA 1
ATOM 2148 C C . LEU A 1 295 ? -5.793 -6.294 18.417 1.00 91.44 295 LEU A C 1
ATOM 2150 O O . LEU A 1 295 ? -6.368 -6.899 17.518 1.00 91.44 295 LEU A O 1
ATOM 2154 N N . LYS A 1 296 ? -5.636 -6.808 19.644 1.00 91.44 296 LYS A N 1
ATOM 2155 C CA . LYS A 1 296 ? -6.163 -8.120 20.035 1.00 91.44 296 LYS A CA 1
ATOM 2156 C C . LYS A 1 296 ? -7.683 -8.212 19.839 1.00 91.44 296 LYS A C 1
ATOM 2158 O O . LYS A 1 296 ? -8.165 -9.186 19.271 1.00 91.44 296 LYS A O 1
ATOM 2163 N N . ALA A 1 297 ? -8.428 -7.191 20.267 1.00 90.00 297 ALA A N 1
ATOM 2164 C CA . ALA A 1 297 ? -9.876 -7.125 20.073 1.00 90.00 297 ALA A CA 1
ATOM 2165 C C . ALA A 1 297 ? -10.259 -7.033 18.586 1.00 90.00 297 ALA A C 1
ATOM 2167 O O . ALA A 1 297 ? -11.209 -7.677 18.154 1.00 90.00 297 ALA A O 1
ATOM 2168 N N . TYR A 1 298 ? -9.509 -6.268 17.787 1.00 91.19 298 TYR A N 1
ATOM 2169 C CA . TYR A 1 298 ? -9.767 -6.124 16.352 1.00 91.19 298 TYR A CA 1
ATOM 2170 C C . TYR A 1 298 ? -9.554 -7.428 15.567 1.00 91.19 298 TYR A C 1
ATOM 2172 O O . TYR A 1 298 ? -10.328 -7.731 14.665 1.00 91.19 298 TYR A O 1
ATOM 2180 N N . LEU A 1 299 ? -8.528 -8.205 15.925 1.00 90.69 299 LEU A N 1
ATOM 2181 C CA . LEU A 1 299 ? -8.173 -9.469 15.267 1.00 90.69 299 LEU A CA 1
ATOM 2182 C C . LEU A 1 299 ? -8.914 -10.692 15.834 1.00 90.69 299 LEU A C 1
ATOM 2184 O O . LEU A 1 299 ? -8.583 -11.820 15.480 1.00 90.69 299 LEU A O 1
ATOM 2188 N N . THR A 1 300 ? -9.882 -10.490 16.732 1.00 89.88 300 THR A N 1
ATOM 2189 C CA . THR A 1 300 ? -10.655 -11.591 17.325 1.00 89.88 300 THR A CA 1
ATOM 2190 C C . THR A 1 300 ? -11.430 -12.343 16.238 1.00 89.88 300 THR A C 1
ATOM 2192 O O . THR A 1 300 ? -12.100 -11.727 15.405 1.00 89.88 300 THR A O 1
ATOM 2195 N N . ASP A 1 301 ? -11.337 -13.678 16.243 1.00 88.44 301 ASP A N 1
ATOM 2196 C CA . ASP A 1 301 ? -12.055 -14.536 15.297 1.00 88.44 301 ASP A CA 1
ATOM 2197 C C . ASP A 1 301 ? -13.565 -14.305 15.427 1.00 88.44 301 ASP A C 1
ATOM 2199 O O . ASP A 1 301 ? -14.093 -14.124 16.523 1.00 88.44 301 ASP A O 1
ATOM 2203 N N . SER A 1 302 ? -14.282 -14.330 14.303 1.00 86.56 302 SER A N 1
ATOM 2204 C CA . SER A 1 302 ? -15.727 -14.081 14.286 1.00 86.56 302 SER A CA 1
ATOM 2205 C C . SER A 1 302 ? -16.525 -15.056 15.159 1.00 86.56 302 SER A C 1
ATOM 2207 O O . SER A 1 302 ? -17.591 -14.685 15.648 1.00 86.56 302 SER A O 1
ATOM 2209 N N . ARG A 1 303 ? -16.013 -16.274 15.375 1.00 88.50 303 ARG A N 1
ATOM 2210 C CA . ARG A 1 303 ? -16.613 -17.296 16.249 1.00 88.50 303 ARG A CA 1
ATOM 2211 C C . ARG A 1 303 ? -16.459 -16.977 17.733 1.00 88.50 303 ARG A C 1
ATOM 2213 O O . ARG A 1 303 ? -17.311 -17.374 18.520 1.00 88.50 303 ARG A O 1
ATOM 2220 N N . ASP A 1 304 ? -15.415 -16.235 18.088 1.00 90.56 304 ASP A N 1
ATOM 2221 C CA . ASP A 1 304 ? -15.097 -15.861 19.467 1.00 90.56 304 ASP A CA 1
ATOM 2222 C C . ASP A 1 304 ? -15.734 -14.518 19.865 1.00 90.56 304 ASP A C 1
ATOM 2224 O O . ASP A 1 304 ? -15.585 -14.057 20.998 1.00 90.56 304 ASP A O 1
ATOM 2228 N N . ILE A 1 305 ? -16.459 -13.866 18.947 1.00 88.94 305 ILE A N 1
ATOM 2229 C CA . ILE A 1 305 ? -17.181 -12.628 19.239 1.00 88.94 305 ILE A CA 1
ATOM 2230 C C . ILE A 1 305 ? -18.390 -12.958 20.134 1.00 88.94 305 ILE A C 1
ATOM 2232 O O . ILE A 1 305 ? -19.283 -13.687 19.689 1.00 88.94 305 ILE A O 1
ATOM 2236 N N . PRO A 1 306 ? -18.501 -12.368 21.343 1.00 88.56 306 PRO A N 1
ATOM 2237 C CA . PRO A 1 306 ? -19.613 -12.612 22.263 1.00 88.56 306 PRO A CA 1
ATOM 2238 C C . PRO A 1 306 ? -20.886 -11.913 21.768 1.00 88.56 306 PRO A C 1
ATOM 2240 O O . PRO A 1 306 ? -21.239 -10.802 22.168 1.00 88.56 306 PRO A O 1
ATOM 2243 N N . THR A 1 307 ? -21.552 -12.532 20.795 1.00 89.12 307 THR A N 1
ATOM 2244 C CA . THR A 1 307 ? -22.765 -11.989 20.166 1.00 89.12 307 THR A CA 1
ATOM 2245 C C . THR A 1 307 ? -23.973 -12.007 21.100 1.00 89.12 307 THR A C 1
ATOM 2247 O O . THR A 1 307 ? -24.856 -11.165 20.951 1.00 89.12 307 THR A O 1
ATOM 2250 N N . ASP A 1 308 ? -23.971 -12.894 22.091 1.00 90.62 308 ASP A N 1
ATOM 2251 C CA . ASP A 1 308 ? -24.952 -13.014 23.171 1.00 90.62 308 ASP A CA 1
ATOM 2252 C C . ASP A 1 308 ? -24.954 -11.809 24.127 1.00 90.62 308 ASP A C 1
ATOM 2254 O O . ASP A 1 308 ? -25.981 -11.490 24.719 1.00 90.62 308 ASP A O 1
ATOM 2258 N N . GLN A 1 309 ? -23.832 -11.091 24.230 1.00 88.38 309 GLN A N 1
ATOM 2259 C CA . GLN A 1 309 ? -23.701 -9.882 25.053 1.00 88.38 309 GLN A CA 1
ATOM 2260 C C . GLN A 1 309 ? -24.170 -8.604 24.337 1.00 88.38 309 GLN A C 1
ATOM 2262 O O . GLN A 1 309 ? -24.121 -7.511 24.907 1.00 88.38 309 GLN A O 1
ATOM 2267 N N . ARG A 1 310 ? -24.603 -8.698 23.073 1.00 90.94 310 ARG A N 1
ATOM 2268 C CA . ARG A 1 310 ? -25.039 -7.527 22.303 1.00 90.94 310 ARG A CA 1
ATOM 2269 C C . ARG A 1 310 ? -26.406 -7.046 22.774 1.00 90.94 310 ARG A C 1
ATOM 2271 O O . ARG A 1 310 ? -27.358 -7.812 22.863 1.00 90.94 310 ARG A O 1
ATOM 2278 N N . VAL A 1 311 ? -26.517 -5.738 22.984 1.00 91.12 311 VAL A N 1
ATOM 2279 C CA . VAL A 1 311 ? -27.776 -5.088 23.359 1.00 91.12 311 VAL A CA 1
ATOM 2280 C C . VAL A 1 311 ? -28.441 -4.493 22.120 1.00 91.12 311 VAL A C 1
ATOM 2282 O O . VAL A 1 311 ? -27.900 -3.578 21.495 1.00 91.12 311 VAL A O 1
ATOM 2285 N N . ASP A 1 312 ? -29.640 -4.974 21.785 1.00 91.62 312 ASP A N 1
ATOM 2286 C CA . ASP A 1 312 ? -30.506 -4.289 20.826 1.00 91.62 312 ASP A CA 1
ATOM 2287 C C . ASP A 1 312 ? -31.219 -3.119 21.511 1.00 91.62 312 ASP A C 1
ATOM 2289 O O . ASP A 1 312 ? -32.239 -3.270 22.184 1.00 91.62 312 ASP A O 1
ATOM 2293 N N . VAL A 1 313 ? -30.687 -1.923 21.285 1.00 90.31 313 VAL A N 1
ATOM 2294 C CA . VAL A 1 313 ? -31.207 -0.664 21.828 1.00 90.31 313 VAL A CA 1
ATOM 2295 C C . VAL A 1 313 ? -32.618 -0.302 21.347 1.00 90.31 313 VAL A C 1
ATOM 2297 O O . VAL A 1 313 ? -33.239 0.589 21.923 1.00 90.31 313 VAL A O 1
ATOM 2300 N N . ARG A 1 314 ? -33.138 -0.949 20.291 1.00 88.81 314 ARG A N 1
ATOM 2301 C CA . ARG A 1 314 ? -34.534 -0.765 19.848 1.00 88.81 314 ARG A CA 1
ATOM 2302 C C . ARG A 1 314 ? -35.503 -1.575 20.700 1.00 88.81 314 ARG A C 1
ATOM 2304 O O . ARG A 1 314 ? -36.636 -1.142 20.893 1.00 88.81 314 ARG A O 1
ATOM 2311 N N . SER A 1 315 ? -35.049 -2.725 21.187 1.00 92.00 315 SER A N 1
ATOM 2312 C CA . SER A 1 315 ? -35.809 -3.614 22.064 1.00 92.00 315 SER A CA 1
ATOM 2313 C C . SER A 1 315 ? -35.648 -3.216 23.538 1.00 92.00 315 SER A C 1
ATOM 2315 O O . SER A 1 315 ? -36.609 -3.280 24.302 1.00 92.00 315 SER A O 1
ATOM 2317 N N . ASP A 1 316 ? -34.467 -2.724 23.928 1.00 91.19 316 ASP A N 1
ATOM 2318 C CA . ASP A 1 316 ? -34.187 -2.192 25.263 1.00 91.19 316 ASP A CA 1
ATOM 2319 C C . ASP A 1 316 ? -33.965 -0.671 25.250 1.00 91.19 316 ASP A C 1
ATOM 2321 O O . ASP A 1 316 ? -32.843 -0.155 25.252 1.00 91.19 316 ASP A O 1
ATOM 2325 N N . CYS A 1 317 ? -35.065 0.079 25.310 1.00 90.12 317 CYS A N 1
ATOM 2326 C CA . CYS A 1 317 ? -35.011 1.536 25.415 1.00 90.12 317 CYS A CA 1
ATOM 2327 C C . CYS A 1 317 ? -34.333 2.027 26.709 1.00 90.12 317 CYS A C 1
ATOM 2329 O O . CYS A 1 317 ? -33.838 3.159 26.739 1.00 90.12 317 CYS A O 1
ATOM 2331 N N . LYS A 1 318 ? -34.289 1.218 27.783 1.00 93.75 318 LYS A N 1
ATOM 2332 C CA . LYS A 1 318 ? -33.637 1.623 29.041 1.00 93.75 318 LYS A CA 1
ATOM 2333 C C . LYS A 1 318 ? -32.132 1.738 28.848 1.00 93.75 318 LYS A C 1
ATOM 2335 O O . LYS A 1 318 ? -31.539 2.656 29.408 1.00 93.75 318 LYS A O 1
ATOM 2340 N N . ALA A 1 319 ? -31.531 0.887 28.014 1.00 92.94 319 ALA A N 1
ATOM 2341 C CA . ALA A 1 319 ? -30.122 0.998 27.652 1.00 92.94 319 ALA A CA 1
ATOM 2342 C C . ALA A 1 319 ? -29.800 2.382 27.063 1.00 92.94 319 ALA A C 1
ATOM 2344 O O . ALA A 1 319 ? -28.825 3.009 27.478 1.00 92.94 319 ALA A O 1
ATOM 2345 N N . VAL A 1 320 ? -30.656 2.905 26.174 1.00 93.25 320 VAL A N 1
ATOM 2346 C CA . VAL A 1 320 ? -30.482 4.243 25.579 1.00 93.25 320 VAL A CA 1
ATOM 2347 C C . VAL A 1 320 ? -30.596 5.336 26.634 1.00 93.25 320 VAL A C 1
ATOM 2349 O O . VAL A 1 320 ? -29.706 6.180 26.721 1.00 93.25 320 VAL A O 1
ATOM 2352 N N . VAL A 1 321 ? -31.653 5.306 27.453 1.00 93.50 321 VAL A N 1
ATOM 2353 C CA . VAL A 1 321 ? -31.889 6.305 28.512 1.00 93.50 321 VAL A CA 1
ATOM 2354 C C . VAL A 1 321 ? -30.727 6.333 29.504 1.00 93.50 321 VAL A C 1
ATOM 2356 O O . VAL A 1 321 ? -30.195 7.404 29.795 1.00 93.50 321 VAL A O 1
ATOM 2359 N N . THR A 1 322 ? -30.277 5.165 29.965 1.00 93.69 322 THR A N 1
ATOM 2360 C CA . THR A 1 322 ? -29.097 5.042 30.826 1.00 93.69 322 THR A CA 1
ATOM 2361 C C . THR A 1 322 ? -27.843 5.536 30.113 1.00 93.69 322 THR A C 1
ATOM 2363 O O . THR A 1 322 ? -27.038 6.231 30.720 1.00 93.69 322 THR A O 1
ATOM 2366 N N . GLY A 1 323 ? -27.674 5.231 28.823 1.00 93.00 323 GLY A N 1
ATOM 2367 C CA . GLY A 1 323 ? -26.551 5.670 27.988 1.00 93.00 323 GLY A CA 1
ATOM 2368 C C . GLY A 1 323 ? -26.411 7.179 27.833 1.00 93.00 323 GLY A C 1
ATOM 2369 O O . GLY A 1 323 ? -25.295 7.691 27.750 1.00 93.00 323 GLY A O 1
ATOM 2370 N N . VAL A 1 324 ? -27.524 7.910 27.853 1.00 94.31 324 VAL A N 1
ATOM 2371 C CA . VAL A 1 324 ? -27.534 9.377 27.733 1.00 94.31 324 VAL A CA 1
ATOM 2372 C C . VAL A 1 324 ? -27.807 10.104 29.045 1.00 94.31 324 VAL A C 1
ATOM 2374 O O . VAL A 1 324 ? -28.044 11.311 29.034 1.00 94.31 324 VAL A O 1
ATOM 2377 N N . ALA A 1 325 ? -27.748 9.397 30.177 1.00 94.31 325 ALA A N 1
ATOM 2378 C CA . ALA A 1 325 ? -27.928 10.002 31.489 1.00 94.31 325 ALA A CA 1
ATOM 2379 C C . ALA A 1 325 ? -26.963 11.193 31.685 1.00 94.31 325 ALA A C 1
ATOM 2381 O O . ALA A 1 325 ? -25.810 11.113 31.249 1.00 94.31 325 ALA A O 1
ATOM 2382 N N . PRO A 1 326 ? -27.378 12.288 32.353 1.00 91.12 326 PRO A N 1
ATOM 2383 C CA . PRO A 1 326 ? -26.560 13.499 32.489 1.00 91.12 326 PRO A CA 1
ATOM 2384 C C . PRO A 1 326 ? -25.148 13.261 33.042 1.00 91.12 326 PRO A C 1
ATOM 2386 O O . PRO A 1 326 ? -24.195 13.907 32.618 1.00 91.12 326 PRO A O 1
ATOM 2389 N N . GLN A 1 327 ? -24.989 12.286 33.939 1.00 89.81 327 GLN A N 1
ATOM 2390 C CA . GLN A 1 327 ? -23.705 11.900 34.535 1.00 89.81 327 GLN A CA 1
ATOM 2391 C C . GLN A 1 327 ? -22.752 11.251 33.511 1.00 89.81 327 GLN A C 1
ATOM 2393 O O . GLN A 1 327 ? -21.531 11.237 33.693 1.00 89.81 327 GLN A O 1
ATOM 2398 N N . ARG A 1 328 ? -23.298 10.732 32.403 1.00 89.19 328 ARG A N 1
ATOM 2399 C CA . ARG A 1 328 ? -22.552 10.109 31.305 1.00 89.19 328 ARG A CA 1
ATOM 2400 C C . ARG A 1 328 ? -22.092 11.104 30.232 1.00 89.19 328 ARG A C 1
ATOM 2402 O O . ARG A 1 328 ? -21.310 10.744 29.359 1.00 89.19 328 ARG A O 1
ATOM 2409 N N . ILE A 1 329 ? -22.514 12.368 30.310 1.00 86.69 329 ILE A N 1
ATOM 2410 C CA . ILE A 1 329 ? -22.136 13.403 29.338 1.00 86.69 329 ILE A CA 1
ATOM 2411 C C . ILE A 1 329 ? -20.685 13.855 29.590 1.00 86.69 329 ILE A C 1
ATOM 2413 O O . ILE A 1 329 ? -20.345 14.203 30.724 1.00 86.69 329 ILE A O 1
ATOM 2417 N N . PRO A 1 330 ? -19.788 13.840 28.582 1.00 85.75 330 PRO A N 1
ATOM 2418 C CA . PRO A 1 330 ? -18.425 14.339 28.733 1.00 85.75 330 PRO A CA 1
ATOM 2419 C C . PRO A 1 330 ? -18.376 15.792 29.217 1.00 85.75 330 PRO A C 1
ATOM 2421 O O . PRO A 1 330 ? -19.148 16.639 28.781 1.00 85.75 330 PRO A O 1
ATOM 2424 N N . VAL A 1 331 ? -17.382 16.104 30.051 1.00 83.00 331 VAL A N 1
ATOM 2425 C CA . VAL A 1 331 ? -17.148 17.464 30.577 1.00 83.00 331 VAL A CA 1
ATOM 2426 C C . VAL A 1 331 ? -16.693 18.471 29.512 1.00 83.00 331 VAL A C 1
ATOM 2428 O O . VAL A 1 331 ? -16.588 19.665 29.782 1.00 83.00 331 VAL A O 1
ATOM 2431 N N . GLY A 1 332 ? -16.376 18.002 28.304 1.00 79.00 332 GLY A N 1
ATOM 2432 C CA . GLY A 1 332 ? -15.940 18.827 27.188 1.00 79.00 332 GLY A CA 1
ATOM 2433 C C . GLY A 1 332 ? -16.715 18.506 25.918 1.00 79.00 332 GLY A C 1
ATOM 2434 O O . GLY A 1 332 ? -17.009 17.348 25.641 1.00 79.00 332 GLY A O 1
ATOM 2435 N N . ARG A 1 333 ? -16.984 19.551 25.135 1.00 80.81 333 ARG A N 1
ATOM 2436 C CA . ARG A 1 333 ? -17.669 19.493 23.843 1.00 80.81 333 ARG A CA 1
ATOM 2437 C C . ARG A 1 333 ? -16.860 20.241 22.791 1.00 80.81 333 ARG A C 1
ATOM 2439 O O . ARG A 1 333 ? -16.183 21.219 23.127 1.00 80.81 333 ARG A O 1
ATOM 2446 N N . TRP A 1 334 ? -16.934 19.821 21.532 1.00 84.38 334 TRP A N 1
ATOM 2447 C CA . TRP A 1 334 ? -16.394 20.622 20.436 1.00 84.38 334 TRP A CA 1
ATOM 2448 C C . TRP A 1 334 ? -17.098 21.989 20.380 1.00 84.38 334 TRP A C 1
ATOM 2450 O O . TRP A 1 334 ? -18.318 22.046 20.551 1.00 84.38 334 TRP A O 1
ATOM 2460 N N . PRO A 1 335 ? -16.375 23.101 20.142 1.00 79.19 335 PRO A N 1
ATOM 2461 C CA . PRO A 1 335 ? -16.991 24.417 20.005 1.00 79.19 335 PRO A CA 1
ATOM 2462 C C . PRO A 1 335 ? -17.836 24.472 18.724 1.00 79.19 335 PRO A C 1
ATOM 2464 O O . PRO A 1 335 ? -17.350 24.779 17.635 1.00 79.19 335 PRO A O 1
ATOM 2467 N N . THR A 1 336 ? -19.116 24.131 18.852 1.00 77.62 336 THR A N 1
ATOM 2468 C CA . THR A 1 336 ? -20.149 24.270 17.822 1.00 77.62 336 THR A CA 1
ATOM 2469 C C . THR A 1 336 ? -21.259 25.197 18.299 1.00 77.62 336 THR A C 1
ATOM 2471 O O . THR A 1 336 ? -21.370 25.500 19.485 1.00 77.62 336 THR A O 1
ATOM 2474 N N . ASP A 1 337 ? -22.111 25.612 17.364 1.00 77.38 337 ASP A N 1
ATOM 2475 C CA . ASP A 1 337 ? -23.371 26.290 17.666 1.00 77.38 337 ASP A CA 1
ATOM 2476 C C . ASP A 1 337 ? -24.168 25.514 18.733 1.00 77.38 337 ASP A C 1
ATOM 2478 O O . ASP A 1 337 ? -24.423 24.313 18.594 1.00 77.38 337 ASP A O 1
ATOM 2482 N N . THR A 1 338 ? -24.534 26.195 19.819 1.00 76.88 338 THR A N 1
ATOM 2483 C CA . THR A 1 338 ? -25.257 25.609 20.953 1.00 76.88 338 THR A CA 1
ATOM 2484 C C . THR A 1 338 ? -26.696 25.251 20.593 1.00 76.88 338 THR A C 1
ATOM 2486 O O . THR A 1 338 ? -27.245 24.334 21.199 1.00 76.88 338 THR A O 1
ATOM 2489 N N . GLY A 1 339 ? -27.271 25.878 19.560 1.00 80.75 339 GLY A N 1
ATOM 2490 C CA . GLY A 1 339 ? -28.584 25.527 19.011 1.00 80.75 339 GLY A CA 1
ATOM 2491 C C . GLY A 1 339 ? -28.599 24.227 18.199 1.00 80.75 339 GLY A C 1
ATOM 2492 O O . GLY A 1 339 ? -29.661 23.785 17.771 1.00 80.75 339 GLY A O 1
ATOM 2493 N N . LYS A 1 340 ? -27.435 23.599 17.976 1.00 82.12 340 LYS A N 1
ATOM 2494 C CA . LYS A 1 340 ? -27.287 22.341 17.227 1.00 82.12 340 LYS A CA 1
ATOM 2495 C C . LYS A 1 340 ? -26.622 21.273 18.109 1.00 82.12 340 LYS A C 1
ATOM 2497 O O . LYS A 1 340 ? -25.423 21.005 17.966 1.00 82.12 340 LYS A O 1
ATOM 2502 N N . PRO A 1 341 ? -27.346 20.703 19.091 1.00 83.62 341 PRO A N 1
ATOM 2503 C CA . PRO A 1 341 ? -26.837 19.600 19.901 1.00 83.62 341 PRO A CA 1
ATOM 2504 C C . PRO A 1 341 ? -26.592 18.346 19.050 1.00 83.62 341 PRO A C 1
ATOM 2506 O O . PRO A 1 341 ? -27.113 18.221 17.940 1.00 83.62 341 PRO A O 1
ATOM 2509 N N . LEU A 1 342 ? -25.801 17.410 19.581 1.00 88.25 342 LEU A N 1
ATOM 2510 C CA . LEU A 1 342 ? -25.745 16.059 19.026 1.00 88.25 342 LEU A CA 1
ATOM 2511 C C . LEU A 1 342 ? -27.143 15.439 19.069 1.00 88.25 342 LEU A C 1
ATOM 2513 O O . LEU A 1 342 ? -27.868 15.599 20.053 1.00 88.25 342 LEU A O 1
ATOM 2517 N N . VAL A 1 343 ? -27.514 14.706 18.020 1.00 90.25 343 VAL A N 1
ATOM 2518 C CA . VAL A 1 343 ? -28.741 13.900 18.079 1.00 90.25 343 VAL A CA 1
ATOM 2519 C C . VAL A 1 343 ? -28.551 12.733 19.052 1.00 90.25 343 VAL A C 1
ATOM 2521 O O . VAL A 1 343 ? -27.422 12.333 19.338 1.00 90.25 343 VAL A O 1
ATOM 2524 N N . LEU A 1 344 ? -29.655 12.156 19.535 1.00 90.81 344 LEU A N 1
ATOM 2525 C CA . LEU A 1 344 ? -29.659 11.135 20.590 1.00 90.81 344 LEU A CA 1
ATOM 2526 C C . LEU A 1 344 ? -28.643 10.003 20.360 1.00 90.81 344 LEU A C 1
ATOM 2528 O O . LEU A 1 344 ? -27.854 9.700 21.248 1.00 90.81 344 LEU A O 1
ATOM 2532 N N . SER A 1 345 ? -28.623 9.412 19.163 1.00 89.81 345 SER A N 1
ATOM 2533 C CA . SER A 1 345 ? -27.715 8.306 18.826 1.00 89.81 345 SER A CA 1
ATOM 2534 C C . SER A 1 345 ? -26.241 8.721 18.798 1.00 89.81 345 SER A C 1
ATOM 2536 O O . SER A 1 345 ? -25.373 7.934 19.168 1.00 89.81 345 SER A O 1
ATOM 2538 N N . GLN A 1 346 ? -25.950 9.963 18.404 1.00 90.62 346 GLN A N 1
ATOM 2539 C CA . GLN A 1 346 ? -24.596 10.512 18.439 1.00 90.62 346 GLN A CA 1
ATOM 2540 C C . GLN A 1 346 ? -24.149 10.745 19.884 1.00 90.62 346 GLN A C 1
ATOM 2542 O O . GLN A 1 346 ? -23.043 10.352 20.243 1.00 90.62 346 GLN A O 1
ATOM 2547 N N . GLN A 1 347 ? -25.009 11.334 20.723 1.00 91.25 347 GLN A N 1
ATOM 2548 C CA . GLN A 1 347 ? -24.705 11.543 22.141 1.00 91.25 347 GLN A CA 1
ATOM 2549 C C . GLN A 1 347 ? -24.514 10.210 22.871 1.00 91.25 347 GLN A C 1
ATOM 2551 O O . GLN A 1 347 ? -23.568 10.067 23.641 1.00 91.25 347 GLN A O 1
ATOM 2556 N N . PHE A 1 348 ? -25.371 9.226 22.588 1.00 92.06 348 PHE A N 1
ATOM 2557 C CA . PHE A 1 348 ? -25.245 7.867 23.105 1.00 92.06 348 PHE A CA 1
ATOM 2558 C C . PHE A 1 348 ? -23.888 7.256 22.736 1.00 92.06 348 PHE A C 1
ATOM 2560 O O . PHE A 1 348 ? -23.173 6.789 23.618 1.00 92.06 348 PHE A O 1
ATOM 2567 N N . ALA A 1 349 ? -23.486 7.337 21.462 1.00 91.00 349 ALA A N 1
ATOM 2568 C CA . ALA A 1 349 ? -22.190 6.834 21.012 1.00 91.00 349 ALA A CA 1
ATOM 2569 C C . ALA A 1 349 ? -21.011 7.541 21.704 1.00 91.00 349 ALA A C 1
ATOM 2571 O O . ALA A 1 349 ? -20.089 6.875 22.166 1.00 91.00 349 ALA A O 1
ATOM 2572 N N . VAL A 1 350 ? -21.041 8.874 21.823 1.00 91.12 350 VAL A N 1
ATOM 2573 C CA . VAL A 1 350 ? -19.985 9.649 22.504 1.00 91.12 350 VAL A CA 1
ATOM 2574 C C . VAL A 1 350 ? -19.864 9.253 23.978 1.00 91.12 350 VAL A C 1
ATOM 2576 O O . VAL A 1 350 ? -18.751 9.057 24.467 1.00 91.12 350 VAL A O 1
ATOM 2579 N N . ASN A 1 351 ? -20.990 9.121 24.682 1.00 92.50 351 ASN A N 1
ATOM 2580 C CA . ASN A 1 351 ? -21.011 8.723 26.090 1.00 92.50 351 ASN A CA 1
ATOM 2581 C C . ASN A 1 351 ? -20.469 7.306 26.278 1.00 92.50 351 ASN A C 1
ATOM 2583 O O . ASN A 1 351 ? -19.665 7.073 27.177 1.00 92.50 351 ASN A O 1
ATOM 2587 N N . GLN A 1 352 ? -20.876 6.378 25.412 1.00 90.69 352 GLN A N 1
ATOM 2588 C CA . GLN A 1 352 ? -20.445 4.990 25.494 1.00 90.69 352 GLN A CA 1
ATOM 2589 C C . GLN A 1 352 ? -18.944 4.848 25.211 1.00 90.69 352 GLN A C 1
ATOM 2591 O O . GLN A 1 352 ? -18.238 4.219 25.992 1.00 90.69 352 GLN A O 1
ATOM 2596 N N . ILE A 1 353 ? -18.432 5.531 24.179 1.00 89.88 353 ILE A N 1
ATOM 2597 C CA . ILE A 1 353 ? -16.991 5.588 23.883 1.00 89.88 353 ILE A CA 1
ATOM 2598 C C . ILE A 1 353 ? -16.207 6.114 25.080 1.00 89.88 353 ILE A C 1
ATOM 2600 O O . ILE A 1 353 ? -15.173 5.556 25.443 1.00 89.88 353 ILE A O 1
ATOM 2604 N N . ARG A 1 354 ? -16.672 7.217 25.675 1.00 88.38 354 ARG A N 1
ATOM 2605 C CA . ARG A 1 354 ? -16.015 7.810 26.836 1.00 88.38 354 ARG A CA 1
ATOM 2606 C C . ARG A 1 354 ? -15.976 6.809 27.986 1.00 88.38 354 ARG A C 1
ATOM 2608 O O . ARG A 1 354 ? -14.922 6.615 28.569 1.00 88.38 354 ARG A O 1
ATOM 2615 N N . ASP A 1 355 ? -17.099 6.193 28.316 1.00 88.12 355 ASP A N 1
ATOM 2616 C CA . ASP A 1 355 ? -17.167 5.313 29.478 1.00 88.12 355 ASP A CA 1
ATOM 2617 C C . ASP A 1 355 ? -16.358 4.029 29.309 1.00 88.12 355 ASP A C 1
ATOM 2619 O O . ASP A 1 355 ? -15.774 3.560 30.280 1.00 88.12 355 ASP A O 1
ATOM 2623 N N . GLU A 1 356 ? -16.277 3.492 28.092 1.00 86.38 356 GLU A N 1
ATOM 2624 C CA . GLU A 1 356 ? -15.498 2.283 27.816 1.00 86.38 356 GLU A CA 1
ATOM 2625 C C . GLU A 1 356 ? -13.994 2.553 27.665 1.0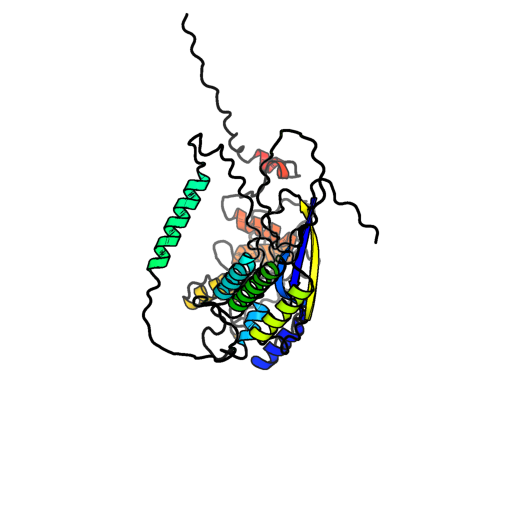0 86.38 356 GLU A C 1
ATOM 2627 O O . GLU A 1 356 ? -13.182 1.715 28.051 1.00 86.38 356 GLU A O 1
ATOM 2632 N N . LEU A 1 357 ? -13.597 3.707 27.110 1.00 86.12 357 LEU A N 1
ATOM 2633 C CA . LEU A 1 357 ? -12.195 3.982 26.759 1.00 86.12 357 LEU A CA 1
ATOM 2634 C C . LEU A 1 357 ? -11.499 5.014 27.659 1.00 86.12 357 LEU A C 1
ATOM 2636 O O . LEU A 1 357 ? -10.287 5.212 27.544 1.00 86.12 357 LEU A O 1
ATOM 2640 N N . VAL A 1 358 ? -12.196 5.704 28.565 1.00 81.50 358 VAL A N 1
ATOM 2641 C CA . VAL A 1 358 ? -11.521 6.608 29.510 1.00 81.50 358 VAL A CA 1
ATOM 2642 C C . VAL A 1 358 ? -10.688 5.795 30.497 1.00 81.50 358 VAL A C 1
ATOM 2644 O O . VAL A 1 358 ? -11.203 5.029 31.301 1.00 81.50 358 VAL A O 1
ATOM 2647 N N . GLY A 1 359 ? -9.371 6.002 30.454 1.00 77.50 359 GLY A N 1
ATOM 2648 C CA . GLY A 1 359 ? -8.421 5.319 31.337 1.00 77.50 359 GLY A CA 1
ATOM 2649 C C . GLY A 1 359 ? -8.056 3.899 30.898 1.00 77.50 359 GLY A C 1
ATOM 2650 O O . GLY A 1 359 ? -7.217 3.280 31.545 1.00 77.50 359 GLY A O 1
ATOM 2651 N N . ALA A 1 360 ? -8.615 3.415 29.786 1.00 83.31 360 ALA A N 1
ATOM 2652 C CA . ALA A 1 360 ? -8.338 2.103 29.219 1.00 83.31 360 ALA A CA 1
ATOM 2653 C C . ALA A 1 360 ? -7.867 2.220 27.761 1.00 83.31 360 ALA A C 1
ATOM 2655 O O . ALA A 1 360 ? -8.209 3.158 27.042 1.00 83.31 360 ALA A O 1
ATOM 2656 N N . ALA A 1 361 ? -7.061 1.260 27.314 1.00 85.00 361 ALA A N 1
ATOM 2657 C CA . ALA A 1 361 ? -6.815 1.060 25.889 1.00 85.00 361 ALA A CA 1
ATOM 2658 C C . ALA A 1 361 ? -7.900 0.134 25.320 1.00 85.00 361 ALA A C 1
ATOM 2660 O O . ALA A 1 361 ? -8.416 -0.724 26.031 1.00 85.00 361 ALA A O 1
ATOM 2661 N N . GLY A 1 362 ? -8.233 0.281 24.040 1.00 88.31 362 GLY A N 1
ATOM 2662 C CA . GLY A 1 362 ? -9.264 -0.536 23.406 1.00 88.31 362 GLY A CA 1
ATOM 2663 C C . GLY A 1 362 ? -9.627 -0.047 22.011 1.00 88.31 362 GLY A C 1
ATOM 2664 O O . GLY A 1 362 ? -9.008 0.877 21.483 1.00 88.31 362 GLY A O 1
ATOM 2665 N N . VAL A 1 363 ? -10.636 -0.685 21.423 1.00 89.31 363 VAL A N 1
ATOM 2666 C CA . VAL A 1 363 ? -11.232 -0.313 20.136 1.00 89.31 363 VAL A CA 1
ATOM 2667 C C . VAL A 1 363 ? -12.734 -0.198 20.336 1.00 89.31 363 VAL A C 1
ATOM 2669 O O . VAL A 1 363 ? -13.344 -1.067 20.947 1.00 89.31 363 VAL A O 1
ATOM 2672 N N . PHE A 1 364 ? -13.321 0.865 19.794 1.00 88.19 364 PHE A N 1
ATOM 2673 C CA . PHE A 1 364 ? -14.764 1.065 19.770 1.00 88.19 364 PHE A CA 1
ATOM 2674 C C . PHE A 1 364 ? -15.195 1.391 18.342 1.00 88.19 364 PHE A C 1
ATOM 2676 O O . PHE A 1 364 ? -14.642 2.297 17.714 1.00 88.19 364 PHE A O 1
ATOM 2683 N N . ALA A 1 365 ? -16.186 0.667 17.826 1.00 88.69 365 ALA A N 1
ATOM 2684 C CA . ALA A 1 365 ? -16.704 0.871 16.480 1.00 88.69 365 ALA A CA 1
ATOM 2685 C C . ALA A 1 365 ? -18.047 1.607 16.523 1.00 88.69 365 ALA A C 1
ATOM 2687 O O . ALA A 1 365 ? -18.983 1.186 17.198 1.00 88.69 365 ALA A O 1
ATOM 2688 N N . VAL A 1 366 ? -18.167 2.684 15.743 1.00 87.88 366 VAL A N 1
ATOM 2689 C CA . VAL A 1 366 ? -19.448 3.354 15.491 1.00 87.88 366 VAL A CA 1
ATOM 2690 C C . VAL A 1 366 ? -19.773 3.230 14.016 1.00 87.88 366 VAL A C 1
ATOM 2692 O O . VAL A 1 366 ? -19.062 3.771 13.168 1.00 87.88 366 VAL A O 1
ATOM 2695 N N . ASN A 1 367 ? -20.882 2.568 13.703 1.00 84.81 367 ASN A N 1
ATOM 2696 C CA . ASN A 1 367 ? -21.425 2.607 12.356 1.00 84.81 367 ASN A CA 1
ATOM 2697 C C . ASN A 1 367 ? -22.320 3.843 12.203 1.00 84.81 367 ASN A C 1
ATOM 2699 O O . ASN A 1 367 ? -23.273 4.040 12.954 1.00 84.81 367 ASN A O 1
ATOM 2703 N N . GLY A 1 368 ? -22.018 4.676 11.211 1.00 79.88 368 GLY A N 1
ATOM 2704 C CA . GLY A 1 368 ? -22.929 5.710 10.744 1.00 79.88 368 GLY A CA 1
ATOM 2705 C C . GLY A 1 368 ? -23.215 5.495 9.261 1.00 79.88 368 GLY A C 1
ATOM 2706 O O . GLY A 1 368 ? -22.261 5.399 8.493 1.00 79.88 368 GLY A O 1
ATOM 2707 N N . PRO A 1 369 ? -24.475 5.511 8.809 1.00 77.38 369 PRO A N 1
ATOM 2708 C CA . PRO A 1 369 ? -24.810 5.652 7.390 1.00 77.38 369 PRO A CA 1
ATOM 2709 C C . PRO A 1 369 ? -24.311 6.984 6.783 1.00 77.38 369 PRO A C 1
ATOM 2711 O O . PRO A 1 369 ? -23.903 7.895 7.515 1.00 77.38 369 PRO A O 1
ATOM 2714 N N . PRO A 1 370 ? -24.268 7.146 5.450 1.00 76.31 370 PRO A N 1
ATOM 2715 C CA . PRO A 1 370 ? -23.955 8.434 4.822 1.00 76.31 370 PRO A CA 1
ATOM 2716 C C . PRO A 1 370 ? -24.868 9.560 5.344 1.00 76.31 370 PRO A C 1
ATOM 2718 O O . PRO A 1 370 ? -26.051 9.345 5.579 1.00 76.31 370 PRO A O 1
ATOM 2721 N N . GLY A 1 371 ? -24.315 10.755 5.578 1.00 75.56 371 GLY A N 1
ATOM 2722 C CA . GLY A 1 371 ? -25.082 11.912 6.068 1.00 75.56 371 GLY A CA 1
ATOM 2723 C C . GLY A 1 371 ? -25.392 11.946 7.575 1.00 75.56 371 GLY A C 1
ATOM 2724 O O . GLY A 1 371 ? -25.858 12.969 8.061 1.00 75.56 371 GLY A O 1
ATOM 2725 N N . THR A 1 372 ? -25.069 10.910 8.361 1.00 76.00 372 THR A N 1
ATOM 2726 C CA . THR A 1 372 ? -25.421 10.848 9.802 1.00 76.00 372 THR A CA 1
ATOM 2727 C C . THR A 1 372 ? -24.454 11.567 10.751 1.00 76.00 372 THR A C 1
ATOM 2729 O O . THR A 1 372 ? -24.464 11.338 11.960 1.00 76.00 372 THR A O 1
ATOM 2732 N N . GLY A 1 373 ? -23.606 12.458 10.228 1.00 77.31 373 GLY A N 1
ATOM 2733 C CA . GLY A 1 373 ? -22.739 13.301 11.056 1.00 77.31 373 GLY A CA 1
ATOM 2734 C C . GLY A 1 373 ? -21.605 12.559 11.775 1.00 77.31 373 GLY A C 1
ATOM 2735 O O . GLY A 1 373 ? -21.242 12.942 12.882 1.00 77.31 373 GLY A O 1
ATOM 2736 N N . LYS A 1 374 ? -21.002 11.532 11.156 1.00 82.81 374 LYS A N 1
ATOM 2737 C CA . LYS A 1 374 ? -19.816 10.824 11.698 1.00 82.81 374 LYS A CA 1
ATOM 2738 C C . LYS A 1 374 ? -18.681 11.775 12.100 1.00 82.81 374 LYS A C 1
ATOM 2740 O O . LYS A 1 374 ? -18.089 11.620 13.162 1.00 82.81 374 LYS A O 1
ATOM 2745 N N . THR A 1 375 ? -18.430 12.808 11.295 1.00 82.50 375 THR A N 1
ATOM 2746 C CA . THR A 1 375 ? -17.448 13.858 11.611 1.00 82.50 375 THR A CA 1
ATOM 2747 C C . THR A 1 375 ? -17.828 14.644 12.866 1.00 82.50 375 THR A C 1
ATOM 2749 O O . THR A 1 375 ? -16.952 15.060 13.617 1.00 82.50 375 THR A O 1
ATOM 2752 N N . THR A 1 376 ? -19.124 14.840 13.112 1.00 82.81 376 THR A N 1
ATOM 2753 C CA . THR A 1 376 ? -19.627 15.504 14.318 1.00 82.81 376 THR A CA 1
ATOM 2754 C C . THR A 1 376 ? -19.365 14.645 15.554 1.00 82.81 376 THR A C 1
ATOM 2756 O O . THR A 1 376 ? -18.782 15.150 16.507 1.00 82.81 376 THR A O 1
ATOM 2759 N N . ILE A 1 377 ? -19.671 13.339 15.500 1.00 85.25 377 ILE A N 1
ATOM 2760 C CA . ILE A 1 377 ? -19.326 12.390 16.578 1.00 85.25 377 ILE A CA 1
ATOM 2761 C C . ILE A 1 377 ? -17.820 12.430 16.856 1.00 85.25 377 ILE A C 1
ATOM 2763 O O . ILE A 1 377 ? -17.413 12.596 18.000 1.00 85.25 377 ILE A O 1
ATOM 2767 N N . LEU A 1 378 ? -16.986 12.325 15.817 1.00 84.75 378 LEU A N 1
ATOM 2768 C CA . LEU A 1 378 ? -15.531 12.254 15.969 1.00 84.75 378 LEU A CA 1
ATOM 2769 C C . LEU A 1 378 ? -14.945 13.505 16.641 1.00 84.75 378 LEU A C 1
ATOM 2771 O O . LEU A 1 378 ? -14.030 13.395 17.454 1.00 84.75 378 LEU A O 1
ATOM 2775 N N . ARG A 1 379 ? -15.496 14.690 16.353 1.00 86.94 379 ARG A N 1
ATOM 2776 C CA . ARG A 1 379 ? -15.105 15.944 17.014 1.00 86.94 379 ARG A CA 1
ATOM 2777 C C . ARG A 1 379 ? -15.409 15.929 18.508 1.00 86.94 379 ARG A C 1
ATOM 2779 O O . ARG A 1 379 ? -14.549 16.305 19.303 1.00 86.94 379 ARG A O 1
ATOM 2786 N N . ASP A 1 380 ? -16.605 15.495 18.889 1.00 87.00 380 ASP A N 1
ATOM 2787 C CA . ASP A 1 380 ? -16.998 15.442 20.296 1.00 87.00 380 ASP A CA 1
ATOM 2788 C C . ASP A 1 380 ? -16.269 14.328 21.058 1.00 87.00 380 ASP A C 1
ATOM 2790 O O . ASP A 1 380 ? -15.807 14.568 22.171 1.00 87.00 380 ASP A O 1
ATOM 2794 N N . VAL A 1 381 ? -16.038 13.163 20.439 1.00 85.62 381 VAL A N 1
ATOM 2795 C CA . VAL A 1 381 ? -15.174 12.104 20.995 1.00 85.62 381 VAL A CA 1
ATOM 2796 C C . VAL A 1 381 ? -13.757 12.623 21.227 1.00 85.62 381 VAL A C 1
ATOM 2798 O O . VAL A 1 381 ? -13.203 12.420 22.306 1.00 85.62 381 VAL A O 1
ATOM 2801 N N . LEU A 1 382 ? -13.169 13.333 20.258 1.00 83.38 382 LEU A N 1
ATOM 2802 C CA . LEU A 1 382 ? -11.827 13.896 20.404 1.00 83.38 382 LEU A CA 1
ATOM 2803 C C . LEU A 1 382 ? -11.748 14.814 21.626 1.00 83.38 382 LEU A C 1
ATOM 2805 O O . LEU A 1 382 ? -10.788 14.732 22.388 1.00 83.38 382 LEU A O 1
ATOM 2809 N N . VAL A 1 383 ? -12.748 15.669 21.849 1.00 82.88 383 VAL A N 1
ATOM 2810 C CA . VAL A 1 383 ? -12.780 16.550 23.025 1.00 82.88 383 VAL A CA 1
ATOM 2811 C C . VAL A 1 383 ? -13.024 15.760 24.304 1.00 82.88 383 VAL A C 1
ATOM 2813 O O . VAL A 1 383 ? -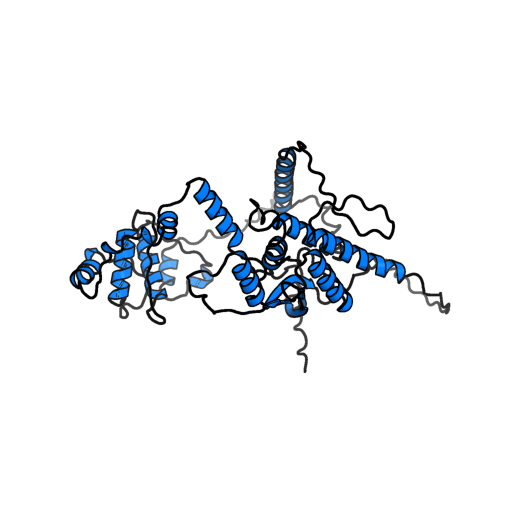12.322 15.997 25.284 1.00 82.88 383 VAL A O 1
ATOM 2816 N N . ALA A 1 384 ? -13.947 14.799 24.296 1.00 78.88 384 ALA A N 1
ATOM 2817 C CA . ALA A 1 384 ? -14.226 13.935 25.438 1.00 78.88 384 ALA A CA 1
ATOM 2818 C C . ALA A 1 384 ? -12.971 13.175 25.908 1.00 78.88 384 ALA A C 1
ATOM 2820 O O . ALA A 1 384 ? -12.666 13.171 27.100 1.00 78.88 384 ALA A O 1
ATOM 2821 N N . VAL A 1 385 ? -12.205 12.600 24.975 1.00 71.88 385 VAL A N 1
ATOM 2822 C CA . VAL A 1 385 ? -10.991 11.817 25.263 1.00 71.88 385 VAL A CA 1
ATOM 2823 C C . VAL A 1 385 ? -9.782 12.716 25.543 1.00 71.88 385 VAL A C 1
ATOM 2825 O O . VAL A 1 385 ? -8.981 12.419 26.428 1.00 71.88 385 VAL A O 1
ATOM 2828 N N . SER A 1 386 ? -9.627 13.840 24.835 1.00 68.19 386 SER A N 1
ATOM 2829 C CA . SER A 1 386 ? -8.489 14.748 25.053 1.00 68.19 386 SER A CA 1
ATOM 2830 C C . SER A 1 386 ? -8.609 15.555 26.340 1.00 68.19 386 SER A C 1
ATOM 2832 O O . SER A 1 386 ? -7.605 15.714 27.023 1.00 68.19 386 SER A O 1
ATOM 2834 N N . ARG A 1 387 ? -9.811 16.008 26.727 1.00 61.31 387 ARG A N 1
ATOM 2835 C CA . ARG A 1 387 ? -10.050 16.717 28.001 1.00 61.31 387 ARG A CA 1
ATOM 2836 C C . ARG A 1 387 ? -9.921 15.804 29.221 1.00 61.31 387 ARG A C 1
ATOM 2838 O O . ARG A 1 387 ? -9.687 16.316 30.313 1.00 61.31 387 ARG A O 1
ATOM 2845 N N . ALA A 1 388 ? -10.006 14.482 29.043 1.00 50.19 388 ALA A N 1
ATOM 2846 C CA . ALA A 1 388 ? -9.634 13.511 30.075 1.00 50.19 388 ALA A CA 1
ATOM 2847 C C . ALA A 1 388 ? -8.122 13.539 30.387 1.00 50.19 388 ALA A C 1
ATOM 2849 O O . ALA A 1 388 ? -7.694 13.091 31.448 1.00 50.19 388 ALA A O 1
ATOM 2850 N N . LYS A 1 389 ? -7.300 14.131 29.510 1.00 50.81 389 LYS A N 1
ATOM 2851 C CA . LYS A 1 389 ? -5.910 14.491 29.800 1.00 50.81 389 LYS A CA 1
ATOM 2852 C C . LYS A 1 389 ? -5.872 15.999 30.072 1.00 50.81 389 LYS A C 1
ATOM 2854 O O . LYS A 1 389 ? -6.426 16.793 29.324 1.00 50.81 389 LYS A O 1
ATOM 2859 N N . ARG A 1 390 ? -5.213 16.437 31.149 1.00 51.09 390 ARG A N 1
ATOM 2860 C CA . ARG A 1 390 ? -5.085 17.859 31.557 1.00 51.09 390 ARG A CA 1
ATOM 2861 C C . ARG A 1 390 ? -4.296 18.745 30.5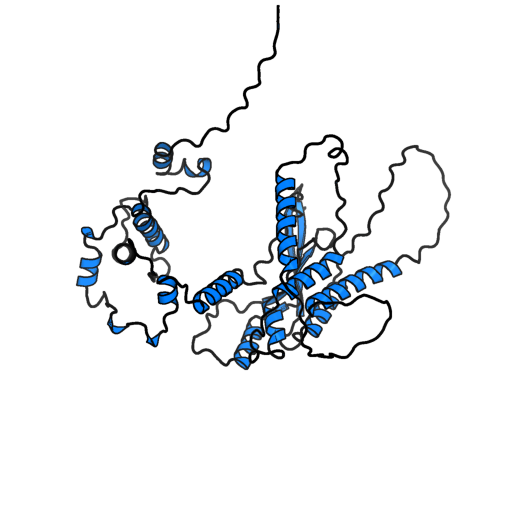61 1.00 51.09 390 ARG A C 1
ATOM 2863 O O . ARG A 1 390 ? -3.600 19.666 30.978 1.00 51.09 390 ARG A O 1
ATOM 2870 N N . ARG A 1 391 ? -4.299 18.443 29.261 1.00 54.41 391 ARG A N 1
ATOM 2871 C CA . ARG A 1 391 ? -3.473 19.092 28.241 1.00 54.41 391 ARG A CA 1
ATOM 2872 C C . ARG A 1 391 ? -4.241 19.214 26.928 1.00 54.41 391 ARG A C 1
ATOM 2874 O O . ARG A 1 391 ? -4.577 18.219 26.297 1.00 54.41 391 ARG A O 1
ATOM 2881 N N . LEU A 1 392 ? -4.490 20.457 26.527 1.00 54.66 392 LEU A N 1
ATOM 2882 C CA . LEU A 1 392 ? -4.987 20.811 25.204 1.00 54.66 392 LEU A CA 1
ATOM 2883 C C . LEU A 1 392 ? -3.785 20.957 24.262 1.00 54.66 392 LEU A C 1
ATOM 2885 O O . LEU A 1 392 ? -2.925 21.801 24.503 1.00 54.66 392 LEU A O 1
ATOM 2889 N N . TYR A 1 393 ? -3.732 20.150 23.202 1.00 59.41 393 TYR A N 1
ATOM 2890 C CA . TYR A 1 393 ? -2.716 20.258 22.154 1.00 59.41 393 TYR A CA 1
ATOM 2891 C C . TYR A 1 393 ? -3.338 20.893 20.909 1.00 59.41 393 TYR A C 1
ATOM 2893 O O . TYR A 1 393 ? -4.316 20.377 20.373 1.00 59.41 393 TYR A O 1
ATOM 2901 N N . VAL A 1 394 ? -2.771 22.010 20.451 1.00 64.00 394 VAL A N 1
ATOM 2902 C CA . VAL A 1 394 ? -3.146 22.668 19.192 1.00 64.00 394 VAL A CA 1
ATOM 2903 C C . VAL A 1 394 ? -1.965 22.535 18.240 1.00 64.00 394 VAL A C 1
ATOM 2905 O O . VAL A 1 394 ? -0.922 23.144 18.464 1.00 64.00 394 VAL A O 1
ATOM 2908 N N . ILE A 1 395 ? -2.112 21.709 17.205 1.00 61.06 395 ILE A N 1
ATOM 2909 C CA . ILE A 1 395 ? -1.066 21.457 16.207 1.00 61.06 395 ILE A CA 1
ATOM 2910 C C . ILE A 1 395 ? -1.440 22.208 14.929 1.00 61.06 395 ILE A C 1
ATOM 2912 O O . ILE A 1 395 ? -2.493 21.962 14.345 1.00 61.06 395 ILE A O 1
ATOM 2916 N N . GLY A 1 396 ? -0.591 23.146 14.510 1.00 72.94 396 GLY A N 1
ATOM 2917 C CA . GLY A 1 396 ? -0.793 23.949 13.304 1.00 72.94 396 GLY A CA 1
ATOM 2918 C C . GLY A 1 396 ? -0.227 25.362 13.430 1.00 72.94 396 GLY A C 1
ATOM 2919 O O . GLY A 1 396 ? 0.104 25.825 14.522 1.00 72.94 396 GLY A O 1
ATOM 2920 N N . ASN A 1 397 ? -0.127 26.072 12.306 1.00 78.06 397 ASN A N 1
ATOM 2921 C CA . ASN A 1 397 ? 0.377 27.445 12.288 1.00 78.06 397 ASN A CA 1
ATOM 2922 C C . ASN A 1 397 ? -0.629 28.405 12.963 1.00 78.06 397 ASN A C 1
ATOM 2924 O O . ASN A 1 397 ? -1.713 28.637 12.426 1.00 78.06 397 ASN A O 1
ATOM 2928 N N . ARG A 1 398 ? -0.241 28.994 14.107 1.00 81.12 398 ARG A N 1
ATOM 2929 C CA . ARG A 1 398 ? -1.064 29.931 14.897 1.00 81.12 398 ARG A CA 1
ATOM 2930 C C . ARG A 1 398 ? -1.552 31.140 14.116 1.00 81.12 398 ARG A C 1
ATOM 2932 O O . ARG A 1 398 ? -2.717 31.488 14.258 1.00 81.12 398 ARG A O 1
ATOM 2939 N N . GLN A 1 399 ? -0.729 31.704 13.235 1.00 81.88 399 GLN A N 1
ATOM 2940 C CA . GLN A 1 399 ? -1.127 32.847 12.407 1.00 81.88 399 GLN A CA 1
ATOM 2941 C C . GLN A 1 399 ? -2.279 32.505 11.461 1.00 81.88 399 GLN A C 1
ATOM 2943 O O . GLN A 1 399 ? -3.031 33.389 11.080 1.00 81.88 399 GLN A O 1
ATOM 2948 N N . LYS A 1 400 ? -2.443 31.228 11.093 1.00 79.38 400 LYS A N 1
ATOM 2949 C CA . LYS A 1 400 ? -3.537 30.802 10.215 1.00 79.38 400 LYS A CA 1
ATOM 2950 C C . LYS A 1 400 ? -4.841 30.567 10.965 1.00 79.38 400 LYS A C 1
ATOM 2952 O O . LYS A 1 400 ? -5.894 30.840 10.412 1.00 79.38 400 LYS A O 1
ATOM 2957 N N . TRP A 1 401 ? -4.793 30.032 12.187 1.00 80.25 401 TRP A N 1
ATOM 2958 C CA . TRP A 1 401 ? -6.013 29.648 12.906 1.00 80.25 401 TRP A CA 1
ATOM 2959 C C . TRP A 1 401 ? -6.510 30.693 13.915 1.00 80.25 401 TRP A C 1
ATOM 2961 O O . TRP A 1 401 ? -7.689 30.665 14.260 1.00 80.25 401 TRP A O 1
ATOM 2971 N N . GLN A 1 402 ? -5.656 31.610 14.389 1.00 83.31 402 GLN A N 1
ATOM 2972 C CA . GLN A 1 402 ? -5.983 32.536 15.488 1.00 83.31 402 GLN A CA 1
ATOM 2973 C C . GLN A 1 402 ? -7.180 33.458 15.207 1.00 83.31 402 GLN A C 1
ATOM 2975 O O . GLN A 1 402 ? -7.907 33.799 16.135 1.00 83.31 402 GLN A O 1
ATOM 2980 N N . ASP A 1 403 ? -7.417 33.809 13.941 1.00 82.06 403 ASP A N 1
ATOM 2981 C CA . ASP A 1 403 ? -8.474 34.747 13.544 1.00 82.06 403 ASP A CA 1
ATOM 2982 C C . ASP A 1 403 ? -9.815 34.050 13.252 1.00 82.06 403 ASP A C 1
ATOM 2984 O O . ASP A 1 403 ? -10.822 34.695 12.956 1.00 82.06 403 ASP A O 1
ATOM 2988 N N . HIS A 1 404 ? -9.871 32.718 13.360 1.00 75.25 404 HIS A N 1
ATOM 2989 C CA . HIS A 1 404 ? -11.116 31.978 13.188 1.00 75.25 404 HIS A CA 1
ATOM 2990 C C . HIS A 1 404 ? -12.027 32.096 14.419 1.00 75.25 404 HIS A C 1
ATOM 2992 O O . HIS A 1 404 ? -11.595 32.206 15.570 1.00 75.25 404 HIS A O 1
ATOM 2998 N N . ARG A 1 405 ? -13.340 32.023 14.174 1.00 56.03 405 ARG A N 1
ATOM 2999 C CA . ARG A 1 405 ? -14.381 32.099 15.208 1.00 56.03 405 ARG A CA 1
ATOM 3000 C C . ARG A 1 405 ? -14.125 31.063 16.316 1.00 56.03 405 ARG A C 1
ATOM 3002 O O . ARG A 1 405 ? -13.921 29.890 16.017 1.00 56.03 405 ARG A O 1
ATOM 3009 N N . TYR A 1 406 ? -14.145 31.505 17.577 1.00 58.22 406 TYR A N 1
ATOM 3010 C CA . TYR A 1 406 ? -13.817 30.747 18.804 1.00 58.22 406 TYR A CA 1
ATOM 3011 C C . TYR A 1 406 ? -12.332 30.404 19.017 1.00 58.22 406 TYR A C 1
ATOM 3013 O O . TYR A 1 406 ? -11.925 30.156 20.153 1.00 58.22 406 TYR A O 1
ATOM 3021 N N . PHE A 1 407 ? -11.507 30.446 17.971 1.00 74.19 407 PHE A N 1
ATOM 3022 C CA . PHE A 1 407 ? -10.061 30.247 18.071 1.00 74.19 407 PHE A CA 1
ATOM 3023 C C . PHE A 1 407 ? -9.314 31.500 18.539 1.00 74.19 407 PHE A C 1
ATOM 3025 O O . PHE A 1 407 ? -8.237 31.380 19.116 1.00 74.19 407 PHE A O 1
ATOM 3032 N N . ASN A 1 408 ? -9.919 32.676 18.401 1.00 76.31 408 ASN A N 1
ATOM 3033 C CA . ASN A 1 408 ? -9.429 33.925 18.982 1.00 76.31 408 ASN A CA 1
ATOM 3034 C C . ASN A 1 408 ? -9.332 33.873 20.522 1.00 76.31 408 ASN A C 1
ATOM 3036 O O . ASN A 1 408 ? -8.335 34.300 21.098 1.00 76.31 408 ASN A O 1
ATOM 3040 N N . MET A 1 409 ? -10.324 33.283 21.197 1.00 76.44 409 MET A N 1
ATOM 3041 C CA . MET A 1 409 ? -10.301 33.078 22.652 1.00 76.44 409 MET A CA 1
ATOM 3042 C C . MET A 1 409 ? -9.217 32.076 23.064 1.00 76.44 409 MET A C 1
ATOM 3044 O O . MET A 1 409 ? -8.533 32.266 24.067 1.00 76.44 409 MET A O 1
ATOM 3048 N N . LEU A 1 410 ? -9.027 31.023 22.263 1.00 73.88 410 LEU A N 1
ATOM 3049 C CA . LEU A 1 410 ? -7.971 30.036 22.475 1.00 73.88 410 LEU A CA 1
ATOM 3050 C C . LEU A 1 410 ? -6.573 30.638 22.256 1.00 73.88 410 LEU A C 1
ATOM 3052 O O . LEU A 1 410 ? -5.659 30.371 23.033 1.00 73.88 410 LEU A O 1
ATOM 3056 N N . ALA A 1 411 ? -6.412 31.489 21.241 1.00 80.88 411 ALA A N 1
ATOM 3057 C CA . ALA A 1 411 ? -5.189 32.243 21.001 1.00 80.88 411 ALA A CA 1
ATOM 3058 C C . ALA A 1 411 ? -4.904 33.242 22.132 1.00 80.88 411 ALA A C 1
ATOM 3060 O O . ALA A 1 411 ? -3.746 33.427 22.474 1.00 80.88 411 ALA A O 1
ATOM 3061 N N . ALA A 1 412 ? -5.910 33.854 22.754 1.00 80.31 412 ALA A N 1
ATOM 3062 C CA . ALA A 1 412 ? -5.685 34.732 23.905 1.00 80.31 412 ALA A CA 1
ATOM 3063 C C . ALA A 1 412 ? -5.224 33.965 25.162 1.00 80.31 412 ALA A C 1
ATOM 3065 O O . ALA A 1 412 ? -4.436 34.483 25.948 1.00 80.31 412 ALA A O 1
ATOM 3066 N N . ALA A 1 413 ? -5.691 32.725 25.346 1.00 77.25 413 ALA A N 1
ATOM 3067 C CA . ALA A 1 413 ? -5.389 31.909 26.524 1.00 77.25 413 ALA A CA 1
ATOM 3068 C C . ALA A 1 413 ? -4.051 31.145 26.448 1.00 77.25 413 ALA A C 1
ATOM 3070 O O . ALA A 1 413 ? -3.557 30.666 27.469 1.00 77.25 413 ALA A O 1
ATOM 3071 N N . LEU A 1 414 ? -3.472 30.985 25.253 1.00 76.69 414 LEU A N 1
ATOM 3072 C CA . LEU A 1 414 ? -2.206 30.275 25.054 1.00 76.69 414 LEU A CA 1
ATOM 3073 C C . LEU A 1 414 ? -1.015 31.244 25.109 1.00 76.69 414 LEU A C 1
ATOM 3075 O O . LEU A 1 414 ? -1.066 32.280 24.440 1.00 76.69 414 LEU A O 1
ATOM 3079 N N . PRO A 1 415 ? 0.094 30.895 25.795 1.00 75.56 415 PRO A N 1
ATOM 3080 C CA . PRO A 1 415 ? 1.281 31.744 25.845 1.00 75.56 415 PRO A CA 1
ATOM 3081 C C . PRO A 1 415 ? 1.776 32.072 24.432 1.00 75.56 415 PRO A C 1
ATOM 3083 O O . PRO A 1 415 ? 1.692 31.242 23.517 1.00 75.56 415 PRO A O 1
ATOM 3086 N N . SER A 1 416 ? 2.241 33.304 24.235 1.00 68.75 416 SER A N 1
ATOM 3087 C CA . SER A 1 416 ? 2.831 33.728 22.966 1.00 68.75 416 SER A CA 1
ATOM 3088 C C . SER A 1 416 ? 4.057 32.862 22.664 1.00 68.75 416 SER A C 1
ATOM 3090 O O . SER A 1 416 ? 4.847 32.608 23.577 1.00 68.75 416 SER A O 1
ATOM 3092 N N . PRO A 1 417 ? 4.234 32.381 21.419 1.00 62.84 417 PRO A N 1
ATOM 3093 C CA . PRO A 1 417 ? 5.455 31.677 21.057 1.00 62.84 417 PRO A CA 1
ATOM 3094 C C . PRO A 1 417 ? 6.664 32.591 21.321 1.00 62.84 417 PRO A C 1
ATOM 3096 O O . PRO A 1 417 ? 6.542 33.809 21.145 1.00 62.84 417 PRO A O 1
ATOM 3099 N N . PRO A 1 418 ? 7.810 32.041 21.760 1.00 53.91 418 PRO A N 1
ATOM 3100 C CA . PRO A 1 418 ? 9.009 32.835 21.980 1.00 53.91 418 PRO A CA 1
ATOM 3101 C C . PRO A 1 418 ? 9.349 33.589 20.692 1.00 53.91 418 PRO A C 1
ATOM 3103 O O . PRO A 1 418 ? 9.491 32.988 19.626 1.00 53.91 418 PRO A O 1
ATOM 3106 N N . GLN A 1 419 ? 9.418 34.917 20.793 1.00 54.34 419 GLN A N 1
ATOM 3107 C CA . GLN A 1 419 ? 9.875 35.771 19.702 1.00 54.34 419 GLN A CA 1
ATOM 3108 C C . GLN A 1 419 ? 11.305 35.341 19.342 1.00 54.34 419 GLN A C 1
ATOM 3110 O O . GLN A 1 419 ? 12.122 35.181 20.254 1.00 54.34 419 GLN A O 1
ATOM 3115 N N . PRO A 1 420 ? 11.639 35.135 18.058 1.00 45.94 420 PRO A N 1
ATOM 3116 C CA . PRO A 1 420 ? 13.022 34.907 17.673 1.00 45.94 420 PRO A CA 1
ATOM 3117 C C . PRO A 1 420 ? 13.836 36.128 18.109 1.00 45.94 420 PRO A C 1
ATOM 3119 O O . PRO A 1 420 ? 13.550 37.250 17.694 1.00 45.94 420 PRO A O 1
ATOM 3122 N N . HIS A 1 421 ? 14.801 35.919 19.008 1.00 44.31 421 HIS A N 1
ATOM 3123 C CA . HIS A 1 421 ? 15.654 36.982 19.524 1.00 44.31 421 HIS A CA 1
ATOM 3124 C C . HIS A 1 421 ? 16.285 37.747 18.357 1.00 44.31 421 HIS A C 1
ATOM 3126 O O . HIS A 1 421 ? 17.054 37.181 17.580 1.00 44.31 421 HIS A O 1
ATOM 3132 N N . ALA A 1 422 ? 15.963 39.038 18.247 1.00 43.28 422 ALA A N 1
ATOM 3133 C CA . ALA A 1 422 ? 16.727 39.957 17.427 1.00 43.28 422 ALA A CA 1
ATOM 3134 C C . ALA A 1 422 ? 18.163 39.946 17.960 1.00 43.28 422 ALA A C 1
ATOM 3136 O O . ALA A 1 422 ? 18.410 40.281 19.119 1.00 43.28 422 ALA A O 1
ATOM 3137 N N . THR A 1 423 ? 19.099 39.493 17.132 1.00 39.75 423 THR A N 1
ATOM 3138 C CA . THR A 1 423 ? 20.530 39.550 17.409 1.00 39.75 423 THR A CA 1
ATOM 3139 C C . THR A 1 423 ? 20.910 41.000 17.684 1.00 39.75 423 THR A C 1
ATOM 3141 O O . THR A 1 423 ? 20.934 41.820 16.768 1.00 39.75 423 THR A O 1
ATOM 3144 N N . SER A 1 424 ? 21.173 41.324 18.949 1.00 39.38 424 SER A N 1
ATOM 3145 C CA . SER A 1 424 ? 21.742 42.603 19.349 1.00 39.38 424 SER A CA 1
ATOM 3146 C C . SER A 1 424 ? 23.119 42.742 18.702 1.00 39.38 424 SER A C 1
ATOM 3148 O O . SER A 1 424 ? 24.041 41.991 19.025 1.00 39.38 424 SER A O 1
ATOM 3150 N N . SER A 1 425 ? 23.252 43.691 17.781 1.00 40.41 425 SER A N 1
ATOM 3151 C CA . SER A 1 425 ? 24.536 44.200 17.310 1.00 40.41 425 SER A CA 1
ATOM 3152 C C . SER A 1 425 ? 25.351 44.685 18.512 1.00 40.41 425 SER A C 1
ATOM 3154 O O . SER A 1 425 ? 24.891 45.545 19.265 1.00 40.41 425 SER A O 1
ATOM 3156 N N . GLY A 1 426 ? 26.528 44.089 18.713 1.00 35.97 426 GLY A N 1
ATOM 3157 C CA . GLY A 1 426 ? 27.454 44.440 19.788 1.00 35.97 426 GLY A CA 1
ATOM 3158 C C . GLY A 1 426 ? 28.011 45.868 19.667 1.00 35.97 426 GLY A C 1
ATOM 3159 O O . GLY A 1 426 ? 27.921 46.480 18.601 1.00 35.97 426 GLY A O 1
ATOM 3160 N N . PRO A 1 427 ? 28.589 46.409 20.753 1.00 43.00 427 PRO A N 1
ATOM 3161 C CA . PRO A 1 427 ? 29.038 47.792 20.810 1.00 43.00 427 PRO A CA 1
ATOM 3162 C C . PRO A 1 427 ? 30.374 47.973 20.078 1.00 43.00 427 PRO A C 1
ATOM 3164 O O . PRO A 1 427 ? 31.359 47.296 20.373 1.00 43.00 427 PRO A O 1
ATOM 3167 N N . THR A 1 428 ? 30.430 48.929 19.152 1.00 37.44 428 THR A N 1
ATOM 3168 C CA . THR A 1 428 ? 31.686 49.494 18.647 1.00 37.44 428 THR A CA 1
ATOM 3169 C C . THR A 1 428 ? 32.286 50.419 19.701 1.00 37.44 428 THR A C 1
ATOM 3171 O O . THR A 1 428 ? 31.661 51.393 20.117 1.00 37.44 428 THR A O 1
ATOM 3174 N N . ALA A 1 429 ? 33.502 50.092 20.132 1.00 40.94 429 ALA A N 1
ATOM 3175 C CA . ALA A 1 429 ? 34.322 50.903 21.017 1.00 40.94 429 ALA A CA 1
ATOM 3176 C C . ALA A 1 429 ? 34.746 52.222 20.348 1.00 40.94 429 ALA A C 1
ATOM 3178 O O . ALA A 1 429 ? 35.140 52.235 19.184 1.00 40.94 429 ALA A O 1
ATOM 3179 N N . GLY A 1 430 ? 34.737 53.306 21.122 1.00 32.72 430 GLY A N 1
ATOM 3180 C CA . GLY A 1 430 ? 35.391 54.569 20.798 1.00 32.72 430 GLY A CA 1
ATOM 3181 C C . GLY A 1 430 ? 35.929 55.182 22.083 1.00 32.72 430 GLY A C 1
ATOM 3182 O O . GLY A 1 430 ? 35.167 55.697 22.896 1.00 32.72 430 GLY A O 1
ATOM 3183 N N . ALA A 1 431 ? 37.234 55.038 22.295 1.00 36.81 431 ALA A N 1
ATOM 3184 C CA . ALA A 1 431 ? 37.973 55.741 23.328 1.00 36.81 431 ALA A CA 1
ATOM 3185 C C . ALA A 1 431 ? 38.317 57.152 22.830 1.00 36.81 431 ALA A C 1
ATOM 3187 O O . ALA A 1 431 ? 38.916 57.269 21.764 1.00 36.81 431 ALA A O 1
ATOM 3188 N N . ARG A 1 432 ? 38.023 58.142 23.685 1.00 33.53 432 ARG A N 1
ATOM 3189 C CA . ARG A 1 432 ? 38.312 59.586 23.587 1.00 33.53 432 ARG A CA 1
ATOM 3190 C C . ARG A 1 432 ? 37.556 60.391 22.538 1.00 33.53 432 ARG A C 1
ATOM 3192 O O . ARG A 1 432 ? 37.586 60.033 21.346 1.00 33.53 432 ARG A O 1
#

pLDDT: mean 71.37, std 24.13, range [22.34, 96.0]

Foldseek 3Di:
DDDDDFDPQKFKKKKKAFFKFWVVLLVVLCCVQPNDDPDDDPPPDRDMHGQKIFMATRQQFTFQLRIFGFLSLLVSLLCVPVHPVDPCSSPDVVQQRVLLRVLLNLQHFPPPPPPPPVAVVDDDDDPVVVVVVVVVVVVVVVVVPPDDDDDDDDDDDDDDDDDDDDDPDPPHDQSSVLSNVLSVVLVVVVVVVPPDDDDDDDDDDDDDDDDPPPDPPRDRRHDDPVSSQVSSVSSCVSSVNCVSRVTDDMDMDMDMDRNVCSNPRDPPCVSYPPCPVVVVVVVVCVVVVVDFAAVVVVPDDPVRPPPVPDDDCVVVVVLLVVLQPPVLQAPDAQPDDPVDDQDSVLRSLLSVCLVVPLVHDHDDDDDDDPPNPPVRSVRGNCGSNCVSDVDDDDDDDCVVQCPDPPNVVVNVPDDDDDDDDDPDDDDDDDDD

Radius of gyration: 31.49 Å; chains: 1; bounding box: 75×85×80 Å